Protein 5L21 (pdb70)

Secondary structure (DSSP, 8-state):
---HHHHT-SEEEEEETTEEEE-STT--EEEE-TT-EE-TT-TT-EEEESSTT--EEEE--GGGS-EESS--EEEEEEEE-PPP-SGGGTT--EEEEEEEETTEEEEEEEETTEEEEEEE-TT--EEEEEEE--SBSSS-SSTTS-EEEEEEE-TTSEEEEEETTEEEEEEE-TT---EE--SEEEEEEES---TT-EEEEEEEEEESS---HHHHHHHHHHHT-TTB-B-TTSSBPBTT-EEEEEESSSTT-EEEESSSSTTS-EEEES---EEEETTTEEEE--S-SPPEEEEE---S-B-BTT-EEEEEEEETTEEEEEEB---SS-SSEE-EEEPGGG-TTSB-EEEE-SB-TTS-B-SB-EEEE-TTS-EEEEEEEEEETTEEEEEEEHHHHHHHHH--S--TTBEEEE--BTTB-----/--EEEEES-EEE-TT--EEEEEEEES--TT--GGGS-EEEEEE-TTS-GGG-EEEEEE-TT---EE-GGGTTTEEEEEETTTTEEEEEE-S--GGG-EEEEEEETTEEB--EEEEE---

Structure (mmCIF, N/CA/C/O backbone):
data_5L21
#
_entry.id   5L21
#
_cell.length_a   50.100
_cell.length_b   103.720
_cell.length_c   64.700
_cell.angle_alpha   90.00
_cell.angle_beta   93.77
_cell.angle_gamma   90.00
#
_symmetry.space_group_name_H-M   'P 1 21 1'
#
loop_
_entity.id
_entity.type
_entity.pdbx_description
1 polymer 'Botulinum neurotoxin type A'
2 polymer VHH-C2
3 water water
#
loop_
_atom_site.group_PDB
_atom_site.id
_atom_site.type_symbol
_atom_site.label_atom_id
_atom_site.label_alt_id
_atom_site.label_comp_id
_atom_site.label_asym_id
_atom_site.label_entity_id
_atom_site.label_seq_id
_atom_site.pdbx_PDB_ins_code
_atom_site.Cartn_x
_atom_site.Cartn_y
_atom_site.Cartn_z
_atom_site.occupancy
_atom_site.B_iso_or_equiv
_atom_site.auth_seq_id
_atom_site.auth_comp_id
_atom_site.auth_asym_id
_atom_site.auth_atom_id
_atom_site.pdbx_PDB_model_num
ATOM 1 N N . GLY A 1 1 ? 10.778 -13.120 12.793 1.00 53.14 869 GLY A N 1
ATOM 2 C CA . GLY A 1 1 ? 11.601 -13.038 11.602 1.00 52.42 869 GLY A CA 1
ATOM 3 C C . GLY A 1 1 ? 10.871 -12.391 10.440 1.00 51.56 869 GLY A C 1
ATOM 4 O O . GLY A 1 1 ? 9.870 -11.706 10.640 1.00 51.28 869 GLY A O 1
ATOM 5 N N . PRO A 1 2 ? 11.371 -12.607 9.215 1.00 52.35 870 PRO A N 1
ATOM 6 C CA . PRO A 1 2 ? 10.760 -12.054 7.999 1.00 49.67 870 PRO A CA 1
ATOM 7 C C . PRO A 1 2 ? 9.327 -12.540 7.790 1.00 43.83 870 PRO A C 1
ATOM 8 O O . PRO A 1 2 ? 8.984 -13.657 8.182 1.00 44.65 870 PRO A O 1
ATOM 12 N N . MET A 1 3 ? 8.502 -11.697 7.177 1.00 33.29 871 MET A N 1
ATOM 13 C CA . MET A 1 3 ? 7.114 -12.046 6.899 1.00 32.84 871 MET A CA 1
ATOM 14 C C . MET A 1 3 ? 7.046 -13.168 5.877 1.00 39.41 871 MET A C 1
ATOM 15 O O . MET A 1 3 ? 8.005 -13.408 5.144 1.00 39.12 871 MET A O 1
ATOM 20 N N . ASN A 1 4 ? 5.905 -13.846 5.823 1.00 37.28 872 ASN A N 1
ATOM 21 C CA . ASN A 1 4 ? 5.692 -14.891 4.833 1.00 41.76 872 ASN A CA 1
ATOM 22 C C . ASN A 1 4 ? 5.799 -14.351 3.411 1.00 40.34 872 ASN A C 1
ATOM 23 O O . ASN A 1 4 ? 6.370 -15.003 2.533 1.00 38.07 872 ASN A O 1
ATOM 28 N N . ILE A 1 5 ? 5.257 -13.157 3.184 1.00 37.71 873 ILE A N 1
ATOM 29 C CA . ILE A 1 5 ? 5.297 -12.568 1.846 1.00 36.09 873 ILE A CA 1
ATOM 30 C C . ILE A 1 5 ? 6.719 -12.234 1.422 1.00 26.45 873 ILE A C 1
ATOM 31 O O . ILE A 1 5 ? 7.006 -12.132 0.232 1.00 34.45 873 ILE A O 1
ATOM 36 N N . ILE A 1 6 ? 7.613 -12.080 2.394 1.00 28.65 874 ILE A N 1
ATOM 37 C CA . ILE A 1 6 ? 9.032 -11.926 2.095 1.00 30.20 874 ILE A CA 1
ATOM 38 C C . ILE A 1 6 ? 9.639 -13.292 1.791 1.00 32.07 874 ILE A C 1
ATOM 39 O O . ILE A 1 6 ? 10.369 -13.458 0.814 1.00 28.17 874 ILE A O 1
ATOM 44 N N . ASN A 1 7 ? 9.311 -14.283 2.613 1.00 33.20 875 ASN A N 1
ATOM 45 C CA . ASN A 1 7 ? 9.855 -15.623 2.411 1.00 35.74 875 ASN A CA 1
ATOM 46 C C . ASN A 1 7 ? 9.455 -16.233 1.066 1.00 36.55 875 ASN A C 1
ATOM 47 O O . ASN A 1 7 ? 10.201 -17.036 0.495 1.00 33.16 875 ASN A O 1
ATOM 52 N N . THR A 1 8 ? 8.283 -15.846 0.567 1.00 30.57 876 THR A N 1
ATOM 53 C CA . THR A 1 8 ? 7.803 -16.312 -0.732 1.00 30.62 876 THR A CA 1
ATOM 54 C C . THR A 1 8 ? 7.960 -15.276 -1.853 1.00 36.84 876 THR A C 1
ATOM 55 O O . THR A 1 8 ? 7.477 -15.497 -2.966 1.00 40.23 876 THR A O 1
ATOM 59 N N . SER A 1 9 ? 8.613 -14.150 -1.568 1.00 35.04 877 SER A N 1
ATOM 60 C CA . SER A 1 9 ? 8.860 -13.144 -2.604 1.00 31.54 877 SER A CA 1
ATOM 61 C C . SER A 1 9 ? 9.704 -13.770 -3.704 1.00 26.88 877 SER A C 1
ATOM 62 O O . SER A 1 9 ? 10.391 -14.757 -3.468 1.00 27.68 877 SER A O 1
ATOM 65 N N . ILE A 1 10 ? 9.661 -13.207 -4.907 1.00 24.22 878 ILE A N 1
ATOM 66 C CA . ILE A 1 10 ? 10.346 -13.847 -6.029 1.00 23.20 878 ILE A CA 1
ATOM 67 C C . ILE A 1 10 ? 11.815 -13.442 -6.168 1.00 20.53 878 ILE A C 1
ATOM 68 O O . ILE A 1 10 ? 12.568 -14.058 -6.912 1.00 22.32 878 ILE A O 1
ATOM 73 N N . LEU A 1 11 ? 12.213 -12.404 -5.445 1.00 16.42 879 LEU A N 1
ATOM 74 C CA . LEU A 1 11 ? 13.613 -12.025 -5.324 1.00 15.29 879 LEU A CA 1
ATOM 75 C C . LEU A 1 11 ? 13.751 -11.428 -3.936 1.00 17.64 879 LEU A C 1
ATOM 76 O O . LEU A 1 11 ? 13.014 -10.512 -3.578 1.00 16.92 879 LEU A O 1
ATOM 81 N N . ASN A 1 12 ? 14.684 -11.959 -3.155 1.00 19.55 880 ASN A N 1
ATOM 82 C CA . ASN A 1 12 ? 14.801 -11.621 -1.743 1.00 15.31 880 ASN A CA 1
ATOM 83 C C . ASN A 1 12 ? 16.277 -11.480 -1.436 1.00 15.67 880 ASN A C 1
ATOM 84 O O . ASN A 1 12 ? 16.934 -12.419 -1.012 1.00 18.37 880 ASN A O 1
ATOM 89 N N . LEU A 1 13 ? 16.807 -10.291 -1.700 1.00 15.05 881 LEU A N 1
ATOM 90 C CA . LEU A 1 13 ? 18.243 -10.081 -1.677 1.00 14.68 881 LEU A CA 1
ATOM 91 C C . LEU A 1 13 ? 18.664 -9.791 -0.245 1.00 18.77 881 LEU A C 1
ATOM 92 O O . LEU A 1 13 ? 18.276 -8.770 0.322 1.00 18.66 881 LEU A O 1
ATOM 97 N N . ARG A 1 14 ? 19.435 -10.696 0.352 1.00 16.24 882 ARG A N 1
ATOM 98 C CA . ARG A 1 14 ? 19.855 -10.534 1.735 1.00 18.26 882 ARG A CA 1
ATOM 99 C C . ARG A 1 14 ? 21.277 -11.016 1.959 1.00 25.72 882 ARG A C 1
ATOM 100 O O . ARG A 1 14 ? 21.801 -11.859 1.220 1.00 22.74 882 ARG A O 1
ATOM 108 N N . TYR A 1 15 ? 21.888 -10.505 3.019 1.00 19.95 883 TYR A N 1
ATOM 109 C CA . TYR A 1 15 ? 23.178 -11.018 3.447 1.00 26.09 883 TYR A CA 1
ATOM 110 C C . TYR A 1 15 ? 22.985 -12.268 4.299 1.00 25.36 883 TYR A C 1
ATOM 111 O O . TYR A 1 15 ? 22.322 -12.226 5.338 1.00 26.35 883 TYR A O 1
ATOM 120 N N . GLU A 1 16 ? 23.546 -13.390 3.844 1.00 23.18 884 GLU A N 1
ATOM 121 C CA . GLU A 1 16 ? 23.445 -14.651 4.564 1.00 22.49 884 GLU A CA 1
ATOM 122 C C . GLU A 1 16 ? 24.806 -15.310 4.707 1.00 25.79 884 GLU A C 1
ATOM 123 O O . GLU A 1 16 ? 25.541 -15.433 3.731 1.00 23.27 884 GLU A O 1
ATOM 129 N N . SER A 1 17 ? 25.172 -15.746 5.903 1.00 33.44 885 SER A N 1
ATOM 130 C CA . SER A 1 17 ? 26.437 -16.463 6.063 1.00 36.21 885 SER A CA 1
ATOM 131 C C . SER A 1 17 ? 27.589 -15.904 5.218 1.00 37.60 885 SER A C 1
ATOM 132 O O . SER A 1 17 ? 28.219 -16.643 4.467 1.00 47.10 885 SER A O 1
ATOM 135 N N . ASN A 1 18 ? 27.868 -14.611 5.341 1.00 31.32 886 ASN A N 1
ATOM 136 C CA . ASN A 1 18 ? 29.065 -14.022 4.731 1.00 35.28 886 ASN A CA 1
ATOM 137 C C . ASN A 1 18 ? 29.011 -13.648 3.242 1.00 33.04 886 ASN A C 1
ATOM 138 O O . ASN A 1 18 ? 30.020 -13.242 2.672 1.00 34.08 886 ASN A O 1
ATOM 143 N N . HIS A 1 19 ? 27.846 -13.778 2.617 1.00 27.09 887 HIS A N 1
ATOM 144 C CA . HIS A 1 19 ? 27.651 -13.298 1.258 1.00 24.41 887 HIS A CA 1
ATOM 145 C C . HIS A 1 19 ? 26.257 -12.742 1.019 1.00 23.76 887 HIS A C 1
ATOM 146 O O . HIS A 1 19 ? 25.301 -13.120 1.703 1.00 22.24 887 HIS A O 1
ATOM 153 N N . LEU A 1 20 ? 26.160 -11.835 0.052 1.00 22.89 888 LEU A N 1
ATOM 154 C CA . LEU A 1 20 ? 24.876 -11.320 -0.412 1.00 21.01 888 LEU A CA 1
ATOM 155 C C . LEU A 1 20 ? 24.332 -12.257 -1.486 1.00 25.45 888 LEU A C 1
ATOM 156 O O . LEU A 1 20 ? 24.943 -12.415 -2.546 1.00 27.79 888 LEU A O 1
ATOM 161 N N . ILE A 1 21 ? 23.182 -12.870 -1.219 1.00 21.43 889 ILE A N 1
ATOM 162 C CA . ILE A 1 21 ? 22.563 -13.785 -2.179 1.00 18.60 889 ILE A CA 1
ATOM 163 C C . ILE A 1 21 ? 21.055 -13.584 -2.225 1.00 23.00 889 ILE A C 1
ATOM 164 O O . ILE A 1 21 ? 20.498 -12.806 -1.452 1.00 22.12 889 ILE A O 1
ATOM 169 N N . ASP A 1 22 ? 20.404 -14.292 -3.140 1.00 20.02 890 ASP A N 1
ATOM 170 C CA . ASP A 1 22 ? 18.954 -14.304 -3.206 1.00 19.13 890 ASP A CA 1
ATOM 171 C C . ASP A 1 22 ? 18.426 -15.446 -2.342 1.00 21.57 890 ASP A C 1
ATOM 172 O O . ASP A 1 22 ? 18.828 -16.607 -2.510 1.00 20.41 890 ASP A O 1
ATOM 177 N N . LEU A 1 23 ? 17.537 -15.118 -1.413 1.00 19.02 891 LEU A N 1
ATOM 178 C CA . LEU A 1 23 ? 16.963 -16.118 -0.523 1.00 24.40 891 LEU A CA 1
ATOM 179 C C . LEU A 1 23 ? 15.705 -16.762 -1.090 1.00 23.08 891 LEU A C 1
ATOM 180 O O . LEU A 1 23 ? 15.144 -17.662 -0.472 1.00 21.01 891 LEU A O 1
ATOM 185 N N . SER A 1 24 ? 15.246 -16.288 -2.245 1.00 18.51 892 SER A N 1
ATOM 186 C CA . SER A 1 24 ? 13.989 -16.786 -2.805 1.00 20.91 892 SER A CA 1
ATOM 187 C C . SER A 1 24 ? 14.114 -18.217 -3.289 1.00 19.79 892 SER A C 1
ATOM 188 O O . SER A 1 24 ? 15.220 -18.756 -3.399 1.00 22.18 892 SER A O 1
ATOM 191 N N . ARG A 1 25 ? 12.968 -18.823 -3.594 1.00 18.96 893 ARG A N 1
ATOM 192 C CA . ARG A 1 25 ? 12.920 -20.169 -4.147 1.00 21.49 893 ARG A CA 1
ATOM 193 C C . ARG A 1 25 ? 13.645 -20.253 -5.490 1.00 21.60 893 ARG A C 1
ATOM 194 O O . ARG A 1 25 ? 14.051 -21.325 -5.911 1.00 24.64 893 ARG A O 1
ATOM 202 N N . TYR A 1 26 ? 13.825 -19.107 -6.147 1.00 20.22 894 TYR A N 1
ATOM 203 C CA . TYR A 1 26 ? 14.429 -19.087 -7.477 1.00 23.15 894 TYR A CA 1
ATOM 204 C C . TYR A 1 26 ? 15.957 -19.043 -7.434 1.00 25.82 894 TYR A C 1
ATOM 205 O O . TYR A 1 26 ? 16.615 -19.452 -8.389 1.00 25.34 894 TYR A O 1
ATOM 214 N N . ALA A 1 27 ? 16.504 -18.555 -6.323 1.00 22.66 895 ALA A N 1
ATOM 215 C CA . ALA A 1 27 ? 17.953 -18.490 -6.123 1.00 22.98 895 ALA A CA 1
ATOM 216 C C . ALA A 1 27 ? 18.665 -17.898 -7.336 1.00 26.15 895 ALA A C 1
ATOM 217 O O . ALA A 1 27 ? 19.566 -18.519 -7.909 1.00 25.36 895 ALA A O 1
ATOM 219 N N . SER A 1 28 ? 18.231 -16.713 -7.747 1.00 21.92 896 SER A N 1
ATOM 220 C CA . SER A 1 28 ? 18.865 -16.019 -8.855 1.00 25.48 896 SER A CA 1
ATOM 221 C C . SER A 1 28 ? 20.296 -15.651 -8.489 1.00 27.42 896 SER A C 1
ATOM 222 O O . SER A 1 28 ? 20.586 -15.306 -7.343 1.00 22.97 896 SER A O 1
ATOM 225 N N . LYS A 1 29 ? 21.180 -15.737 -9.476 1.00 26.01 897 LYS A N 1
ATOM 226 C CA . LYS A 1 29 ? 22.597 -15.455 -9.297 1.00 20.96 897 LYS A CA 1
ATOM 227 C C . LYS A 1 29 ? 22.865 -13.962 -9.113 1.00 22.87 897 LYS A C 1
ATOM 228 O O . LYS A 1 29 ? 22.264 -13.126 -9.786 1.00 27.70 897 LYS A O 1
ATOM 234 N N . ILE A 1 30 ? 23.772 -13.641 -8.196 1.00 22.83 898 ILE A N 1
ATOM 235 C CA . ILE A 1 30 ? 24.135 -12.261 -7.905 1.00 23.48 898 ILE A CA 1
ATOM 236 C C . ILE A 1 30 ? 25.616 -12.042 -8.202 1.00 28.68 898 ILE A C 1
ATOM 237 O O . ILE A 1 30 ? 26.468 -12.764 -7.691 1.00 25.92 898 ILE A O 1
ATOM 242 N N . ASN A 1 31 ? 25.918 -11.046 -9.034 1.00 23.14 899 ASN A N 1
ATOM 243 C CA . ASN A 1 31 ? 27.300 -10.693 -9.334 1.00 23.00 899 ASN A CA 1
ATOM 244 C C . ASN A 1 31 ? 27.621 -9.356 -8.684 1.00 25.08 899 ASN A C 1
ATOM 245 O O . ASN A 1 31 ? 26.970 -8.363 -8.981 1.00 27.85 899 ASN A O 1
ATOM 250 N N . ILE A 1 32 ? 28.622 -9.335 -7.805 1.00 21.43 900 ILE A N 1
ATOM 251 C CA . ILE A 1 32 ? 28.959 -8.122 -7.053 1.00 19.43 900 ILE A CA 1
ATOM 252 C C . ILE A 1 32 ? 30.291 -7.534 -7.505 1.00 26.58 900 ILE A C 1
ATOM 253 O O . ILE A 1 32 ? 31.308 -8.221 -7.519 1.00 27.76 900 ILE A O 1
ATOM 258 N N . GLY A 1 33 ? 30.287 -6.258 -7.883 1.00 24.42 901 GLY A N 1
ATOM 259 C CA . GLY A 1 33 ? 31.511 -5.603 -8.306 1.00 24.11 901 GLY A CA 1
ATOM 260 C C . GLY A 1 33 ? 32.472 -5.336 -7.160 1.00 26.37 901 GLY A C 1
ATOM 261 O O . GLY A 1 33 ? 32.135 -5.530 -5.993 1.00 27.56 901 GLY A O 1
ATOM 262 N N . SER A 1 34 ? 33.664 -4.851 -7.496 1.00 26.89 902 SER A N 1
ATOM 263 C CA . SER A 1 34 ? 34.751 -4.711 -6.527 1.00 30.96 902 SER A CA 1
ATOM 264 C C . SER A 1 34 ? 34.720 -3.440 -5.670 1.00 34.36 902 SER A C 1
ATOM 265 O O . SER A 1 34 ? 35.527 -3.301 -4.746 1.00 34.21 902 SER A O 1
ATOM 268 N N . LYS A 1 35 ? 33.817 -2.512 -5.966 1.00 30.47 903 LYS A N 1
ATOM 269 C CA . LYS A 1 35 ? 33.748 -1.279 -5.190 1.00 24.49 903 LYS A CA 1
ATOM 270 C C . LYS A 1 35 ? 32.386 -1.101 -4.529 1.00 26.68 903 LYS A C 1
ATOM 271 O O . LYS A 1 35 ? 31.845 -0.004 -4.469 1.00 25.39 903 LYS A O 1
ATOM 277 N N . VAL A 1 36 ? 31.849 -2.206 -4.027 1.00 24.76 904 VAL A N 1
ATOM 278 C CA . VAL A 1 36 ? 30.611 -2.192 -3.263 1.00 24.85 904 VAL A CA 1
ATOM 279 C C . VAL A 1 36 ? 30.968 -2.281 -1.787 1.00 30.55 904 VAL A C 1
ATOM 280 O O . VAL A 1 36 ? 31.737 -3.160 -1.379 1.00 31.39 904 VAL A O 1
ATOM 284 N N . ASN A 1 37 ? 30.419 -1.382 -0.981 1.00 21.86 905 ASN A N 1
ATOM 285 C CA . ASN A 1 37 ? 30.700 -1.388 0.449 1.00 20.29 905 ASN A CA 1
ATOM 286 C C . ASN A 1 37 ? 29.554 -1.983 1.255 1.00 23.96 905 ASN A C 1
ATOM 287 O O . ASN A 1 37 ? 28.409 -1.588 1.096 1.00 21.21 905 ASN A O 1
ATOM 292 N N . PHE A 1 38 ? 29.865 -2.950 2.112 1.00 23.36 906 PHE A N 1
ATOM 293 C CA . PHE A 1 38 ? 28.868 -3.517 3.010 1.00 20.17 906 PHE A CA 1
ATOM 294 C C . PHE A 1 38 ? 29.163 -3.029 4.422 1.00 21.82 906 PHE A C 1
ATOM 295 O O . PHE A 1 38 ? 30.263 -3.235 4.932 1.00 30.71 906 PHE A O 1
ATOM 303 N N . ASP A 1 39 ? 28.183 -2.378 5.041 1.00 18.64 907 ASP A N 1
ATOM 304 C CA . ASP A 1 39 ? 28.334 -1.822 6.384 1.00 17.88 907 ASP A CA 1
ATOM 305 C C . ASP A 1 39 ? 28.746 -2.915 7.371 1.00 20.41 907 ASP A C 1
ATOM 306 O O . ASP A 1 39 ? 28.021 -3.889 7.550 1.00 23.73 907 ASP A O 1
ATOM 311 N N . PRO A 1 40 ? 29.919 -2.766 8.010 1.00 24.23 908 PRO A N 1
ATOM 312 C CA . PRO A 1 40 ? 30.377 -3.809 8.946 1.00 21.83 908 PRO A CA 1
ATOM 313 C C . PRO A 1 40 ? 29.430 -4.111 10.120 1.00 26.44 908 PRO A C 1
ATOM 314 O O . PRO A 1 40 ? 29.432 -5.236 10.626 1.00 30.32 908 PRO A O 1
ATOM 318 N N . ILE A 1 41 ? 28.633 -3.133 10.534 1.00 25.84 909 ILE A N 1
ATOM 319 C CA . ILE A 1 41 ? 27.730 -3.292 11.672 1.00 27.04 909 ILE A CA 1
ATOM 320 C C . ILE A 1 41 ? 26.446 -4.015 11.242 1.00 26.70 909 ILE A C 1
ATOM 321 O O . ILE A 1 41 ? 25.814 -4.725 12.033 1.00 30.89 909 ILE A O 1
ATOM 326 N N . ASP A 1 42 ? 26.096 -3.855 9.971 1.00 23.16 910 ASP A N 1
ATOM 327 C CA . ASP A 1 42 ? 24.859 -4.390 9.418 1.00 23.29 910 ASP A CA 1
ATOM 328 C C . ASP A 1 42 ? 25.069 -4.609 7.919 1.00 23.84 910 ASP A C 1
ATOM 329 O O . ASP A 1 42 ? 24.830 -3.718 7.104 1.00 19.78 910 ASP A O 1
ATOM 334 N N . LYS A 1 43 ? 25.548 -5.801 7.578 1.00 23.25 911 LYS A N 1
ATOM 335 C CA . LYS A 1 43 ? 26.000 -6.108 6.224 1.00 19.99 911 LYS A CA 1
ATOM 336 C C . LYS A 1 43 ? 24.893 -6.162 5.172 1.00 14.54 911 LYS A C 1
ATOM 337 O O . LYS A 1 43 ? 25.175 -6.243 3.980 1.00 21.76 911 LYS A O 1
ATOM 343 N N . ASN A 1 44 ? 23.641 -6.111 5.610 1.00 16.40 912 ASN A N 1
ATOM 344 C CA . ASN A 1 44 ? 22.531 -5.907 4.681 1.00 12.78 912 ASN A CA 1
ATOM 345 C C . ASN A 1 44 ? 22.517 -4.492 4.110 1.00 13.14 912 ASN A C 1
ATOM 346 O O . ASN A 1 44 ? 21.863 -4.222 3.105 1.00 16.26 912 ASN A O 1
ATOM 351 N N . GLN A 1 45 ? 23.252 -3.590 4.751 1.00 14.30 913 GLN A N 1
ATOM 352 C CA . GLN A 1 45 ? 23.330 -2.217 4.264 1.00 15.80 913 GLN A CA 1
ATOM 353 C C . GLN A 1 45 ? 24.439 -2.097 3.223 1.00 17.47 913 GLN A C 1
ATOM 354 O O . GLN A 1 45 ? 25.622 -2.307 3.513 1.00 18.19 913 GLN A O 1
ATOM 360 N N . ILE A 1 46 ? 24.023 -1.780 2.001 1.00 17.01 914 ILE A N 1
ATOM 361 C CA . ILE A 1 46 ? 24.887 -1.804 0.827 1.00 10.87 914 ILE A CA 1
ATOM 362 C C . ILE A 1 46 ? 25.098 -0.380 0.312 1.00 16.46 914 ILE A C 1
ATOM 363 O O . ILE A 1 46 ? 24.135 0.340 0.090 1.00 16.00 914 ILE A O 1
ATOM 368 N N . GLN A 1 47 ? 26.356 0.010 0.112 1.00 15.34 915 GLN A N 1
ATOM 369 C CA . GLN A 1 47 ? 26.667 1.344 -0.400 1.00 15.55 915 GLN A CA 1
ATOM 370 C C . GLN A 1 47 ? 27.160 1.251 -1.851 1.00 17.63 915 GLN A C 1
ATOM 371 O O . GLN A 1 47 ? 28.096 0.512 -2.146 1.00 19.22 915 GLN A O 1
ATOM 377 N N . LEU A 1 48 ? 26.511 1.991 -2.750 1.00 15.97 916 LEU A N 1
ATOM 378 C CA . LEU A 1 48 ? 26.866 1.999 -4.170 1.00 13.03 916 LEU A CA 1
ATOM 379 C C . LEU A 1 48 ? 27.296 3.397 -4.598 1.00 18.49 916 LEU A C 1
ATOM 380 O O . LEU A 1 48 ? 26.573 4.364 -4.369 1.00 17.63 916 LEU A O 1
ATOM 385 N N . PHE A 1 49 ? 28.459 3.473 -5.237 1.00 19.68 917 PHE A N 1
ATOM 386 C CA . PHE A 1 49 ? 29.129 4.736 -5.557 1.00 19.67 917 PHE A CA 1
ATOM 387 C C . PHE A 1 49 ? 29.010 5.076 -7.038 1.00 20.35 917 PHE A C 1
ATOM 388 O O . PHE A 1 49 ? 28.586 4.249 -7.841 1.00 19.52 917 PHE A O 1
ATOM 396 N N . ASN A 1 50 ? 29.393 6.296 -7.414 1.00 17.18 918 ASN A N 1
ATOM 397 C CA . ASN A 1 50 ? 29.459 6.649 -8.828 1.00 18.85 918 ASN A CA 1
ATOM 398 C C . ASN A 1 50 ? 30.789 6.178 -9.416 1.00 23.71 918 ASN A C 1
ATOM 399 O O . ASN A 1 50 ? 31.622 6.978 -9.845 1.00 23.09 918 ASN A O 1
ATOM 404 N N . LEU A 1 51 ? 30.984 4.860 -9.409 1.00 21.46 919 LEU A N 1
ATOM 405 C CA . LEU A 1 51 ? 32.187 4.227 -9.941 1.00 22.51 919 LEU A CA 1
ATOM 406 C C . LEU A 1 51 ? 31.746 3.009 -10.738 1.00 23.99 919 LEU A C 1
ATOM 407 O O . LEU A 1 51 ? 30.769 2.349 -10.367 1.00 25.57 919 LEU A O 1
ATOM 412 N N . GLU A 1 52 ? 32.461 2.702 -11.816 1.00 29.73 920 GLU A N 1
ATOM 413 C CA . GLU A 1 52 ? 32.031 1.643 -12.728 1.00 32.02 920 GLU A CA 1
ATOM 414 C C . GLU A 1 52 ? 31.933 0.279 -12.050 1.00 23.88 920 GLU A C 1
ATOM 415 O O . GLU A 1 52 ? 31.034 -0.495 -12.358 1.00 29.44 920 GLU A O 1
ATOM 421 N N . SER A 1 53 ? 32.837 -0.008 -11.123 1.00 31.39 921 SER A N 1
ATOM 422 C CA . SER A 1 53 ? 32.832 -1.320 -10.476 1.00 26.90 921 SER A CA 1
ATOM 423 C C . SER A 1 53 ? 31.978 -1.363 -9.199 1.00 28.48 921 SER A C 1
ATOM 424 O O . SER A 1 53 ? 31.960 -2.363 -8.485 1.00 23.89 921 SER A O 1
ATOM 427 N N . SER A 1 54 ? 31.268 -0.277 -8.911 1.00 25.45 922 SER A N 1
ATOM 428 C CA . SER A 1 54 ? 30.342 -0.274 -7.785 1.00 20.32 922 SER A CA 1
ATOM 429 C C . SER A 1 54 ? 28.964 -0.648 -8.302 1.00 26.51 922 SER A C 1
ATOM 430 O O . SER A 1 54 ? 28.162 0.218 -8.652 1.00 22.72 922 SER A O 1
ATOM 433 N N . LYS A 1 55 ? 28.694 -1.946 -8.375 1.00 24.24 923 LYS A N 1
ATOM 434 C CA . LYS A 1 55 ? 27.447 -2.401 -8.957 1.00 19.50 923 LYS A CA 1
ATOM 435 C C . LYS A 1 55 ? 27.104 -3.781 -8.438 1.00 23.46 923 LYS A C 1
ATOM 436 O O . LYS A 1 55 ? 27.982 -4.526 -8.016 1.00 24.05 923 LYS A O 1
ATOM 442 N N . ILE A 1 56 ? 25.817 -4.097 -8.465 1.00 16.49 924 ILE A N 1
ATOM 443 C CA . ILE A 1 56 ? 25.344 -5.454 -8.198 1.00 17.80 924 ILE A CA 1
ATOM 444 C C . ILE A 1 56 ? 24.397 -5.837 -9.317 1.00 18.93 924 ILE A C 1
ATOM 445 O O . ILE A 1 56 ? 23.458 -5.104 -9.615 1.00 19.90 924 ILE A O 1
ATOM 450 N N . GLU A 1 57 ? 24.644 -6.983 -9.943 1.00 18.96 925 GLU A N 1
ATOM 451 C CA . GLU A 1 57 ? 23.803 -7.423 -11.040 1.00 18.52 925 GLU A CA 1
ATOM 452 C C . GLU A 1 57 ? 23.067 -8.698 -10.660 1.00 20.64 925 GLU A C 1
ATOM 453 O O . GLU A 1 57 ? 23.685 -9.670 -10.228 1.00 26.81 925 GLU A O 1
ATOM 459 N N . VAL A 1 58 ? 21.748 -8.684 -10.810 1.00 22.04 926 VAL A N 1
ATOM 460 C CA . VAL A 1 58 ? 20.943 -9.885 -10.593 1.00 20.52 926 VAL A CA 1
ATOM 461 C C . VAL A 1 58 ? 20.637 -10.545 -11.922 1.00 22.20 926 VAL A C 1
ATOM 462 O O . VAL A 1 58 ? 20.052 -9.926 -12.810 1.00 20.65 926 VAL A O 1
ATOM 466 N N . ILE A 1 59 ? 21.039 -11.805 -12.061 1.00 23.05 927 ILE A N 1
ATOM 467 C CA . ILE A 1 59 ? 20.699 -12.586 -13.240 1.00 28.06 927 ILE A CA 1
ATOM 468 C C . ILE A 1 59 ? 19.413 -13.343 -12.945 1.00 21.98 927 ILE A C 1
ATOM 469 O O . ILE A 1 59 ? 19.430 -14.369 -12.264 1.00 25.82 927 ILE A O 1
ATOM 474 N N . LEU A 1 60 ? 18.298 -12.826 -13.445 1.00 26.52 928 LEU A N 1
ATOM 475 C CA . LEU A 1 60 ? 16.998 -13.403 -13.134 1.00 22.36 928 LEU A CA 1
ATOM 476 C C . LEU A 1 60 ? 16.852 -14.784 -13.745 1.00 21.94 928 LEU A C 1
ATOM 477 O O . LEU A 1 60 ? 17.258 -15.015 -14.888 1.00 27.26 928 LEU A O 1
ATOM 482 N N . LYS A 1 61 ? 16.282 -15.707 -12.974 1.00 23.99 929 LYS A N 1
ATOM 483 C CA . LYS A 1 61 ? 15.887 -16.995 -13.526 1.00 25.98 929 LYS A CA 1
ATOM 484 C C . LYS A 1 61 ? 14.808 -16.754 -14.575 1.00 25.10 929 LYS A C 1
ATOM 485 O O . LYS A 1 61 ? 13.966 -15.876 -14.404 1.00 28.35 929 LYS A O 1
ATOM 491 N N . ASN A 1 62 ? 14.835 -17.529 -15.657 1.00 33.52 930 ASN A N 1
ATOM 492 C CA . ASN A 1 62 ? 13.908 -17.327 -16.772 1.00 33.81 930 ASN A CA 1
ATOM 493 C C . ASN A 1 62 ? 12.448 -17.263 -16.342 1.00 30.64 930 ASN A C 1
ATOM 494 O O . ASN A 1 62 ? 11.676 -16.467 -16.869 1.00 30.59 930 ASN A O 1
ATOM 499 N N . ALA A 1 63 ? 12.081 -18.097 -15.376 1.00 32.76 931 ALA A N 1
ATOM 500 C CA . ALA A 1 63 ? 10.697 -18.206 -14.924 1.00 38.16 931 ALA A CA 1
ATOM 501 C C . ALA A 1 63 ? 10.109 -16.890 -14.413 1.00 33.07 931 ALA A C 1
ATOM 502 O O . ALA A 1 63 ? 8.898 -16.684 -14.487 1.00 38.46 931 ALA A O 1
ATOM 504 N N . ILE A 1 64 ? 10.959 -16.007 -13.894 1.00 28.47 932 ILE A N 1
ATOM 505 C CA . ILE A 1 64 ? 10.482 -14.746 -13.325 1.00 26.84 932 ILE A CA 1
ATOM 506 C C . ILE A 1 64 ? 10.879 -13.498 -14.114 1.00 29.50 932 ILE A C 1
ATOM 507 O O . ILE A 1 64 ? 10.709 -12.381 -13.631 1.00 34.94 932 ILE A O 1
ATOM 512 N N . VAL A 1 65 ? 11.385 -13.682 -15.326 1.00 29.95 933 VAL A N 1
ATOM 513 C CA . VAL A 1 65 ? 11.616 -12.548 -16.207 1.00 29.32 933 VAL A CA 1
ATOM 514 C C . VAL A 1 65 ? 10.250 -12.012 -16.615 1.00 32.81 933 VAL A C 1
ATOM 515 O O . VAL A 1 65 ? 9.412 -12.756 -17.118 1.00 30.86 933 VAL A O 1
ATOM 519 N N . TYR A 1 66 ? 10.018 -10.724 -16.377 1.00 27.92 934 TYR A N 1
ATOM 520 C CA . TYR A 1 66 ? 8.701 -10.138 -16.601 1.00 25.85 934 TYR A CA 1
ATOM 521 C C . TYR A 1 66 ? 8.419 -9.976 -18.087 1.00 30.72 934 TYR A C 1
ATOM 522 O O . TYR A 1 66 ? 9.136 -9.272 -18.798 1.00 32.27 934 TYR A O 1
ATOM 531 N N . ASN A 1 67 ? 7.357 -10.626 -18.543 1.00 29.04 935 ASN A N 1
ATOM 532 C CA . ASN A 1 67 ? 6.902 -10.499 -19.918 1.00 34.19 935 ASN A CA 1
ATOM 533 C C . ASN A 1 67 ? 5.404 -10.746 -19.939 1.00 39.06 935 ASN A C 1
ATOM 534 O O . ASN A 1 67 ? 4.960 -11.887 -20.070 1.00 37.74 935 ASN A O 1
ATOM 539 N N . SER A 1 68 ? 4.622 -9.680 -19.793 1.00 34.33 936 SER A N 1
ATOM 540 C CA . SER A 1 68 ? 3.187 -9.836 -19.591 1.00 35.83 936 SER A CA 1
ATOM 541 C C . SER A 1 68 ? 2.393 -8.562 -19.848 1.00 37.19 936 SER A C 1
ATOM 542 O O . SER A 1 68 ? 2.931 -7.455 -19.792 1.00 36.21 936 SER A O 1
ATOM 545 N N . MET A 1 69 ? 1.104 -8.731 -20.119 1.00 33.05 937 MET A N 1
ATOM 546 C CA . MET A 1 69 ? 0.187 -7.608 -20.246 1.00 32.92 937 MET A CA 1
ATOM 547 C C . MET A 1 69 ? -0.632 -7.467 -18.969 1.00 33.79 937 MET A C 1
ATOM 548 O O . MET A 1 69 ? -1.281 -6.445 -18.750 1.00 42.60 937 MET A O 1
ATOM 553 N N . TYR A 1 70 ? -0.595 -8.495 -18.126 1.00 33.71 938 TYR A N 1
ATOM 554 C CA . TYR A 1 70 ? -1.571 -8.623 -17.049 1.00 34.47 938 TYR A CA 1
ATOM 555 C C . TYR A 1 70 ? -1.009 -8.867 -15.654 1.00 30.33 938 TYR A C 1
ATOM 556 O O . TYR A 1 70 ? -1.686 -8.593 -14.665 1.00 35.49 938 TYR A O 1
ATOM 565 N N . GLU A 1 71 ? 0.202 -9.405 -15.566 1.00 31.06 939 GLU A N 1
ATOM 566 C CA . GLU A 1 71 ? 0.747 -9.794 -14.268 1.00 29.94 939 GLU A CA 1
ATOM 567 C C . GLU A 1 71 ? 1.098 -8.587 -13.406 1.00 29.36 939 GLU A C 1
ATOM 568 O O . GLU A 1 71 ? 1.937 -7.768 -13.778 1.00 34.97 939 GLU A O 1
ATOM 574 N N . ASN A 1 72 ? 0.446 -8.488 -12.252 1.00 26.58 940 ASN A N 1
ATOM 575 C CA . ASN A 1 72 ? 0.757 -7.438 -11.295 1.00 27.30 940 ASN A CA 1
ATOM 576 C C . ASN A 1 72 ? 2.079 -7.741 -10.605 1.00 25.84 940 ASN A C 1
ATOM 577 O O . ASN A 1 72 ? 2.460 -8.901 -10.467 1.00 26.84 940 ASN A O 1
ATOM 582 N N . PHE A 1 73 ? 2.791 -6.701 -10.187 1.00 21.26 941 PHE A N 1
ATOM 583 C CA . PHE A 1 73 ? 4.051 -6.911 -9.495 1.00 20.38 941 PHE A CA 1
ATOM 584 C C . PHE A 1 73 ? 4.410 -5.701 -8.653 1.00 19.32 941 PHE A C 1
ATOM 585 O O . PHE A 1 73 ? 3.908 -4.602 -8.890 1.00 23.38 941 PHE A O 1
ATOM 593 N N . SER A 1 74 ? 5.261 -5.922 -7.658 1.00 20.54 942 SER A N 1
ATOM 594 C CA . SER A 1 74 ? 5.672 -4.858 -6.761 1.00 19.23 942 SER A CA 1
ATOM 595 C C . SER A 1 74 ? 7.142 -4.982 -6.407 1.00 18.34 942 SER A C 1
ATOM 596 O O . SER A 1 74 ? 7.750 -6.042 -6.566 1.00 18.12 942 SER A O 1
ATOM 599 N N . THR A 1 75 ? 7.714 -3.887 -5.926 1.00 17.50 943 THR A N 1
ATOM 600 C CA . THR A 1 75 ? 9.060 -3.924 -5.385 1.00 16.28 943 THR A CA 1
ATOM 601 C C . THR A 1 75 ? 9.086 -3.149 -4.077 1.00 17.29 943 THR A C 1
ATOM 602 O O . THR A 1 75 ? 8.350 -2.172 -3.908 1.00 17.36 943 THR A O 1
ATOM 606 N N . SER A 1 76 ? 9.910 -3.609 -3.141 1.00 14.85 944 SER A N 1
ATOM 607 C CA . SER A 1 76 ? 10.168 -2.852 -1.919 1.00 13.60 944 SER A CA 1
ATOM 608 C C . SER A 1 76 ? 11.661 -2.840 -1.613 1.00 14.53 944 SER A C 1
ATOM 609 O O . SER A 1 76 ? 12.392 -3.773 -1.957 1.00 16.21 944 SER A O 1
ATOM 612 N N . PHE A 1 77 ? 12.113 -1.767 -0.970 1.00 12.90 945 PHE A N 1
ATOM 613 C CA . PHE A 1 77 ? 13.490 -1.665 -0.521 1.00 11.57 945 PHE A CA 1
ATOM 614 C C . PHE A 1 77 ? 13.595 -0.435 0.356 1.00 13.47 945 PHE A C 1
ATOM 615 O O . PHE A 1 77 ? 12.714 0.423 0.325 1.00 14.29 945 PHE A O 1
ATOM 623 N N . TRP A 1 78 ? 14.652 -0.377 1.153 1.00 12.63 946 TRP A N 1
ATOM 624 C CA . TRP A 1 78 ? 14.975 0.840 1.895 1.00 13.28 946 TRP A CA 1
ATOM 625 C C . TRP A 1 78 ? 16.146 1.545 1.218 1.00 14.32 946 TRP A C 1
ATOM 626 O O . TRP A 1 78 ? 17.042 0.906 0.659 1.00 12.49 946 TRP A O 1
ATOM 637 N N . ILE A 1 79 ? 16.154 2.869 1.276 1.00 10.87 947 ILE A N 1
ATOM 638 C CA . ILE A 1 79 ? 17.226 3.615 0.633 1.00 11.21 947 ILE A CA 1
ATOM 639 C C . ILE A 1 79 ? 17.611 4.778 1.521 1.00 11.65 947 ILE A C 1
ATOM 640 O O . ILE A 1 79 ? 16.780 5.284 2.267 1.00 13.74 947 ILE A O 1
ATOM 645 N N . ARG A 1 80 ? 18.886 5.156 1.480 1.00 11.45 948 ARG A N 1
ATOM 646 C CA . ARG A 1 80 ? 19.341 6.326 2.222 1.00 11.91 948 ARG A CA 1
ATOM 647 C C . ARG A 1 80 ? 20.137 7.193 1.255 1.00 12.04 948 ARG A C 1
ATOM 648 O O . ARG A 1 80 ? 21.171 6.776 0.740 1.00 15.32 948 ARG A O 1
ATOM 656 N N . ILE A 1 81 ? 19.639 8.402 1.004 1.00 11.83 949 ILE A N 1
ATOM 657 C CA . ILE A 1 81 ? 20.139 9.225 -0.083 1.00 13.16 949 ILE A CA 1
ATOM 658 C C . ILE A 1 81 ? 20.813 10.453 0.495 1.00 12.23 949 ILE A C 1
ATOM 659 O O . ILE A 1 81 ? 20.157 11.253 1.133 1.00 14.38 949 ILE A O 1
ATOM 664 N N . PRO A 1 82 ? 22.128 10.586 0.292 1.00 15.17 950 PRO A N 1
ATOM 665 C CA . PRO A 1 82 ? 22.864 11.719 0.864 1.00 13.43 950 PRO A CA 1
ATOM 666 C C . PRO A 1 82 ? 22.306 13.052 0.380 1.00 12.35 950 PRO A C 1
ATOM 667 O O . PRO A 1 82 ? 21.763 13.147 -0.723 1.00 15.03 950 PRO A O 1
ATOM 671 N N . LYS A 1 83 ? 22.439 14.078 1.204 1.00 12.55 951 LYS A N 1
ATOM 672 C CA . LYS A 1 83 ? 21.990 15.409 0.796 1.00 13.35 951 LYS A CA 1
ATOM 673 C C . LYS A 1 83 ? 22.680 15.838 -0.508 1.00 13.12 951 LYS A C 1
ATOM 674 O O . LYS A 1 83 ? 23.881 15.633 -0.685 1.00 14.95 951 LYS A O 1
ATOM 680 N N . TYR A 1 84 ? 21.907 16.408 -1.427 1.00 14.05 952 TYR A N 1
ATOM 681 C CA . TYR A 1 84 ? 22.469 16.984 -2.643 1.00 11.84 952 TYR A CA 1
ATOM 682 C C . TYR A 1 84 ? 23.148 18.297 -2.274 1.00 14.40 952 TYR A C 1
ATOM 683 O O . TYR A 1 84 ? 22.579 19.111 -1.537 1.00 15.41 952 TYR A O 1
ATOM 692 N N . PHE A 1 85 ? 24.364 18.510 -2.765 1.00 14.00 953 PHE A N 1
ATOM 693 C CA . PHE A 1 85 ? 25.085 19.709 -2.359 1.00 17.33 953 PHE A CA 1
ATOM 694 C C . PHE A 1 85 ? 25.764 20.460 -3.496 1.00 22.40 953 PHE A C 1
ATOM 695 O O . PHE A 1 85 ? 26.283 21.551 -3.288 1.00 25.53 953 PHE A O 1
ATOM 703 N N . ASN A 1 86 ? 25.735 19.877 -4.690 1.00 22.17 954 ASN A N 1
ATOM 704 C CA . ASN A 1 86 ? 26.350 20.481 -5.871 1.00 25.79 954 ASN A CA 1
ATOM 705 C C . ASN A 1 86 ? 25.275 20.854 -6.893 1.00 27.22 954 ASN A C 1
ATOM 706 O O . ASN A 1 86 ? 24.345 20.081 -7.126 1.00 21.27 954 ASN A O 1
ATOM 711 N N . SER A 1 87 ? 25.398 22.034 -7.505 1.00 23.65 955 SER A N 1
ATOM 712 C CA . SER A 1 87 ? 24.399 22.476 -8.477 1.00 19.82 955 SER A CA 1
ATOM 713 C C . SER A 1 87 ? 24.346 21.535 -9.691 1.00 19.90 955 SER A C 1
ATOM 714 O O . SER A 1 87 ? 23.363 21.518 -10.432 1.00 21.57 955 SER A O 1
ATOM 717 N N . ILE A 1 88 ? 25.400 20.746 -9.875 1.00 17.43 956 ILE A N 1
ATOM 718 C CA . ILE A 1 88 ? 25.464 19.771 -10.965 1.00 20.07 956 ILE A CA 1
ATOM 719 C C . ILE A 1 88 ? 24.391 18.673 -10.825 1.00 21.85 956 ILE A C 1
ATOM 720 O O . ILE A 1 88 ? 24.066 17.972 -11.789 1.00 20.71 956 ILE A O 1
ATOM 725 N N . SER A 1 89 ? 23.836 18.548 -9.622 1.00 19.65 957 SER A N 1
ATOM 726 C CA . SER A 1 89 ? 22.776 17.583 -9.347 1.00 17.13 957 SER A CA 1
ATOM 727 C C . SER A 1 89 ? 21.356 18.090 -9.614 1.00 16.20 957 SER A C 1
ATOM 728 O O . SER A 1 89 ? 20.404 17.317 -9.531 1.00 19.24 957 SER A O 1
ATOM 731 N N . LEU A 1 90 ? 21.202 19.372 -9.925 1.00 15.73 958 LEU A N 1
ATOM 732 C CA . LEU A 1 90 ? 19.858 19.967 -9.972 1.00 22.30 958 LEU A CA 1
ATOM 733 C C . LEU A 1 90 ? 18.865 19.398 -10.987 1.00 29.69 958 LEU A C 1
ATOM 734 O O . LEU A 1 90 ? 17.665 19.297 -10.708 1.00 42.83 958 LEU A O 1
ATOM 739 N N . ASN A 1 91 ? 19.374 19.039 -12.156 1.00 20.68 959 ASN A N 1
ATOM 740 C CA . ASN A 1 91 ? 18.560 18.654 -13.305 1.00 22.98 959 ASN A CA 1
ATOM 741 C C . ASN A 1 91 ? 19.274 17.455 -13.898 1.00 21.72 959 ASN A C 1
ATOM 742 O O . ASN A 1 91 ? 19.735 17.495 -15.040 1.00 21.34 959 ASN A O 1
ATOM 747 N N . ASN A 1 92 ? 19.403 16.406 -13.089 1.00 17.75 960 ASN A N 1
ATOM 748 C CA . ASN A 1 92 ? 20.209 15.240 -13.439 1.00 16.49 960 ASN A CA 1
ATOM 749 C C . ASN A 1 92 ? 19.545 13.957 -12.966 1.00 18.84 960 ASN A C 1
ATOM 750 O O . ASN A 1 92 ? 19.807 13.498 -11.859 1.00 17.42 960 ASN A O 1
ATOM 755 N N . GLU A 1 93 ? 18.671 13.390 -13.793 1.00 15.00 961 GLU A N 1
ATOM 756 C CA . GLU A 1 93 ? 18.036 12.127 -13.432 1.00 16.28 961 GLU A CA 1
ATOM 757 C C . GLU A 1 93 ? 19.001 10.979 -13.715 1.00 21.54 961 GLU A C 1
ATOM 758 O O . GLU A 1 93 ? 19.497 10.836 -14.831 1.00 21.23 961 GLU A O 1
ATOM 764 N N . TYR A 1 94 ? 19.274 10.171 -12.699 1.00 16.28 962 TYR A N 1
ATOM 765 C CA . TYR A 1 94 ? 20.177 9.038 -12.871 1.00 16.02 962 TYR A CA 1
ATOM 766 C C . TYR A 1 94 ? 19.511 7.748 -12.402 1.00 15.65 962 TYR A C 1
ATOM 767 O O . TYR A 1 94 ? 18.840 7.715 -11.377 1.00 16.83 962 TYR A O 1
ATOM 776 N N . THR A 1 95 ? 19.684 6.688 -13.177 1.00 17.85 963 THR A N 1
ATOM 777 C CA . THR A 1 95 ? 19.097 5.402 -12.831 1.00 15.05 963 THR A CA 1
ATOM 778 C C . THR A 1 95 ? 19.875 4.802 -11.666 1.00 15.86 963 THR A C 1
ATOM 779 O O . THR A 1 95 ? 21.087 4.998 -11.573 1.00 17.11 963 THR A O 1
ATOM 783 N N . ILE A 1 96 ? 19.185 4.096 -10.768 1.00 16.87 964 ILE A N 1
ATOM 784 C CA . ILE A 1 96 ? 19.874 3.358 -9.714 1.00 15.65 964 ILE A CA 1
ATOM 785 C C . ILE A 1 96 ? 19.540 1.867 -9.708 1.00 16.18 964 ILE A C 1
ATOM 786 O O . ILE A 1 96 ? 20.377 1.055 -9.327 1.00 15.80 964 ILE A O 1
ATOM 791 N N . ILE A 1 97 ? 18.319 1.519 -10.109 1.00 15.23 965 ILE A N 1
ATOM 792 C CA . ILE A 1 97 ? 17.932 0.110 -10.226 1.00 15.73 965 ILE A CA 1
ATOM 793 C C . ILE A 1 97 ? 17.312 -0.105 -11.602 1.00 16.50 965 ILE A C 1
ATOM 794 O O . ILE A 1 97 ? 16.207 0.364 -11.874 1.00 17.04 965 ILE A O 1
ATOM 799 N N . ASN A 1 98 ? 18.020 -0.832 -12.459 1.00 17.09 966 ASN A N 1
ATOM 800 C CA . ASN A 1 98 ? 17.670 -0.914 -13.873 1.00 16.39 966 ASN A CA 1
ATOM 801 C C . ASN A 1 98 ? 17.179 -2.291 -14.323 1.00 18.90 966 ASN A C 1
ATOM 802 O O . ASN A 1 98 ? 17.932 -3.262 -14.284 1.00 23.74 966 ASN A O 1
ATOM 807 N N . CYS A 1 99 ? 15.928 -2.357 -14.771 1.00 17.40 967 CYS A N 1
ATOM 808 C CA . CYS A 1 99 ? 15.402 -3.557 -15.425 1.00 20.42 967 CYS A CA 1
ATOM 809 C C . CYS A 1 99 ? 14.704 -3.150 -16.722 1.00 24.54 967 CYS A C 1
ATOM 810 O O . CYS A 1 99 ? 13.673 -3.704 -17.096 1.00 23.78 967 CYS A O 1
ATOM 813 N N . MET A 1 100 ? 15.277 -2.155 -17.394 1.00 23.51 968 MET A N 1
ATOM 814 C CA . MET A 1 100 ? 14.712 -1.602 -18.615 1.00 24.92 968 MET A CA 1
ATOM 815 C C . MET A 1 100 ? 15.689 -1.868 -19.744 1.00 25.51 968 MET A C 1
ATOM 816 O O . MET A 1 100 ? 16.830 -1.418 -19.699 1.00 29.83 968 MET A O 1
ATOM 821 N N . GLU A 1 101 ? 15.250 -2.607 -20.756 1.00 27.44 969 GLU A N 1
ATOM 822 C CA . GLU A 1 101 ? 16.137 -2.980 -21.842 1.00 29.40 969 GLU A CA 1
ATOM 823 C C . GLU A 1 101 ? 15.357 -3.045 -23.143 1.00 27.78 969 GLU A C 1
ATOM 824 O O . GLU A 1 101 ? 14.193 -3.447 -23.153 1.00 29.74 969 GLU A O 1
ATOM 830 N N . ASN A 1 102 ? 15.994 -2.636 -24.234 1.00 31.85 970 ASN A N 1
ATOM 831 C CA . ASN A 1 102 ? 15.355 -2.641 -25.547 1.00 35.60 970 ASN A CA 1
ATOM 832 C C . ASN A 1 102 ? 13.961 -2.012 -25.537 1.00 31.84 970 ASN A C 1
ATOM 833 O O . ASN A 1 102 ? 13.022 -2.560 -26.120 1.00 41.69 970 ASN A O 1
ATOM 838 N N . ASN A 1 103 ? 13.843 -0.895 -24.819 1.00 31.03 971 ASN A N 1
ATOM 839 C CA . ASN A 1 103 ? 12.636 -0.061 -24.772 1.00 31.67 971 ASN A CA 1
ATOM 840 C C . ASN A 1 103 ? 11.440 -0.553 -23.950 1.00 34.66 971 ASN A C 1
ATOM 841 O O . ASN A 1 103 ? 10.340 -0.015 -24.080 1.00 35.63 971 ASN A O 1
ATOM 846 N N . SER A 1 104 ? 11.644 -1.555 -23.096 1.00 31.71 972 SER A N 1
ATOM 847 C CA . SER A 1 104 ? 10.559 -2.019 -22.242 1.00 30.38 972 SER A CA 1
ATOM 848 C C . SER A 1 104 ? 11.085 -2.474 -20.887 1.00 27.24 972 SER A C 1
ATOM 849 O O . SER A 1 104 ? 12.253 -2.837 -20.759 1.00 26.59 972 SER A O 1
ATOM 852 N N . GLY A 1 105 ? 10.221 -2.448 -19.877 1.00 26.62 973 GLY A N 1
ATOM 853 C CA . GLY A 1 105 ? 10.608 -2.869 -18.545 1.00 20.10 973 GLY A CA 1
ATOM 854 C C . GLY A 1 105 ? 10.356 -1.803 -17.500 1.00 23.30 973 GLY A C 1
ATOM 855 O O . GLY A 1 105 ? 9.436 -0.993 -17.629 1.00 25.15 973 GLY A O 1
ATOM 856 N N . TRP A 1 106 ? 11.179 -1.802 -16.459 1.00 25.04 974 TRP A N 1
ATOM 857 C CA . TRP A 1 106 ? 11.011 -0.862 -15.365 1.00 21.86 974 TRP A CA 1
ATOM 858 C C . TRP A 1 106 ? 12.357 -0.418 -14.828 1.00 20.20 974 TRP A C 1
ATOM 859 O O . TRP A 1 106 ? 13.369 -1.088 -15.029 1.00 21.15 974 TRP A O 1
ATOM 870 N N . LYS A 1 107 ? 12.371 0.721 -14.148 1.00 21.22 975 LYS A N 1
ATOM 871 C CA . LYS A 1 107 ? 13.580 1.170 -13.475 1.00 19.76 975 LYS A CA 1
ATOM 872 C C . LYS A 1 107 ? 13.234 2.100 -12.332 1.00 17.47 975 LYS A C 1
ATOM 873 O O . LYS A 1 107 ? 12.162 2.704 -12.312 1.00 19.03 975 LYS A O 1
ATOM 879 N N . VAL A 1 108 ? 14.141 2.173 -11.364 1.00 18.23 976 VAL A N 1
ATOM 880 C CA . VAL A 1 108 ? 14.077 3.198 -10.328 1.00 14.91 976 VAL A CA 1
ATOM 881 C C . VAL A 1 108 ? 15.206 4.171 -10.619 1.00 14.53 976 VAL A C 1
ATOM 882 O O . VAL A 1 108 ? 16.337 3.764 -10.879 1.00 15.15 976 VAL A O 1
ATOM 886 N N . SER A 1 109 ? 14.894 5.460 -10.595 1.00 15.64 977 SER A N 1
ATOM 887 C CA . SER A 1 109 ? 15.906 6.486 -10.804 1.00 15.90 977 SER A CA 1
ATOM 888 C C . SER A 1 109 ? 15.771 7.550 -9.715 1.00 14.71 977 SER A C 1
ATOM 889 O O . SER A 1 109 ? 14.769 7.597 -8.997 1.00 17.89 977 SER A O 1
ATOM 892 N N . LEU A 1 110 ? 16.787 8.391 -9.592 1.00 13.12 978 LEU A N 1
ATOM 893 C CA . LEU A 1 110 ? 16.763 9.498 -8.635 1.00 12.19 978 LEU A CA 1
ATOM 894 C C . LEU A 1 110 ? 17.028 10.797 -9.380 1.00 14.60 978 LEU A C 1
ATOM 895 O O . LEU A 1 110 ? 17.547 10.791 -10.496 1.00 16.63 978 LEU A O 1
ATOM 900 N N . ASN A 1 111 ? 16.653 11.908 -8.755 1.00 12.02 979 ASN A N 1
ATOM 901 C CA . ASN A 1 111 ? 17.047 13.220 -9.229 1.00 14.03 979 ASN A CA 1
ATOM 902 C C . ASN A 1 111 ? 17.074 14.090 -7.984 1.00 15.22 979 ASN A C 1
ATOM 903 O O . ASN A 1 111 ? 16.728 13.618 -6.902 1.00 16.31 979 ASN A O 1
ATOM 908 N N . TYR A 1 112 ? 17.500 15.340 -8.124 1.00 14.39 980 TYR A N 1
ATOM 909 C CA . TYR A 1 112 ? 17.474 16.261 -6.992 1.00 13.63 980 TYR A CA 1
ATOM 910 C C . TYR A 1 112 ? 16.118 16.229 -6.288 1.00 15.30 980 TYR A C 1
ATOM 911 O O . TYR A 1 112 ? 15.098 16.551 -6.883 1.00 17.28 980 TYR A O 1
ATOM 920 N N . GLY A 1 113 ? 16.120 15.804 -5.027 1.00 13.86 981 GLY A N 1
ATOM 921 C CA . GLY A 1 113 ? 14.901 15.710 -4.245 1.00 13.26 981 GLY A CA 1
ATOM 922 C C . GLY A 1 113 ? 13.826 14.789 -4.799 1.00 16.66 981 GLY A C 1
ATOM 923 O O . GLY A 1 113 ? 12.643 15.026 -4.574 1.00 17.29 981 GLY A O 1
ATOM 924 N N . GLU A 1 114 ? 14.214 13.741 -5.523 1.00 15.51 982 GLU A N 1
ATOM 925 C CA . GLU A 1 114 ? 13.214 12.881 -6.165 1.00 11.80 982 GLU A CA 1
ATOM 926 C C . GLU A 1 114 ? 13.580 11.400 -6.155 1.00 14.39 982 GLU A C 1
ATOM 927 O O . GLU A 1 114 ? 14.749 11.044 -6.294 1.00 14.78 982 GLU A O 1
ATOM 933 N N . ILE A 1 115 ? 12.562 10.555 -5.985 1.00 13.74 983 ILE A N 1
ATOM 934 C CA . ILE A 1 115 ? 12.653 9.126 -6.285 1.00 12.54 983 ILE A CA 1
ATOM 935 C C . ILE A 1 115 ? 11.619 8.834 -7.377 1.00 21.56 983 ILE A C 1
ATOM 936 O O . ILE A 1 115 ? 10.440 9.195 -7.243 1.00 17.67 983 ILE A O 1
ATOM 941 N N . ILE A 1 116 ? 12.054 8.182 -8.452 1.00 17.23 984 ILE A N 1
ATOM 942 C CA . ILE A 1 116 ? 11.211 8.023 -9.637 1.00 18.00 984 ILE A CA 1
ATOM 943 C C . ILE A 1 116 ? 11.071 6.566 -10.071 1.00 19.85 984 ILE A C 1
ATOM 944 O O . ILE A 1 116 ? 12.059 5.842 -10.150 1.00 18.80 984 ILE A O 1
ATOM 949 N N . TRP A 1 117 ? 9.834 6.166 -10.352 1.00 17.13 985 TRP A N 1
ATOM 950 C CA . TRP A 1 117 ? 9.516 4.854 -10.918 1.00 16.99 985 TRP A CA 1
ATOM 951 C C . TRP A 1 117 ? 9.117 5.051 -12.371 1.00 21.73 985 TRP A C 1
ATOM 952 O O . TRP A 1 117 ? 8.262 5.886 -12.685 1.00 20.80 985 TRP A O 1
ATOM 963 N N . THR A 1 118 ? 9.749 4.304 -13.265 1.00 22.06 986 THR A N 1
ATOM 964 C CA . THR A 1 118 ? 9.399 4.377 -14.678 1.00 23.51 986 THR A CA 1
ATOM 965 C C . THR A 1 118 ? 9.013 2.985 -15.180 1.00 24.91 986 THR A C 1
ATOM 966 O O . THR A 1 118 ? 9.716 2.015 -14.917 1.00 23.46 986 THR A O 1
ATOM 970 N N . LEU A 1 119 ? 7.886 2.909 -15.886 1.00 23.69 987 LEU A N 1
ATOM 971 C CA . LEU A 1 119 ? 7.369 1.662 -16.442 1.00 26.06 987 LEU A CA 1
ATOM 972 C C . LEU A 1 119 ? 7.045 1.898 -17.917 1.00 28.72 987 LEU A C 1
ATOM 973 O O . LEU A 1 119 ? 6.432 2.908 -18.264 1.00 29.00 987 LEU A O 1
ATOM 978 N N . GLN A 1 120 ? 7.453 0.976 -18.785 1.00 23.79 988 GLN A N 1
ATOM 979 C CA . GLN A 1 120 ? 7.295 1.177 -20.229 1.00 25.78 988 GLN A CA 1
ATOM 980 C C . GLN A 1 120 ? 6.974 -0.116 -20.971 1.00 30.05 988 GLN A C 1
ATOM 981 O O . GLN A 1 120 ? 7.603 -1.147 -20.732 1.00 31.83 988 GLN A O 1
ATOM 987 N N . ASP A 1 121 ? 6.008 -0.055 -21.886 1.00 32.26 989 ASP A N 1
ATOM 988 C CA . ASP A 1 121 ? 5.646 -1.240 -22.667 1.00 31.94 989 ASP A CA 1
ATOM 989 C C . ASP A 1 121 ? 6.451 -1.372 -23.959 1.00 35.56 989 ASP A C 1
ATOM 990 O O . ASP A 1 121 ? 7.311 -0.542 -24.252 1.00 36.90 989 ASP A O 1
ATOM 995 N N . THR A 1 122 ? 6.167 -2.418 -24.728 1.00 37.20 990 THR A N 1
ATOM 996 C CA . THR A 1 122 ? 6.898 -2.672 -25.963 1.00 44.05 990 THR A CA 1
ATOM 997 C C . THR A 1 122 ? 6.520 -1.706 -27.090 1.00 49.14 990 THR A C 1
ATOM 998 O O . THR A 1 122 ? 7.191 -1.659 -28.119 1.00 50.01 990 THR A O 1
ATOM 1002 N N . GLN A 1 123 ? 5.451 -0.939 -26.893 1.00 46.42 991 GLN A N 1
ATOM 1003 C CA . GLN A 1 123 ? 5.075 0.105 -27.847 1.00 46.67 991 GLN A CA 1
ATOM 1004 C C . GLN A 1 123 ? 5.618 1.453 -27.392 1.00 51.58 991 GLN A C 1
ATOM 1005 O O . GLN A 1 123 ? 5.335 2.490 -28.001 1.00 47.02 991 GLN A O 1
ATOM 1011 N N . GLU A 1 124 ? 6.396 1.414 -26.313 1.00 47.59 992 GLU A N 1
ATOM 1012 C CA . GLU A 1 124 ? 7.025 2.591 -25.718 1.00 45.00 992 GLU A CA 1
ATOM 1013 C C . GLU A 1 124 ? 6.028 3.558 -25.098 1.00 41.38 992 GLU A C 1
ATOM 1014 O O . GLU A 1 124 ? 6.304 4.749 -24.973 1.00 47.16 992 GLU A O 1
ATOM 1020 N N . ILE A 1 125 ? 4.867 3.041 -24.715 1.00 39.97 993 ILE A N 1
ATOM 1021 C CA . ILE A 1 125 ? 3.949 3.802 -23.885 1.00 39.70 993 ILE A CA 1
ATOM 1022 C C . ILE A 1 125 ? 4.515 3.785 -22.468 1.00 42.55 993 ILE A C 1
ATOM 1023 O O . ILE A 1 125 ? 4.821 2.724 -21.925 1.00 37.72 993 ILE A O 1
ATOM 1028 N N . LYS A 1 126 ? 4.675 4.967 -21.883 1.00 52.09 994 LYS A N 1
ATOM 1029 C CA . LYS A 1 126 ? 5.437 5.113 -20.648 1.00 48.82 994 LYS A CA 1
ATOM 1030 C C . LYS A 1 126 ? 4.611 5.759 -19.543 1.00 42.58 994 LYS A C 1
ATOM 1031 O O . LYS A 1 126 ? 3.740 6.583 -19.816 1.00 36.53 994 LYS A O 1
ATOM 1037 N N . GLN A 1 127 ? 4.871 5.360 -18.299 1.00 27.79 995 GLN A N 1
ATOM 1038 C CA . GLN A 1 127 ? 4.317 6.057 -17.147 1.00 24.25 995 GLN A CA 1
ATOM 1039 C C . GLN A 1 127 ? 5.401 6.272 -16.096 1.00 24.26 995 GLN A C 1
ATOM 1040 O O . GLN A 1 127 ? 6.295 5.446 -15.940 1.00 25.48 995 GLN A O 1
ATOM 1046 N N . ARG A 1 128 ? 5.320 7.398 -15.396 1.00 26.44 996 ARG A N 1
ATOM 1047 C CA . ARG A 1 128 ? 6.253 7.725 -14.324 1.00 27.37 996 ARG A CA 1
ATOM 1048 C C . ARG A 1 128 ? 5.476 8.016 -13.053 1.00 28.05 996 ARG A C 1
ATOM 1049 O O . ARG A 1 128 ? 4.420 8.651 -13.091 1.00 30.08 996 ARG A O 1
ATOM 1057 N N . VAL A 1 129 ? 5.996 7.543 -11.927 1.00 22.98 997 VAL A N 1
ATOM 1058 C CA . VAL A 1 129 ? 5.438 7.882 -10.630 1.00 25.79 997 VAL A CA 1
ATOM 1059 C C . VAL A 1 129 ? 6.572 8.404 -9.758 1.00 24.32 997 VAL A C 1
ATOM 1060 O O . VAL A 1 129 ? 7.641 7.799 -9.696 1.00 23.24 997 VAL A O 1
ATOM 1064 N N . VAL A 1 130 ? 6.346 9.540 -9.102 1.00 26.26 998 VAL A N 1
ATOM 1065 C CA . VAL A 1 130 ? 7.432 10.251 -8.420 1.00 22.49 998 VAL A CA 1
ATOM 1066 C C . VAL A 1 130 ? 7.127 10.557 -6.954 1.00 25.08 998 VAL A C 1
ATOM 1067 O O . VAL A 1 130 ? 5.987 10.870 -6.596 1.00 24.18 998 VAL A O 1
ATOM 1071 N N . PHE A 1 131 ? 8.154 10.450 -6.116 1.00 16.02 999 PHE A N 1
ATOM 1072 C CA . PHE A 1 131 ? 8.120 10.975 -4.751 1.00 18.22 999 PHE A CA 1
ATOM 1073 C C . PHE A 1 131 ? 9.067 12.164 -4.675 1.00 21.45 999 PHE A C 1
ATOM 1074 O O . PHE A 1 131 ? 10.251 12.029 -4.963 1.00 16.97 999 PHE A O 1
ATOM 1082 N N . LYS A 1 132 ? 8.543 13.325 -4.298 1.00 17.57 1000 LYS A N 1
ATOM 1083 C CA . LYS A 1 132 ? 9.366 14.525 -4.155 1.00 15.62 1000 LYS A CA 1
ATOM 1084 C C . LYS A 1 132 ? 9.585 14.894 -2.695 1.00 15.68 1000 LYS A C 1
ATOM 1085 O O . LYS A 1 132 ? 8.664 14.815 -1.875 1.00 19.53 1000 LYS A O 1
ATOM 1091 N N . TYR A 1 133 ? 10.802 15.315 -2.371 1.00 15.04 1001 TYR A N 1
ATOM 1092 C CA . TYR A 1 133 ? 11.095 15.846 -1.046 1.00 16.48 1001 TYR A CA 1
ATOM 1093 C C . TYR A 1 133 ? 11.968 17.078 -1.179 1.00 20.94 1001 TYR A C 1
ATOM 1094 O O . TYR A 1 133 ? 12.755 17.189 -2.120 1.00 19.94 1001 TYR A O 1
ATOM 1103 N N . SER A 1 134 ? 11.798 18.008 -0.244 1.00 20.14 1002 SER A N 1
ATOM 1104 C CA . SER A 1 134 ? 12.485 19.295 -0.296 1.00 18.21 1002 SER A CA 1
ATOM 1105 C C . SER A 1 134 ? 13.801 19.295 0.474 1.00 15.92 1002 SER A C 1
ATOM 1106 O O . SER A 1 134 ? 13.945 18.583 1.464 1.00 16.86 1002 SER A O 1
ATOM 1109 N N . GLN A 1 135 ? 14.760 20.099 0.018 1.00 14.14 1003 GLN A N 1
ATOM 1110 C CA . GLN A 1 135 ? 15.963 20.342 0.812 1.00 13.05 1003 GLN A CA 1
ATOM 1111 C C . GLN A 1 135 ? 15.933 21.727 1.450 1.00 12.38 1003 GLN A C 1
ATOM 1112 O O . GLN A 1 135 ? 16.894 22.140 2.089 1.00 14.33 1003 GLN A O 1
ATOM 1118 N N . MET A 1 136 ? 14.821 22.435 1.263 1.00 17.70 1004 MET A N 1
ATOM 1119 C CA . MET A 1 136 ? 14.595 23.730 1.905 1.00 19.17 1004 MET A CA 1
ATOM 1120 C C . MET A 1 136 ? 13.636 23.495 3.062 1.00 17.34 1004 MET A C 1
ATOM 1121 O O . MET A 1 136 ? 12.442 23.749 2.952 1.00 20.68 1004 MET A O 1
ATOM 1126 N N . ILE A 1 137 ? 14.160 22.993 4.171 1.00 17.62 1005 ILE A N 1
ATOM 1127 C CA . ILE A 1 137 ? 13.307 22.518 5.252 1.00 22.49 1005 ILE A CA 1
ATOM 1128 C C . ILE A 1 137 ? 14.121 22.453 6.543 1.00 21.76 1005 ILE A C 1
ATOM 1129 O O . ILE A 1 137 ? 15.287 22.086 6.521 1.00 20.23 1005 ILE A O 1
ATOM 1134 N N . ASN A 1 138 ? 13.524 22.832 7.668 1.00 21.61 1006 ASN A N 1
ATOM 1135 C CA . ASN A 1 138 ? 14.274 22.883 8.917 1.00 23.53 1006 ASN A CA 1
ATOM 1136 C C . ASN A 1 138 ? 14.853 21.518 9.301 1.00 20.45 1006 ASN A C 1
ATOM 1137 O O . ASN A 1 138 ? 16.068 21.356 9.445 1.00 17.86 1006 ASN A O 1
ATOM 1142 N N . ILE A 1 139 ? 13.968 20.540 9.448 1.00 21.70 1007 ILE A N 1
ATOM 1143 C CA . ILE A 1 139 ? 14.368 19.178 9.782 1.00 24.66 1007 ILE A CA 1
ATOM 1144 C C . ILE A 1 139 ? 13.623 18.246 8.847 1.00 19.05 1007 ILE A C 1
ATOM 1145 O O . ILE A 1 139 ? 12.393 18.237 8.829 1.00 22.35 1007 ILE A O 1
ATOM 1150 N N . SER A 1 140 ? 14.360 17.465 8.059 1.00 19.12 1008 SER A N 1
ATOM 1151 C CA . SER A 1 140 ? 13.744 16.598 7.060 1.00 15.62 1008 SER A CA 1
ATOM 1152 C C . SER A 1 140 ? 13.555 15.158 7.530 1.00 16.15 1008 SER A C 1
ATOM 1153 O O . SER A 1 140 ? 14.451 14.575 8.124 1.00 18.55 1008 SER A O 1
ATOM 1156 N N . ASP A 1 141 ? 12.397 14.584 7.229 1.00 15.98 1009 ASP A N 1
ATOM 1157 C CA . ASP A 1 141 ? 12.179 13.151 7.466 1.00 15.33 1009 ASP A CA 1
ATOM 1158 C C . ASP A 1 141 ? 12.889 12.250 6.459 1.00 14.15 1009 ASP A C 1
ATOM 1159 O O . ASP A 1 141 ? 12.941 11.025 6.658 1.00 16.93 1009 ASP A O 1
ATOM 1164 N N . TYR A 1 142 ? 13.432 12.840 5.391 1.00 16.89 1010 TYR A N 1
ATOM 1165 C CA . TYR A 1 142 ? 13.886 12.075 4.221 1.00 13.03 1010 TYR A CA 1
ATOM 1166 C C . TYR A 1 142 ? 15.361 12.231 3.840 1.00 14.98 1010 TYR A C 1
ATOM 1167 O O . TYR A 1 142 ? 16.012 11.264 3.432 1.00 18.57 1010 TYR A O 1
ATOM 1176 N N . ILE A 1 143 ? 15.887 13.447 3.935 1.00 13.09 1011 ILE A N 1
ATOM 1177 C CA . ILE A 1 143 ? 17.255 13.685 3.492 1.00 15.06 1011 ILE A CA 1
ATOM 1178 C C . ILE A 1 143 ? 18.251 12.870 4.314 1.00 20.17 1011 ILE A C 1
ATOM 1179 O O . ILE A 1 143 ? 18.347 13.045 5.532 1.00 15.51 1011 ILE A O 1
ATOM 1184 N N . ASN A 1 144 ? 18.988 11.989 3.636 1.00 13.75 1012 ASN A N 1
ATOM 1185 C CA . ASN A 1 144 ? 20.038 11.189 4.263 1.00 13.99 1012 ASN A CA 1
ATOM 1186 C C . ASN A 1 144 ? 19.561 10.235 5.364 1.00 12.51 1012 ASN A C 1
ATOM 1187 O O . ASN A 1 144 ? 20.365 9.772 6.165 1.00 13.83 1012 ASN A O 1
ATOM 1192 N N . ARG A 1 145 ? 18.264 9.948 5.400 1.00 13.70 1013 ARG A N 1
ATOM 1193 C CA . ARG A 1 145 ? 17.709 9.041 6.407 1.00 14.15 1013 ARG A CA 1
ATOM 1194 C C . ARG A 1 145 ? 17.106 7.829 5.713 1.00 14.56 1013 ARG A C 1
ATOM 1195 O O . ARG A 1 145 ? 16.585 7.932 4.601 1.00 14.58 1013 ARG A O 1
ATOM 1203 N N . TRP A 1 146 ? 17.195 6.670 6.352 1.00 15.01 1014 TRP A N 1
ATOM 1204 C CA . TRP A 1 146 ? 16.614 5.471 5.761 1.00 14.16 1014 TRP A CA 1
ATOM 1205 C C . TRP A 1 146 ? 15.123 5.677 5.534 1.00 17.41 1014 TRP A C 1
ATOM 1206 O O . TRP A 1 146 ? 14.391 6.037 6.450 1.00 21.91 1014 TRP A O 1
ATOM 1217 N N . ILE A 1 147 ? 14.673 5.484 4.299 1.00 15.34 1015 ILE A N 1
ATOM 1218 C CA . ILE A 1 147 ? 13.237 5.493 4.051 1.00 15.82 1015 ILE A CA 1
ATOM 1219 C C . ILE A 1 147 ? 12.804 4.247 3.298 1.00 12.99 1015 ILE A C 1
ATOM 1220 O O . ILE A 1 147 ? 13.554 3.694 2.485 1.00 13.57 1015 ILE A O 1
ATOM 1225 N N . PHE A 1 148 ? 11.601 3.798 3.603 1.00 15.21 1016 PHE A N 1
ATOM 1226 C CA . PHE A 1 148 ? 11.093 2.561 3.021 1.00 15.37 1016 PHE A CA 1
ATOM 1227 C C . PHE A 1 148 ? 10.310 2.865 1.759 1.00 18.47 1016 PHE A C 1
ATOM 1228 O O . PHE A 1 148 ? 9.316 3.594 1.797 1.00 16.06 1016 PHE A O 1
ATOM 1236 N N . VAL A 1 149 ? 10.765 2.318 0.637 1.00 13.00 1017 VAL A N 1
ATOM 1237 C CA . VAL A 1 149 ? 10.088 2.535 -0.634 1.00 13.34 1017 VAL A CA 1
ATOM 1238 C C . VAL A 1 149 ? 9.287 1.296 -1.017 1.00 14.57 1017 VAL A C 1
ATOM 1239 O O . VAL A 1 149 ? 9.767 0.172 -0.887 1.00 16.36 1017 VAL A O 1
ATOM 1243 N N . THR A 1 150 ? 8.051 1.498 -1.455 1.00 16.63 1018 THR A N 1
ATOM 1244 C CA . THR A 1 150 ? 7.272 0.393 -1.993 1.00 16.06 1018 THR A CA 1
ATOM 1245 C C . THR A 1 150 ? 6.552 0.880 -3.229 1.00 19.47 1018 THR A C 1
ATOM 1246 O O . THR A 1 150 ? 5.892 1.916 -3.214 1.00 18.44 1018 THR A O 1
ATOM 1250 N N . ILE A 1 151 ? 6.690 0.130 -4.313 1.00 17.27 1019 ILE A N 1
ATOM 1251 C CA . ILE A 1 151 ? 6.032 0.488 -5.554 1.00 16.00 1019 ILE A CA 1
ATOM 1252 C C . ILE A 1 151 ? 5.216 -0.706 -6.007 1.00 18.05 1019 ILE A C 1
ATOM 1253 O O . ILE A 1 151 ? 5.741 -1.812 -6.131 1.00 18.51 1019 ILE A O 1
ATOM 1258 N N . THR A 1 152 ? 3.923 -0.489 -6.213 1.00 21.66 1020 THR A N 1
ATOM 1259 C CA . THR A 1 152 ? 3.040 -1.562 -6.653 1.00 20.74 1020 THR A CA 1
ATOM 1260 C C . THR A 1 152 ? 2.482 -1.253 -8.038 1.00 23.11 1020 THR A C 1
ATOM 1261 O O . THR A 1 152 ? 2.295 -0.093 -8.398 1.00 22.10 1020 THR A O 1
ATOM 1265 N N . ASN A 1 153 ? 2.235 -2.297 -8.821 1.00 21.33 1021 ASN A N 1
ATOM 1266 C CA . ASN A 1 153 ? 1.699 -2.126 -10.163 1.00 21.26 1021 ASN A CA 1
ATOM 1267 C C . ASN A 1 153 ? 0.519 -3.047 -10.411 1.00 25.83 1021 ASN A C 1
ATOM 1268 O O . ASN A 1 153 ? 0.658 -4.271 -10.359 1.00 26.20 1021 ASN A O 1
ATOM 1273 N N . ASN A 1 154 ? -0.639 -2.449 -10.669 1.00 27.20 1022 ASN A N 1
ATOM 1274 C CA . ASN A 1 154 ? -1.827 -3.195 -11.060 1.00 29.57 1022 ASN A CA 1
ATOM 1275 C C . ASN A 1 154 ? -2.098 -2.909 -12.528 1.00 31.60 1022 ASN A C 1
ATOM 1276 O O . ASN A 1 154 ? -2.409 -1.781 -12.895 1.00 30.67 1022 ASN A O 1
ATOM 1281 N N . ARG A 1 155 ? -1.976 -3.934 -13.364 1.00 34.85 1023 ARG A N 1
ATOM 1282 C CA . ARG A 1 155 ? -2.014 -3.751 -14.811 1.00 36.17 1023 ARG A CA 1
ATOM 1283 C C . ARG A 1 155 ? -3.356 -3.237 -15.325 1.00 32.61 1023 ARG A C 1
ATOM 1284 O O . ARG A 1 155 ? -3.442 -2.714 -16.433 1.00 37.14 1023 ARG A O 1
ATOM 1292 N N . LEU A 1 156 ? -4.395 -3.372 -14.511 1.00 41.93 1024 LEU A N 1
ATOM 1293 C CA . LEU A 1 156 ? -5.730 -2.945 -14.911 1.00 45.40 1024 LEU A CA 1
ATOM 1294 C C . LEU A 1 156 ? -6.035 -1.499 -14.522 1.00 47.37 1024 LEU A C 1
ATOM 1295 O O . LEU A 1 156 ? -6.997 -0.911 -15.011 1.00 42.79 1024 LEU A O 1
ATOM 1300 N N . ASN A 1 157 ? -5.217 -0.927 -13.643 1.00 35.65 1025 ASN A N 1
ATOM 1301 C CA . ASN A 1 157 ? -5.424 0.455 -13.216 1.00 34.97 1025 ASN A CA 1
ATOM 1302 C C . ASN A 1 157 ? -4.143 1.256 -12.940 1.00 33.83 1025 ASN A C 1
ATOM 1303 O O . ASN A 1 157 ? -3.570 1.838 -13.860 1.00 31.18 1025 ASN A O 1
ATOM 1308 N N . ASN A 1 158 ? -3.694 1.274 -11.685 1.00 33.61 1026 ASN A N 1
ATOM 1309 C CA . ASN A 1 158 ? -2.632 2.194 -11.267 1.00 30.15 1026 ASN A CA 1
ATOM 1310 C C . ASN A 1 158 ? -1.301 1.572 -10.853 1.00 30.41 1026 ASN A C 1
ATOM 1311 O O . ASN A 1 158 ? -1.227 0.415 -10.428 1.00 28.97 1026 ASN A O 1
ATOM 1316 N N . SER A 1 159 ? -0.251 2.376 -10.983 1.00 25.46 1027 SER A N 1
ATOM 1317 C CA . SER A 1 159 ? 1.010 2.130 -10.305 1.00 25.50 1027 SER A CA 1
ATOM 1318 C C . SER A 1 159 ? 1.055 3.112 -9.146 1.00 26.08 1027 SER A C 1
ATOM 1319 O O . SER A 1 159 ? 0.669 4.269 -9.305 1.00 24.72 1027 SER A O 1
ATOM 1322 N N . LYS A 1 160 ? 1.508 2.646 -7.987 1.00 23.83 1028 LYS A N 1
ATOM 1323 C CA . LYS A 1 160 ? 1.513 3.449 -6.770 1.00 21.65 1028 LYS A CA 1
ATOM 1324 C C . LYS A 1 160 ? 2.879 3.465 -6.110 1.00 24.19 1028 LYS A C 1
ATOM 1325 O O . LYS A 1 160 ? 3.573 2.449 -6.066 1.00 22.34 1028 LYS A O 1
ATOM 1331 N N . ILE A 1 161 ? 3.262 4.623 -5.584 1.00 21.99 1029 ILE A N 1
ATOM 1332 C CA . ILE A 1 161 ? 4.463 4.706 -4.768 1.00 19.90 1029 ILE A CA 1
ATOM 1333 C C . ILE A 1 161 ? 4.112 5.032 -3.311 1.00 23.20 1029 ILE A C 1
ATOM 1334 O O . ILE A 1 161 ? 3.295 5.921 -3.029 1.00 21.56 1029 ILE A O 1
ATOM 1339 N N . TYR A 1 162 ? 4.690 4.257 -2.401 1.00 18.95 1030 TYR A N 1
ATOM 1340 C CA . TYR A 1 162 ? 4.518 4.455 -0.971 1.00 16.56 1030 TYR A CA 1
ATOM 1341 C C . TYR A 1 162 ? 5.872 4.799 -0.383 1.00 21.75 1030 TYR A C 1
ATOM 1342 O O . TYR A 1 162 ? 6.902 4.302 -0.846 1.00 18.97 1030 TYR A O 1
ATOM 1351 N N . ILE A 1 163 ? 5.867 5.647 0.641 1.00 18.78 1031 ILE A N 1
ATOM 1352 C CA . ILE A 1 163 ? 7.074 5.967 1.382 1.00 13.95 1031 ILE A CA 1
ATOM 1353 C C . ILE A 1 163 ? 6.765 5.757 2.854 1.00 20.08 1031 ILE A C 1
ATOM 1354 O O . ILE A 1 163 ? 5.778 6.278 3.370 1.00 19.46 1031 ILE A O 1
ATOM 1359 N N . ASN A 1 164 ? 7.594 4.949 3.510 1.00 16.56 1032 ASN A N 1
ATOM 1360 C CA . ASN A 1 164 ? 7.402 4.619 4.923 1.00 19.83 1032 ASN A CA 1
ATOM 1361 C C . ASN A 1 164 ? 6.019 4.055 5.237 1.00 24.76 1032 ASN A C 1
ATOM 1362 O O . ASN A 1 164 ? 5.404 4.384 6.260 1.00 23.64 1032 ASN A O 1
ATOM 1367 N N . GLY A 1 165 ? 5.533 3.201 4.343 1.00 20.74 1033 GLY A N 1
ATOM 1368 C CA . GLY A 1 165 ? 4.273 2.507 4.542 1.00 28.31 1033 GLY A CA 1
ATOM 1369 C C . GLY A 1 165 ? 3.042 3.320 4.187 1.00 35.08 1033 GLY A C 1
ATOM 1370 O O . GLY A 1 165 ? 1.916 2.860 4.378 1.00 42.91 1033 GLY A O 1
ATOM 1371 N N . ARG A 1 166 ? 3.242 4.527 3.663 1.00 29.53 1034 ARG A N 1
ATOM 1372 C CA . ARG A 1 166 ? 2.119 5.414 3.369 1.00 31.54 1034 ARG A CA 1
ATOM 1373 C C . ARG A 1 166 ? 2.066 5.848 1.905 1.00 26.06 1034 ARG A C 1
ATOM 1374 O O . ARG A 1 166 ? 3.086 6.170 1.303 1.00 25.03 1034 ARG A O 1
ATOM 1382 N N . LEU A 1 167 ? 0.863 5.844 1.336 1.00 25.39 1035 LEU A N 1
ATOM 1383 C CA . LEU A 1 167 ? 0.685 6.176 -0.076 1.00 21.68 1035 LEU A CA 1
ATOM 1384 C C . LEU A 1 167 ? 1.100 7.612 -0.366 1.00 29.91 1035 LEU A C 1
ATOM 1385 O O . LEU A 1 167 ? 0.650 8.539 0.305 1.00 35.29 1035 LEU A O 1
ATOM 1390 N N . ILE A 1 168 ? 1.962 7.799 -1.361 1.00 21.27 1036 ILE A N 1
ATOM 1391 C CA . ILE A 1 168 ? 2.357 9.145 -1.759 1.00 25.50 1036 ILE A CA 1
ATOM 1392 C C . ILE A 1 168 ? 1.599 9.572 -3.001 1.00 30.35 1036 ILE A C 1
ATOM 1393 O O . ILE A 1 168 ? 0.926 10.605 -3.011 1.00 27.31 1036 ILE A O 1
ATOM 1398 N N . ASP A 1 169 ? 1.708 8.766 -4.050 1.00 27.05 1037 ASP A N 1
ATOM 1399 C CA . ASP A 1 169 ? 1.139 9.130 -5.339 1.00 26.40 1037 ASP A CA 1
ATOM 1400 C C . ASP A 1 169 ? 0.775 7.884 -6.129 1.00 28.43 1037 ASP A C 1
ATOM 1401 O O . ASP A 1 169 ? 1.195 6.772 -5.786 1.00 25.98 1037 ASP A O 1
ATOM 1406 N N . GLN A 1 170 ? 0.008 8.079 -7.194 1.00 32.58 1038 GLN A N 1
ATOM 1407 C CA . GLN A 1 170 ? -0.394 6.982 -8.064 1.00 30.45 1038 GLN A CA 1
ATOM 1408 C C . GLN A 1 170 ? -0.697 7.521 -9.457 1.00 33.49 1038 GLN A C 1
ATOM 1409 O O . GLN A 1 170 ? -1.156 8.657 -9.603 1.00 28.74 1038 GLN A O 1
ATOM 1415 N N . LYS A 1 171 ? -0.421 6.712 -10.477 1.00 27.49 1039 LYS A N 1
ATOM 1416 C CA . LYS A 1 171 ? -0.666 7.097 -11.867 1.00 29.15 1039 LYS A CA 1
ATOM 1417 C C . LYS A 1 171 ? -1.212 5.915 -12.667 1.00 31.43 1039 LYS A C 1
ATOM 1418 O O . LYS A 1 171 ? -0.783 4.776 -12.471 1.00 28.99 1039 LYS A O 1
ATOM 1424 N N . PRO A 1 172 ? -2.159 6.181 -13.576 1.00 33.75 1040 PRO A N 1
ATOM 1425 C CA . PRO A 1 172 ? -2.743 5.101 -14.381 1.00 26.73 1040 PRO A CA 1
ATOM 1426 C C . PRO A 1 172 ? -1.715 4.437 -15.295 1.00 28.50 1040 PRO A C 1
ATOM 1427 O O . PRO A 1 172 ? -0.861 5.121 -15.858 1.00 32.94 1040 PRO A O 1
ATOM 1431 N N . ILE A 1 173 ? -1.793 3.115 -15.426 1.00 30.07 1041 ILE A N 1
ATOM 1432 C CA . ILE A 1 173 ? -0.919 2.378 -16.333 1.00 31.82 1041 ILE A CA 1
ATOM 1433 C C . ILE A 1 173 ? -1.727 1.437 -17.226 1.00 33.00 1041 ILE A C 1
ATOM 1434 O O . ILE A 1 173 ? -1.163 0.630 -17.961 1.00 34.83 1041 ILE A O 1
ATOM 1439 N N . SER A 1 174 ? -3.049 1.560 -17.172 1.00 36.28 1042 SER A N 1
ATOM 1440 C CA . SER A 1 174 ? -3.927 0.641 -17.896 1.00 38.45 1042 SER A CA 1
ATOM 1441 C C . SER A 1 174 ? -3.810 0.761 -19.418 1.00 41.17 1042 SER A C 1
ATOM 1442 O O . SER A 1 174 ? -4.261 -0.121 -20.148 1.00 48.21 1042 SER A O 1
ATOM 1445 N N . ASN A 1 175 ? -3.205 1.845 -19.895 1.00 44.17 1043 ASN A N 1
ATOM 1446 C CA . ASN A 1 175 ? -2.975 2.009 -21.328 1.00 47.55 1043 ASN A CA 1
ATOM 1447 C C . ASN A 1 175 ? -1.726 1.282 -21.806 1.00 42.62 1043 ASN A C 1
ATOM 1448 O O . ASN A 1 175 ? -1.513 1.125 -23.006 1.00 46.95 1043 ASN A O 1
ATOM 1453 N N . LEU A 1 176 ? -0.897 0.843 -20.864 1.00 39.26 1044 LEU A N 1
ATOM 1454 C CA . LEU A 1 176 ? 0.304 0.092 -21.210 1.00 39.99 1044 LEU A CA 1
ATOM 1455 C C . LEU A 1 176 ? -0.042 -1.325 -21.665 1.00 34.79 1044 LEU A C 1
ATOM 1456 O O . LEU A 1 176 ? -0.851 -2.013 -21.040 1.00 35.01 1044 LEU A O 1
ATOM 1461 N N . GLY A 1 177 ? 0.574 -1.754 -22.760 1.00 39.17 1045 GLY A N 1
ATOM 1462 C CA . GLY A 1 177 ? 0.333 -3.079 -23.300 1.00 39.35 1045 GLY A CA 1
ATOM 1463 C C . GLY A 1 177 ? 1.285 -4.103 -22.720 1.00 47.90 1045 GLY A C 1
ATOM 1464 O O . GLY A 1 177 ? 1.445 -4.195 -21.501 1.00 44.86 1045 GLY A O 1
ATOM 1465 N N . ASN A 1 178 ? 1.926 -4.879 -23.588 1.00 46.87 1046 ASN A N 1
ATOM 1466 C CA . ASN A 1 178 ? 2.888 -5.866 -23.123 1.00 45.11 1046 ASN A CA 1
ATOM 1467 C C . ASN A 1 178 ? 4.174 -5.225 -22.614 1.00 44.72 1046 ASN A C 1
ATOM 1468 O O . ASN A 1 178 ? 4.854 -4.496 -23.335 1.00 41.99 1046 ASN A O 1
ATOM 1473 N N . ILE A 1 179 ? 4.492 -5.494 -21.356 1.00 41.05 1047 ILE A N 1
ATOM 1474 C CA . ILE A 1 179 ? 5.751 -5.050 -20.784 1.00 33.04 1047 ILE A CA 1
ATOM 1475 C C . ILE A 1 179 ? 6.698 -6.235 -20.749 1.00 33.47 1047 ILE A C 1
ATOM 1476 O O . ILE A 1 179 ? 6.398 -7.258 -20.136 1.00 31.21 1047 ILE A O 1
ATOM 1481 N N . HIS A 1 180 ? 7.832 -6.102 -21.428 1.00 30.72 1048 HIS A N 1
ATOM 1482 C CA . HIS A 1 180 ? 8.848 -7.144 -21.443 1.00 32.44 1048 HIS A CA 1
ATOM 1483 C C . HIS A 1 180 ? 10.130 -6.586 -20.836 1.00 37.78 1048 HIS A C 1
ATOM 1484 O O . HIS A 1 180 ? 10.918 -5.935 -21.519 1.00 33.65 1048 HIS A O 1
ATOM 1491 N N . ALA A 1 181 ? 10.334 -6.837 -19.548 1.00 29.61 1049 ALA A N 1
ATOM 1492 C CA . ALA A 1 181 ? 11.492 -6.293 -18.854 1.00 24.86 1049 ALA A CA 1
ATOM 1493 C C . ALA A 1 181 ? 12.783 -7.050 -19.148 1.00 26.81 1049 ALA A C 1
ATOM 1494 O O . ALA A 1 181 ? 12.789 -8.061 -19.854 1.00 28.74 1049 ALA A O 1
ATOM 1496 N N . SER A 1 182 ? 13.876 -6.537 -18.597 1.00 27.61 1050 SER A N 1
ATOM 1497 C CA . SER A 1 182 ? 15.209 -7.085 -18.797 1.00 24.73 1050 SER A CA 1
ATOM 1498 C C . SER A 1 182 ? 15.372 -8.444 -18.119 1.00 31.20 1050 SER A C 1
ATOM 1499 O O . SER A 1 182 ? 14.687 -8.739 -17.145 1.00 27.46 1050 SER A O 1
ATOM 1502 N N . ASN A 1 183 ? 16.283 -9.262 -18.644 1.00 30.11 1051 ASN A N 1
ATOM 1503 C CA . ASN A 1 183 ? 16.652 -10.529 -18.020 1.00 30.31 1051 ASN A CA 1
ATOM 1504 C C . ASN A 1 183 ? 17.487 -10.312 -16.766 1.00 28.32 1051 ASN A C 1
ATOM 1505 O O . ASN A 1 183 ? 17.711 -11.239 -15.985 1.00 31.13 1051 ASN A O 1
ATOM 1510 N N . ASN A 1 184 ? 17.961 -9.085 -16.582 1.00 28.87 1052 ASN A N 1
ATOM 1511 C CA . ASN A 1 184 ? 18.799 -8.765 -15.440 1.00 25.61 1052 ASN A CA 1
ATOM 1512 C C . ASN A 1 184 ? 18.286 -7.537 -14.708 1.00 20.70 1052 ASN A C 1
ATOM 1513 O O . ASN A 1 184 ? 17.512 -6.752 -15.259 1.00 23.13 1052 ASN A O 1
ATOM 1518 N N . ILE A 1 185 ? 18.708 -7.395 -13.457 1.00 18.88 1053 ILE A N 1
ATOM 1519 C CA . ILE A 1 185 ? 18.509 -6.159 -12.715 1.00 22.19 1053 ILE A CA 1
ATOM 1520 C C . ILE A 1 185 ? 19.870 -5.615 -12.296 1.00 22.54 1053 ILE A C 1
ATOM 1521 O O . ILE A 1 185 ? 20.633 -6.289 -11.605 1.00 20.61 1053 ILE A O 1
ATOM 1526 N N . MET A 1 186 ? 20.172 -4.390 -12.712 1.00 21.40 1054 MET A N 1
ATOM 1527 C CA . MET A 1 186 ? 21.452 -3.780 -12.386 1.00 16.10 1054 MET A CA 1
ATOM 1528 C C . MET A 1 186 ? 21.288 -2.709 -11.315 1.00 15.95 1054 MET A C 1
ATOM 1529 O O . MET A 1 186 ? 20.605 -1.706 -11.528 1.00 21.03 1054 MET A O 1
ATOM 1534 N N . PHE A 1 187 ? 21.910 -2.937 -10.163 1.00 14.47 1055 PHE A N 1
ATOM 1535 C CA . PHE A 1 187 ? 21.983 -1.929 -9.114 1.00 15.19 1055 PHE A CA 1
ATOM 1536 C C . PHE A 1 187 ? 23.271 -1.145 -9.324 1.00 16.68 1055 PHE A C 1
ATOM 1537 O O . PHE A 1 187 ? 24.362 -1.666 -9.099 1.00 16.89 1055 PHE A O 1
ATOM 1545 N N . LYS A 1 188 ? 23.151 0.103 -9.771 1.00 16.00 1056 LYS A N 1
ATOM 1546 C CA . LYS A 1 188 ? 24.316 0.870 -10.197 1.00 16.45 1056 LYS A CA 1
ATOM 1547 C C . LYS A 1 188 ? 23.883 2.295 -10.477 1.00 15.93 1056 LYS A C 1
ATOM 1548 O O . LYS A 1 188 ? 22.833 2.505 -11.091 1.00 15.13 1056 LYS A O 1
ATOM 1554 N N . LEU A 1 189 ? 24.678 3.273 -10.042 1.00 15.02 1057 LEU A N 1
ATOM 1555 C CA . LEU A 1 189 ? 24.404 4.663 -10.414 1.00 15.51 1057 LEU A CA 1
ATOM 1556 C C . LEU A 1 189 ? 24.753 4.868 -11.878 1.00 22.12 1057 LEU A C 1
ATOM 1557 O O . LEU A 1 189 ? 25.906 4.727 -12.271 1.00 25.63 1057 LEU A O 1
ATOM 1562 N N . ASP A 1 190 ? 23.749 5.211 -12.675 1.00 20.13 1058 ASP A N 1
ATOM 1563 C CA . ASP A 1 190 ? 23.898 5.262 -14.125 1.00 23.36 1058 ASP A CA 1
ATOM 1564 C C . ASP A 1 190 ? 23.509 6.654 -14.607 1.00 21.70 1058 ASP A C 1
ATOM 1565 O O . ASP A 1 190 ? 22.352 7.048 -14.474 1.00 24.56 1058 ASP A O 1
ATOM 1570 N N . GLY A 1 191 ? 24.471 7.398 -15.151 1.00 24.59 1059 GLY A N 1
ATOM 1571 C CA . GLY A 1 191 ? 24.202 8.724 -15.690 1.00 21.71 1059 GLY A CA 1
ATOM 1572 C C . GLY A 1 191 ? 24.212 9.843 -14.661 1.00 23.74 1059 GLY A C 1
ATOM 1573 O O . GLY A 1 191 ? 23.697 10.939 -14.918 1.00 23.76 1059 GLY A O 1
ATOM 1574 N N . CYS A 1 192 ? 24.807 9.585 -13.499 1.00 20.18 1060 CYS A N 1
ATOM 1575 C CA . CYS A 1 192 ? 24.912 10.603 -12.455 1.00 20.50 1060 CYS A CA 1
ATOM 1576 C C . CYS A 1 192 ? 26.145 11.459 -12.674 1.00 24.26 1060 CYS A C 1
ATOM 1577 O O . CYS A 1 192 ? 27.253 10.942 -12.816 1.00 27.09 1060 CYS A O 1
ATOM 1580 N N . ARG A 1 193 ? 25.958 12.776 -12.708 1.00 22.78 1061 ARG A N 1
ATOM 1581 C CA . ARG A 1 193 ? 27.057 13.704 -12.980 1.00 25.59 1061 ARG A CA 1
ATOM 1582 C C . ARG A 1 193 ? 27.840 14.107 -11.734 1.00 25.67 1061 ARG A C 1
ATOM 1583 O O . ARG A 1 193 ? 28.902 14.716 -11.833 1.00 29.10 1061 ARG A O 1
ATOM 1591 N N . ASP A 1 194 ? 27.309 13.773 -10.565 1.00 20.64 1062 ASP A N 1
ATOM 1592 C CA . ASP A 1 194 ? 27.964 14.101 -9.300 1.00 22.09 1062 ASP A CA 1
ATOM 1593 C C . ASP A 1 194 ? 28.909 12.958 -8.958 1.00 23.14 1062 ASP A C 1
ATOM 1594 O O . ASP A 1 194 ? 28.465 11.888 -8.545 1.00 19.55 1062 ASP A O 1
ATOM 1599 N N . THR A 1 195 ? 30.209 13.189 -9.120 1.00 20.67 1063 THR A N 1
ATOM 1600 C CA . THR A 1 195 ? 31.184 12.106 -8.938 1.00 22.23 1063 THR A CA 1
ATOM 1601 C C . THR A 1 195 ? 31.279 11.578 -7.508 1.00 18.64 1063 THR A C 1
ATOM 1602 O O . THR A 1 195 ? 31.831 10.491 -7.288 1.00 20.74 1063 THR A O 1
ATOM 1606 N N . HIS A 1 196 ? 30.723 12.319 -6.547 1.00 16.51 1064 HIS A N 1
ATOM 1607 C CA . HIS A 1 196 ? 30.753 11.902 -5.145 1.00 15.72 1064 HIS A CA 1
ATOM 1608 C C . HIS A 1 196 ? 29.450 11.244 -4.705 1.00 13.33 1064 HIS A C 1
ATOM 1609 O O . HIS A 1 196 ? 29.316 10.830 -3.554 1.00 18.94 1064 HIS A O 1
ATOM 1616 N N . ARG A 1 197 ? 28.485 11.170 -5.616 1.00 16.97 1065 ARG A N 1
ATOM 1617 C CA . ARG A 1 197 ? 27.166 10.641 -5.268 1.00 13.09 1065 ARG A CA 1
ATOM 1618 C C . ARG A 1 197 ? 27.263 9.163 -4.916 1.00 14.22 1065 ARG A C 1
ATOM 1619 O O . ARG A 1 197 ? 28.033 8.419 -5.525 1.00 17.82 1065 ARG A O 1
ATOM 1627 N N . TYR A 1 198 ? 26.478 8.750 -3.927 1.00 14.67 1066 TYR A N 1
ATOM 1628 C CA . TYR A 1 198 ? 26.305 7.336 -3.635 1.00 14.28 1066 TYR A CA 1
ATOM 1629 C C . TYR A 1 198 ? 24.901 7.133 -3.107 1.00 12.85 1066 TYR A C 1
ATOM 1630 O O . TYR A 1 198 ? 24.183 8.099 -2.876 1.00 14.61 1066 TYR A O 1
ATOM 1639 N N . ILE A 1 199 ? 24.507 5.878 -2.935 1.00 12.14 1067 ILE A N 1
ATOM 1640 C CA . ILE A 1 199 ? 23.311 5.566 -2.167 1.00 12.51 1067 ILE A CA 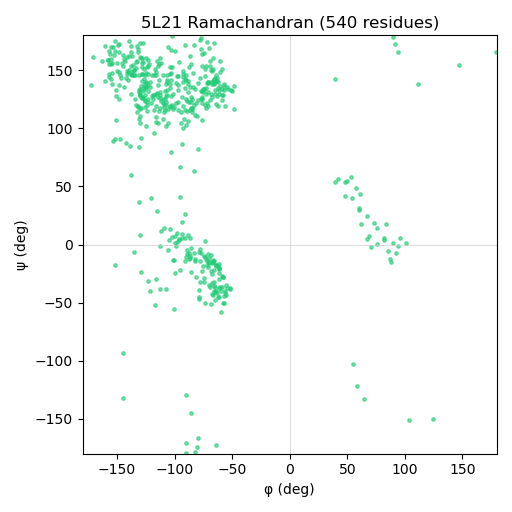1
ATOM 1641 C C . ILE A 1 199 ? 23.630 4.456 -1.194 1.00 13.25 1067 ILE A C 1
ATOM 1642 O O . ILE A 1 199 ? 24.590 3.706 -1.394 1.00 15.15 1067 ILE A O 1
ATOM 1647 N N . TRP A 1 200 ? 22.830 4.361 -0.137 1.00 13.46 1068 TRP A N 1
ATOM 1648 C CA . TRP A 1 200 ? 22.776 3.139 0.666 1.00 10.50 1068 TRP A CA 1
ATOM 1649 C C . TRP A 1 200 ? 21.459 2.475 0.331 1.00 11.77 1068 TRP A C 1
ATOM 1650 O O . TRP A 1 200 ? 20.443 3.156 0.157 1.00 13.71 1068 TRP A O 1
ATOM 1661 N N . ILE A 1 201 ? 21.463 1.147 0.249 1.00 12.13 1069 ILE A N 1
ATOM 1662 C CA . ILE A 1 201 ? 20.241 0.408 -0.038 1.00 12.01 1069 ILE A CA 1
ATOM 1663 C C . ILE A 1 201 ? 20.229 -0.859 0.792 1.00 10.84 1069 ILE A C 1
ATOM 1664 O O . ILE A 1 201 ? 21.287 -1.368 1.148 1.00 14.78 1069 ILE A O 1
ATOM 1669 N N . LYS A 1 202 ? 19.042 -1.326 1.162 1.00 12.28 1070 LYS A N 1
ATOM 1670 C CA . LYS A 1 202 ? 18.936 -2.602 1.859 1.00 12.04 1070 LYS A CA 1
ATOM 1671 C C . LYS A 1 202 ? 17.567 -3.238 1.674 1.00 13.83 1070 LYS A C 1
ATOM 1672 O O . LYS A 1 202 ? 16.593 -2.566 1.328 1.00 12.90 1070 LYS A O 1
ATOM 1678 N N . TYR A 1 203 ? 17.521 -4.548 1.893 1.00 13.56 1071 TYR A N 1
ATOM 1679 C CA . TYR A 1 203 ? 16.282 -5.314 1.896 1.00 15.16 1071 TYR A CA 1
ATOM 1680 C C . TYR A 1 203 ? 15.500 -5.200 0.596 1.00 17.40 1071 TYR A C 1
ATOM 1681 O O . TYR A 1 203 ? 14.295 -4.967 0.615 1.00 16.37 1071 TYR A O 1
ATOM 1690 N N . PHE A 1 204 ? 16.173 -5.389 -0.537 1.00 13.89 1072 PHE A N 1
ATOM 1691 C CA . PHE A 1 204 ? 15.457 -5.348 -1.806 1.00 12.36 1072 PHE A CA 1
ATOM 1692 C C . PHE A 1 204 ? 14.641 -6.617 -2.034 1.00 14.2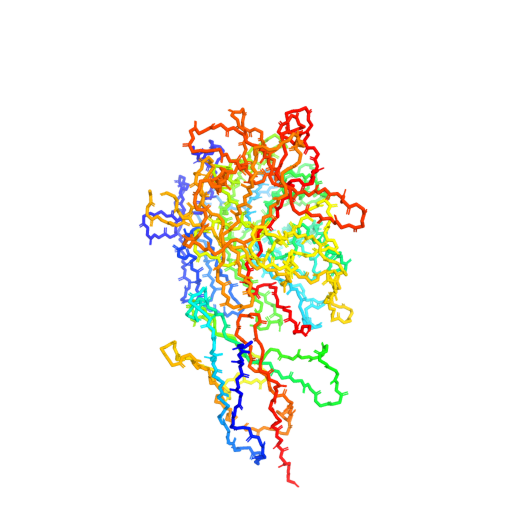3 1072 PHE A C 1
ATOM 1693 O O . PHE A 1 204 ? 15.142 -7.735 -1.861 1.00 17.92 1072 PHE A O 1
ATOM 1701 N N . ASN A 1 205 ? 13.394 -6.417 -2.450 1.00 14.16 1073 ASN A N 1
ATOM 1702 C CA . ASN A 1 205 ? 12.479 -7.499 -2.795 1.00 16.77 1073 ASN A CA 1
ATOM 1703 C C . ASN A 1 205 ? 11.648 -7.195 -4.027 1.00 15.64 1073 ASN A C 1
ATOM 1704 O O . ASN A 1 205 ? 11.328 -6.034 -4.305 1.00 15.74 1073 ASN A O 1
ATOM 1709 N N . LEU A 1 206 ? 11.290 -8.266 -4.732 1.00 15.75 1074 LEU A N 1
ATOM 1710 C CA . LEU A 1 206 ? 10.334 -8.241 -5.828 1.00 19.46 1074 LEU A CA 1
ATOM 1711 C C . LEU A 1 206 ? 9.194 -9.196 -5.486 1.00 19.90 1074 LEU A C 1
ATOM 1712 O O . LEU A 1 206 ? 9.426 -10.273 -4.948 1.00 19.51 1074 LEU A O 1
ATOM 1717 N N . PHE A 1 207 ? 7.968 -8.797 -5.802 1.00 20.71 1075 PHE A N 1
ATOM 1718 C CA . PHE A 1 207 ? 6.793 -9.627 -5.550 1.00 22.64 1075 PHE A CA 1
ATOM 1719 C C . PHE A 1 207 ? 6.022 -9.786 -6.850 1.00 25.84 1075 PHE A C 1
ATOM 1720 O O . PHE A 1 207 ? 5.987 -8.861 -7.659 1.00 21.74 1075 PHE A O 1
ATOM 1728 N N . ASP A 1 208 ? 5.407 -10.949 -7.055 1.00 22.04 1076 ASP A N 1
ATOM 1729 C CA . ASP A 1 208 ? 4.615 -11.165 -8.262 1.00 21.97 1076 ASP A CA 1
ATOM 1730 C C . ASP A 1 208 ? 3.133 -10.885 -8.045 1.00 28.05 1076 ASP A C 1
ATOM 1731 O O . ASP A 1 208 ? 2.278 -11.611 -8.534 1.00 27.71 1076 ASP A O 1
ATOM 1736 N N . LYS A 1 209 ? 2.841 -9.815 -7.312 1.00 24.87 1077 LYS A N 1
ATOM 1737 C CA . LYS A 1 209 ? 1.473 -9.350 -7.150 1.00 22.92 1077 LYS A CA 1
ATOM 1738 C C . LYS A 1 209 ? 1.507 -7.896 -6.705 1.00 26.71 1077 LYS A C 1
ATOM 1739 O O . LYS A 1 209 ? 2.571 -7.360 -6.389 1.00 26.50 1077 LYS A O 1
ATOM 1745 N N . GLU A 1 210 ? 0.338 -7.264 -6.701 1.00 27.48 1078 GLU A N 1
ATOM 1746 C CA . GLU A 1 210 ? 0.174 -5.933 -6.136 1.00 21.63 1078 GLU A CA 1
ATOM 1747 C C . GLU A 1 210 ? -0.011 -6.061 -4.629 1.00 28.85 1078 GLU A C 1
ATOM 1748 O O . GLU A 1 210 ? -1.034 -6.577 -4.165 1.00 29.43 1078 GLU A O 1
ATOM 1754 N N . LEU A 1 211 ? 0.981 -5.610 -3.864 1.00 23.43 1079 LEU A N 1
ATOM 1755 C CA . LEU A 1 211 ? 0.868 -5.600 -2.412 1.00 21.71 1079 LEU A CA 1
ATOM 1756 C C . LEU A 1 211 ? -0.261 -4.661 -2.012 1.00 24.22 1079 LEU A C 1
ATOM 1757 O O . LEU A 1 211 ? -0.440 -3.608 -2.623 1.00 27.47 1079 LEU A O 1
ATOM 1762 N N . ASN A 1 212 ? -1.034 -5.048 -1.003 1.00 25.26 1080 ASN A N 1
ATOM 1763 C CA . ASN A 1 212 ? -2.069 -4.161 -0.486 1.00 28.30 1080 ASN A CA 1
ATOM 1764 C C . ASN A 1 212 ? -1.523 -3.302 0.650 1.00 30.50 1080 ASN A C 1
ATOM 1765 O O . ASN A 1 212 ? -0.395 -3.513 1.102 1.00 26.73 1080 ASN A O 1
ATOM 1770 N N . GLU A 1 213 ? -2.306 -2.330 1.108 1.00 28.05 1081 GLU A N 1
ATOM 1771 C CA . GLU A 1 213 ? -1.784 -1.372 2.077 1.00 28.11 1081 GLU A CA 1
ATOM 1772 C C . GLU A 1 213 ? -1.443 -2.014 3.425 1.00 30.01 1081 GLU A C 1
ATOM 1773 O O . GLU A 1 213 ? -0.509 -1.582 4.089 1.00 30.92 1081 GLU A O 1
ATOM 1779 N N . LYS A 1 214 ? -2.186 -3.046 3.807 1.00 28.85 1082 LYS A N 1
ATOM 1780 C CA . LYS A 1 214 ? -1.922 -3.744 5.057 1.00 26.40 1082 LYS A CA 1
ATOM 1781 C C . LYS A 1 214 ? -0.587 -4.479 4.994 1.00 28.47 1082 LYS A C 1
ATOM 1782 O O . LYS A 1 214 ? 0.189 -4.461 5.944 1.00 29.41 1082 LYS A O 1
ATOM 1788 N N . GLU A 1 215 ? -0.331 -5.125 3.863 1.00 22.24 1083 GLU A N 1
ATOM 1789 C CA . GLU A 1 215 ? 0.913 -5.863 3.655 1.00 22.36 1083 GLU A CA 1
ATOM 1790 C C . GLU A 1 215 ? 2.116 -4.926 3.682 1.00 23.80 1083 GLU A C 1
ATOM 1791 O O . GLU A 1 215 ? 3.157 -5.244 4.262 1.00 24.83 1083 GLU A O 1
ATOM 1797 N N . ILE A 1 216 ? 1.968 -3.768 3.048 1.00 22.19 1084 ILE A N 1
ATOM 1798 C CA . ILE A 1 216 ? 3.039 -2.783 2.978 1.00 22.79 1084 ILE A CA 1
ATOM 1799 C C . ILE A 1 216 ? 3.338 -2.214 4.357 1.00 25.25 1084 ILE A C 1
ATOM 1800 O O . ILE A 1 216 ? 4.500 -2.069 4.747 1.00 26.71 1084 ILE A O 1
ATOM 1805 N N . LYS A 1 217 ? 2.281 -1.900 5.099 1.00 26.15 1085 LYS A N 1
ATOM 1806 C CA . LYS A 1 217 ? 2.436 -1.370 6.444 1.00 26.49 1085 LYS A CA 1
ATOM 1807 C C . LYS A 1 217 ? 3.092 -2.421 7.336 1.00 25.17 1085 LYS A C 1
ATOM 1808 O O . LYS A 1 217 ? 3.957 -2.105 8.156 1.00 25.82 1085 LYS A O 1
ATOM 1814 N N . ASP A 1 218 ? 2.694 -3.676 7.161 1.00 29.31 1086 ASP A N 1
ATOM 1815 C CA . ASP A 1 218 ? 3.291 -4.767 7.923 1.00 29.22 1086 ASP A CA 1
ATOM 1816 C C . ASP A 1 218 ? 4.776 -4.958 7.581 1.00 27.74 1086 ASP A C 1
ATOM 1817 O O . ASP A 1 218 ? 5.592 -5.185 8.474 1.00 26.32 1086 ASP A O 1
ATOM 1822 N N . LEU A 1 219 ? 5.125 -4.849 6.300 1.00 22.76 1087 LEU A N 1
ATOM 1823 C CA . LEU A 1 219 ? 6.527 -4.942 5.878 1.00 22.48 1087 LEU A CA 1
ATOM 1824 C C . LEU A 1 219 ? 7.356 -3.838 6.506 1.00 20.29 1087 LEU A C 1
ATOM 1825 O O . LEU A 1 219 ? 8.481 -4.061 6.967 1.00 21.32 1087 LEU A O 1
ATOM 1830 N N . TYR A 1 220 ? 6.804 -2.627 6.477 1.00 19.32 1088 TYR A N 1
ATOM 1831 C CA . TYR A 1 220 ? 7.451 -1.466 7.060 1.00 18.91 1088 TYR A CA 1
ATOM 1832 C C . TYR A 1 220 ? 7.747 -1.682 8.542 1.00 23.01 1088 TYR A C 1
ATOM 1833 O O . TYR A 1 220 ? 8.872 -1.471 9.000 1.00 22.56 1088 TYR A O 1
ATOM 1842 N N . ASP A 1 221 ? 6.731 -2.115 9.286 1.00 26.90 1089 ASP A N 1
ATOM 1843 C CA . ASP A 1 221 ? 6.878 -2.338 10.717 1.00 24.47 1089 ASP A CA 1
ATOM 1844 C C . ASP A 1 221 ? 7.913 -3.430 10.987 1.00 21.86 1089 ASP A C 1
ATOM 1845 O O . ASP A 1 221 ? 8.779 -3.278 11.848 1.00 26.00 1089 ASP A O 1
ATOM 1850 N N . ASN A 1 222 ? 7.823 -4.523 10.240 1.00 21.37 1090 ASN A N 1
ATOM 1851 C CA . ASN A 1 222 ? 8.688 -5.678 10.468 1.00 23.08 1090 ASN A CA 1
ATOM 1852 C C . ASN A 1 222 ? 10.152 -5.357 10.188 1.00 27.41 1090 ASN A C 1
ATOM 1853 O O . ASN A 1 222 ? 11.030 -5.649 11.001 1.00 26.76 1090 ASN A O 1
ATOM 1858 N N . GLN A 1 223 ? 10.402 -4.723 9.047 1.00 19.87 1091 GLN A N 1
ATOM 1859 C CA . GLN A 1 223 ? 11.763 -4.423 8.622 1.00 20.12 1091 GLN A CA 1
ATOM 1860 C C . GLN A 1 223 ? 12.380 -3.239 9.361 1.00 22.75 1091 GLN A C 1
ATOM 1861 O O . GLN A 1 223 ? 13.566 -2.957 9.203 1.00 20.18 1091 GLN A O 1
ATOM 1867 N N . SER A 1 224 ? 11.574 -2.547 10.162 1.00 23.52 1092 SER A N 1
ATOM 1868 C CA . SER A 1 224 ? 12.073 -1.448 10.988 1.00 21.29 1092 SER A CA 1
ATOM 1869 C C . SER A 1 224 ? 12.921 -1.942 12.159 1.00 23.63 1092 SER A C 1
ATOM 1870 O O . SER A 1 224 ? 13.670 -1.161 12.751 1.00 23.64 1092 SER A O 1
ATOM 1873 N N . ASN A 1 225 ? 12.799 -3.229 12.491 1.00 20.93 1093 ASN A N 1
ATOM 1874 C CA . ASN A 1 225 ? 13.604 -3.836 13.557 1.00 23.23 1093 ASN A CA 1
ATOM 1875 C C . ASN A 1 225 ? 13.490 -3.051 14.857 1.00 23.47 1093 ASN A C 1
ATOM 1876 O O . ASN A 1 225 ? 14.493 -2.577 15.399 1.00 23.41 1093 ASN A O 1
ATOM 1881 N N . SER A 1 226 ? 12.261 -2.922 15.343 1.00 24.60 1094 SER A N 1
ATOM 1882 C CA . SER A 1 226 ? 11.932 -1.958 16.391 1.00 32.31 1094 SER A CA 1
ATOM 1883 C C . SER A 1 226 ? 12.483 -2.292 17.773 1.00 29.87 1094 SER A C 1
ATOM 1884 O O . SER A 1 226 ? 12.398 -1.472 18.683 1.00 28.70 1094 SER A O 1
ATOM 1887 N N . GLY A 1 227 ? 13.046 -3.486 17.931 1.00 29.83 1095 GLY A N 1
ATOM 1888 C CA . GLY A 1 227 ? 13.642 -3.881 19.197 1.00 27.40 1095 GLY A CA 1
ATOM 1889 C C . GLY A 1 227 ? 15.021 -3.276 19.386 1.00 24.92 1095 GLY A C 1
ATOM 1890 O O . GLY A 1 227 ? 15.633 -3.403 20.451 1.00 30.78 1095 GLY A O 1
ATOM 1891 N N . ILE A 1 228 ? 15.511 -2.621 18.341 1.00 25.31 1096 ILE A N 1
ATOM 1892 C CA . ILE A 1 228 ? 16.821 -1.992 18.351 1.00 19.56 1096 ILE A CA 1
ATOM 1893 C C . ILE A 1 228 ? 16.644 -0.482 18.223 1.00 22.16 1096 ILE A C 1
ATOM 1894 O O . ILE A 1 228 ? 15.918 -0.021 17.351 1.00 23.06 1096 ILE A O 1
ATOM 1899 N N . LEU A 1 229 ? 17.288 0.291 19.094 1.00 22.25 1097 LEU A N 1
ATOM 1900 C CA . LEU A 1 229 ? 17.210 1.751 18.970 1.00 22.44 1097 LEU A CA 1
ATOM 1901 C C . LEU A 1 229 ? 17.926 2.243 17.718 1.00 21.31 1097 LEU A C 1
ATOM 1902 O O . LEU A 1 229 ? 18.907 1.644 17.276 1.00 21.95 1097 LEU A O 1
ATOM 1907 N N . LYS A 1 230 ? 17.439 3.350 17.159 1.00 21.02 1098 LYS A N 1
ATOM 1908 C CA . LYS A 1 230 ? 18.008 3.900 15.935 1.00 20.67 1098 LYS A CA 1
ATOM 1909 C C . LYS A 1 230 ? 18.590 5.272 16.185 1.00 24.90 1098 LYS A C 1
ATOM 1910 O O . LYS A 1 230 ? 18.107 6.012 17.045 1.00 23.88 1098 LYS A O 1
ATOM 1916 N N . ASP A 1 231 ? 19.610 5.622 15.414 1.00 20.78 1099 ASP A N 1
ATOM 1917 C CA . ASP A 1 231 ? 20.049 7.007 15.379 1.00 18.39 1099 ASP A CA 1
ATOM 1918 C C . ASP A 1 231 ? 19.166 7.808 14.414 1.00 19.23 1099 ASP A C 1
ATOM 1919 O O . ASP A 1 231 ? 18.220 7.273 13.837 1.00 19.69 1099 ASP A O 1
ATOM 1924 N N . PHE A 1 232 ? 19.477 9.087 14.252 1.00 18.16 1100 PHE A N 1
ATOM 1925 C CA . PHE A 1 232 ? 18.676 9.985 13.422 1.00 16.60 1100 PHE A CA 1
ATOM 1926 C C . PHE A 1 232 ? 18.587 9.496 11.983 1.00 18.01 1100 PHE A C 1
ATOM 1927 O O . PHE A 1 232 ? 17.546 9.610 11.336 1.00 17.87 1100 PHE A O 1
ATOM 1935 N N . TRP A 1 233 ? 19.682 8.929 11.497 1.00 16.43 1101 TRP A N 1
ATOM 1936 C CA . TRP A 1 233 ? 19.739 8.489 10.105 1.00 15.41 1101 TRP A CA 1
ATOM 1937 C C . TRP A 1 233 ? 19.010 7.173 9.885 1.00 19.32 1101 TRP A C 1
ATOM 1938 O O . TRP A 1 233 ? 18.749 6.799 8.745 1.00 15.63 1101 TRP A O 1
ATOM 1949 N N . GLY A 1 234 ? 18.698 6.476 10.974 1.00 18.49 1102 GLY A N 1
ATOM 1950 C CA . GLY A 1 234 ? 18.001 5.201 10.897 1.00 17.47 1102 GLY A CA 1
ATOM 1951 C C . GLY A 1 234 ? 18.900 3.987 11.061 1.00 18.83 1102 GLY A C 1
ATOM 1952 O O . GLY A 1 234 ? 18.436 2.846 10.977 1.00 18.35 1102 GLY A O 1
ATOM 1953 N N . ASP A 1 235 ? 20.188 4.227 11.276 1.00 16.34 1103 ASP A N 1
ATOM 1954 C CA . ASP A 1 235 ? 21.128 3.146 11.578 1.00 19.29 1103 ASP A CA 1
ATOM 1955 C C . ASP A 1 235 ? 20.952 2.701 13.022 1.00 21.90 1103 ASP A C 1
ATOM 1956 O O . ASP A 1 235 ? 20.347 3.406 13.819 1.00 18.96 1103 ASP A O 1
ATOM 1961 N N . TYR A 1 236 ? 21.488 1.535 13.364 1.00 19.71 1104 TYR A N 1
ATOM 1962 C CA . TYR A 1 236 ? 21.447 1.066 14.744 1.00 18.70 1104 TYR A CA 1
ATOM 1963 C C . TYR A 1 236 ? 22.139 2.047 15.691 1.00 20.70 1104 TYR A C 1
ATOM 1964 O O . TYR A 1 236 ? 23.238 2.519 15.411 1.00 22.92 1104 TYR A O 1
ATOM 1973 N N . LEU A 1 237 ? 21.496 2.348 16.815 1.00 23.19 1105 LEU A N 1
ATOM 1974 C CA . LEU A 1 237 ? 22.124 3.179 17.829 1.00 23.15 1105 LEU A CA 1
ATOM 1975 C C . LEU A 1 237 ? 23.234 2.354 18.470 1.00 26.72 1105 LEU A C 1
ATOM 1976 O O . LEU A 1 237 ? 23.061 1.153 18.702 1.00 24.86 1105 LEU A O 1
ATOM 1981 N N . GLN A 1 238 ? 24.372 2.988 18.739 1.00 27.07 1106 GLN A N 1
ATOM 1982 C CA . GLN A 1 238 ? 25.542 2.278 19.247 1.00 29.46 1106 GLN A CA 1
ATOM 1983 C C . GLN A 1 238 ? 26.073 2.848 20.558 1.00 28.01 1106 GLN A C 1
ATOM 1984 O O . GLN A 1 238 ? 25.903 4.032 20.843 1.00 27.58 1106 GLN A O 1
ATOM 1990 N N . TYR A 1 239 ? 26.721 1.984 21.340 1.00 23.60 1107 TYR A N 1
ATOM 1991 C CA . TYR A 1 239 ? 27.477 2.388 22.522 1.00 24.38 1107 TYR A CA 1
ATOM 1992 C C . TYR A 1 239 ? 28.803 3.015 22.105 1.00 28.25 1107 TYR A C 1
ATOM 1993 O O . TYR A 1 239 ? 29.333 2.697 21.044 1.00 30.42 1107 TYR A O 1
ATOM 2002 N N . ASP A 1 240 ? 29.338 3.892 22.952 1.00 33.85 1108 ASP A N 1
ATOM 2003 C CA . ASP A 1 240 ? 30.649 4.507 22.719 1.00 39.02 1108 ASP A CA 1
ATOM 2004 C C . ASP A 1 240 ? 30.728 5.311 21.421 1.00 41.95 1108 ASP A C 1
ATOM 2005 O O . ASP A 1 240 ? 31.788 5.384 20.795 1.00 40.14 1108 ASP A O 1
ATOM 2010 N N . LYS A 1 241 ? 29.615 5.904 21.007 1.00 31.18 1109 LYS A N 1
ATOM 2011 C CA . LYS A 1 241 ? 29.602 6.684 19.776 1.00 31.66 1109 LYS A CA 1
ATOM 2012 C C . LYS A 1 241 ? 29.035 8.065 20.051 1.00 26.65 1109 LYS A C 1
ATOM 2013 O O . LYS A 1 241 ? 27.958 8.188 20.637 1.00 34.14 1109 LYS A O 1
ATOM 2019 N N . PRO A 1 242 ? 29.772 9.115 19.657 1.00 30.56 1110 PRO A N 1
ATOM 2020 C CA . PRO A 1 242 ? 29.345 10.498 19.889 1.00 35.45 1110 PRO A CA 1
ATOM 2021 C C . PRO A 1 242 ? 28.115 10.865 19.068 1.00 24.91 1110 PRO A C 1
ATOM 2022 O O . PRO A 1 242 ? 28.110 10.697 17.848 1.00 29.96 1110 PRO A O 1
ATOM 2026 N N . TYR A 1 243 ? 27.087 11.370 19.743 1.00 28.03 1111 TYR A N 1
ATOM 2027 C CA . TYR A 1 243 ? 25.874 11.829 19.075 1.00 25.67 1111 TYR A CA 1
ATOM 2028 C C . TYR A 1 243 ? 25.561 13.275 19.438 1.00 24.18 1111 TYR A C 1
ATOM 2029 O O . TYR A 1 243 ? 25.639 13.647 20.602 1.00 27.01 1111 TYR A O 1
ATOM 2038 N N . TYR A 1 244 ? 25.194 14.086 18.447 1.00 25.18 1112 TYR A N 1
ATOM 2039 C CA . TYR A 1 244 ? 24.615 15.391 18.729 1.00 25.39 1112 TYR A CA 1
ATOM 2040 C C . TYR A 1 244 ? 23.127 15.205 18.975 1.00 28.11 1112 TYR A C 1
ATOM 2041 O O . TYR A 1 244 ? 22.460 14.485 18.235 1.00 28.69 1112 TYR A O 1
ATOM 2050 N N . MET A 1 245 ? 22.603 15.846 20.012 1.00 26.61 1113 MET A N 1
ATOM 2051 C CA . MET A 1 245 ? 21.201 15.650 20.364 1.00 28.13 1113 MET A CA 1
ATOM 2052 C C . MET A 1 245 ? 20.269 16.645 19.694 1.00 26.06 1113 MET A C 1
ATOM 2053 O O . MET A 1 245 ? 20.588 17.828 19.559 1.00 32.56 1113 MET A O 1
ATOM 2058 N N . LEU A 1 246 ? 19.103 16.150 19.304 1.00 24.83 1114 LEU A N 1
ATOM 2059 C CA . LEU A 1 246 ? 18.048 16.978 18.747 1.00 28.12 1114 LEU A CA 1
ATOM 2060 C C . LEU A 1 246 ? 16.767 16.679 19.507 1.00 33.10 1114 LEU A C 1
ATOM 2061 O O . LEU A 1 246 ? 16.294 15.542 19.511 1.00 30.19 1114 LEU A O 1
ATOM 2066 N N . ASN A 1 247 ? 16.226 17.687 20.184 1.00 27.97 1115 ASN A N 1
ATOM 2067 C CA . ASN A 1 247 ? 14.941 17.548 20.851 1.00 29.44 1115 ASN A CA 1
ATOM 2068 C C . ASN A 1 247 ? 13.826 17.841 19.858 1.00 32.15 1115 ASN A C 1
ATOM 2069 O O . ASN A 1 247 ? 13.783 18.916 19.269 1.00 33.94 1115 ASN A O 1
ATOM 2074 N N . LEU A 1 248 ? 12.925 16.883 19.671 1.00 31.46 1116 LEU A N 1
ATOM 2075 C CA . LEU A 1 248 ? 11.884 17.014 18.658 1.00 31.24 1116 LEU A CA 1
ATOM 2076 C C . LEU A 1 248 ? 10.765 17.976 19.060 1.00 34.72 1116 LEU A C 1
ATOM 2077 O O . LEU A 1 248 ? 10.018 18.452 18.207 1.00 35.35 1116 LEU A O 1
ATOM 2082 N N . TYR A 1 249 ? 10.652 18.258 20.354 1.00 34.84 1117 TYR A N 1
ATOM 2083 C CA . TYR A 1 249 ? 9.633 19.189 20.834 1.00 37.21 1117 TYR A CA 1
ATOM 2084 C C . TYR A 1 249 ? 10.071 20.631 20.594 1.00 41.03 1117 TYR A C 1
ATOM 2085 O O . TYR A 1 249 ? 9.260 21.488 20.239 1.00 39.68 1117 TYR A O 1
ATOM 2094 N N . ASP A 1 250 ? 11.359 20.891 20.794 1.00 33.49 1118 ASP A N 1
ATOM 2095 C CA . ASP A 1 250 ? 11.945 22.183 20.453 1.00 33.63 1118 ASP A CA 1
ATOM 2096 C C . ASP A 1 250 ? 13.218 21.980 19.639 1.00 32.38 1118 ASP A C 1
ATOM 2097 O O . ASP A 1 250 ? 14.319 21.989 20.191 1.00 32.20 1118 ASP A O 1
ATOM 2102 N N . PRO A 1 251 ? 13.069 21.807 18.319 1.00 35.17 1119 PRO A N 1
ATOM 2103 C CA . PRO A 1 251 ? 14.186 21.526 17.408 1.00 35.67 1119 PRO A CA 1
ATOM 2104 C C . PRO A 1 251 ? 15.127 22.715 17.215 1.00 38.42 1119 PRO A C 1
ATOM 2105 O O . PRO A 1 251 ? 16.236 22.533 16.719 1.00 36.67 1119 PRO A O 1
ATOM 2109 N N . ASN A 1 252 ? 14.696 23.909 17.611 1.00 33.11 1120 ASN A N 1
ATOM 2110 C CA . ASN A 1 252 ? 15.494 25.114 17.388 1.00 36.80 1120 ASN A CA 1
ATOM 2111 C C . ASN A 1 252 ? 16.433 25.430 18.554 1.00 35.55 1120 ASN A C 1
ATOM 2112 O O . ASN A 1 252 ? 16.807 26.581 18.780 1.00 38.52 1120 ASN A O 1
ATOM 2117 N N . LYS A 1 253 ? 16.815 24.399 19.297 1.00 32.81 1121 LYS A N 1
ATOM 2118 C CA . LYS A 1 253 ? 17.754 24.569 20.397 1.00 31.07 1121 LYS A CA 1
ATOM 2119 C C . LYS A 1 253 ? 18.738 23.412 20.432 1.00 36.03 1121 LYS A C 1
ATOM 2120 O O . LYS A 1 253 ? 18.493 22.372 19.830 1.00 32.44 1121 LYS A O 1
ATOM 2126 N N . TYR A 1 254 ? 19.856 23.594 21.127 1.00 38.45 1122 TYR A N 1
ATOM 2127 C CA . TYR A 1 254 ? 20.802 22.500 21.317 1.00 39.04 1122 TYR A CA 1
ATOM 2128 C C . TYR A 1 254 ? 21.164 22.363 22.791 1.00 36.81 1122 TYR A C 1
ATOM 2129 O O . TYR A 1 254 ? 20.964 23.291 23.573 1.00 32.88 1122 TYR A O 1
ATOM 2138 N N . VAL A 1 255 ? 21.698 21.207 23.167 1.00 33.77 1123 VAL A N 1
ATOM 2139 C CA . VAL A 1 255 ? 22.059 20.967 24.559 1.00 32.95 1123 VAL A CA 1
ATOM 2140 C C . VAL A 1 255 ? 23.352 21.673 24.967 1.00 40.01 1123 VAL A C 1
ATOM 2141 O O . VAL A 1 255 ? 24.366 21.602 24.265 1.00 32.57 1123 VAL A O 1
ATOM 2145 N N . ASP A 1 256 ? 23.300 22.360 26.106 1.00 38.85 1124 ASP A N 1
ATOM 2146 C CA . ASP A 1 256 ? 24.490 22.964 26.679 1.00 41.42 1124 ASP A CA 1
ATOM 2147 C C . ASP A 1 256 ? 24.558 22.778 28.189 1.00 46.33 1124 ASP A C 1
ATOM 2148 O O . ASP A 1 256 ? 23.603 22.329 28.840 1.00 44.75 1124 ASP A O 1
ATOM 2153 N N . VAL A 1 257 ? 25.703 23.141 28.746 1.00 51.55 1125 VAL A N 1
ATOM 2154 C CA . VAL A 1 257 ? 25.891 23.096 30.186 1.00 47.40 1125 VAL A CA 1
ATOM 2155 C C . VAL A 1 257 ? 26.340 24.459 30.647 1.00 53.37 1125 VAL A C 1
ATOM 2156 O O . VAL A 1 257 ? 27.329 24.982 30.147 1.00 59.27 1125 VAL A O 1
ATOM 2160 N N . ASN A 1 258 ? 25.610 25.054 31.585 1.00 53.89 1126 ASN A N 1
ATOM 2161 C CA . ASN A 1 258 ? 26.037 26.351 32.115 1.00 52.32 1126 ASN A CA 1
ATOM 2162 C C . ASN A 1 258 ? 27.320 26.177 32.927 1.00 54.08 1126 ASN A C 1
ATOM 2163 O O . ASN A 1 258 ? 28.320 26.864 32.697 1.00 57.35 1126 ASN A O 1
ATOM 2168 N N . ASN A 1 259 ? 27.283 25.227 33.855 1.00 48.65 1127 ASN A N 1
ATOM 2169 C CA . ASN A 1 259 ? 28.443 24.847 34.635 1.00 48.24 1127 ASN A CA 1
ATOM 2170 C C . ASN A 1 259 ? 28.372 23.371 34.983 1.00 54.44 1127 ASN A C 1
ATOM 2171 O O . ASN A 1 259 ? 27.290 22.806 35.149 1.00 53.66 1127 ASN A O 1
ATOM 2176 N N . VAL A 1 260 ? 29.534 22.745 35.090 1.00 59.76 1128 VAL A N 1
ATOM 2177 C CA . VAL A 1 260 ? 29.603 21.351 35.492 1.00 64.20 1128 VAL A CA 1
ATOM 2178 C C . VAL A 1 260 ? 29.323 21.225 36.987 1.00 60.70 1128 VAL A C 1
ATOM 2179 O O . VAL A 1 260 ? 29.353 22.218 37.718 1.00 58.11 1128 VAL A O 1
ATOM 2183 N N . GLY A 1 261 ? 29.039 20.002 37.431 1.00 47.25 1129 GLY A N 1
ATOM 2184 C CA . GLY A 1 261 ? 28.768 19.734 38.832 1.00 54.85 1129 GLY A CA 1
ATOM 2185 C C . GLY A 1 261 ? 27.293 19.818 39.177 1.00 53.19 1129 GLY A C 1
ATOM 2186 O O . GLY A 1 261 ? 26.478 20.244 38.359 1.00 47.35 1129 GLY A O 1
ATOM 2187 N N . ILE A 1 262 ? 26.955 19.433 40.404 1.00 55.40 1130 ILE A N 1
ATOM 2188 C CA . ILE A 1 262 ? 25.559 19.380 40.831 1.00 58.41 1130 ILE A CA 1
ATOM 2189 C C . ILE A 1 262 ? 24.948 20.772 41.026 1.00 57.82 1130 ILE A C 1
ATOM 2190 O O . ILE A 1 262 ? 23.727 20.915 41.117 1.00 55.95 1130 ILE A O 1
ATOM 2195 N N . ARG A 1 263 ? 25.796 21.797 41.074 1.00 57.35 1131 ARG A N 1
ATOM 2196 C CA . ARG A 1 263 ? 25.314 23.171 41.185 1.00 59.56 1131 ARG A CA 1
ATOM 2197 C C . ARG A 1 263 ? 25.007 23.776 39.814 1.00 59.74 1131 ARG A C 1
ATOM 2198 O O . ARG A 1 263 ? 24.422 24.857 39.713 1.00 61.70 1131 ARG A O 1
ATOM 2206 N N . GLY A 1 264 ? 25.406 23.071 38.761 1.00 52.97 1132 GLY A N 1
ATOM 2207 C CA . GLY A 1 264 ? 25.103 23.491 37.406 1.00 54.81 1132 GLY A CA 1
ATOM 2208 C C . GLY A 1 264 ? 23.959 22.669 36.841 1.00 48.76 1132 GLY A C 1
ATOM 2209 O O . GLY A 1 264 ? 23.435 21.783 37.514 1.00 47.47 1132 GLY A O 1
ATOM 2210 N N . TYR A 1 265 ? 23.568 22.946 35.602 1.00 45.98 1133 TYR A N 1
ATOM 2211 C CA . TYR A 1 265 ? 22.434 22.240 35.003 1.00 43.99 1133 TYR A CA 1
ATOM 2212 C C . TYR A 1 265 ? 22.555 22.100 33.483 1.00 45.49 1133 TYR A C 1
ATOM 2213 O O . TYR A 1 265 ? 23.247 22.886 32.842 1.00 41.32 1133 TYR A O 1
ATOM 2222 N N . MET A 1 266 ? 21.879 21.106 32.925 1.00 50.55 1134 MET A N 1
ATOM 2223 C CA . MET A 1 266 ? 21.806 20.959 31.483 1.00 40.13 1134 MET A CA 1
ATOM 2224 C C . MET A 1 266 ? 20.557 21.680 30.998 1.00 43.25 1134 MET A C 1
ATOM 2225 O O . MET A 1 266 ? 19.512 21.622 31.639 1.00 40.97 1134 MET A O 1
ATOM 2230 N N . TYR A 1 267 ? 20.676 22.369 29.870 1.00 35.03 1135 TYR A N 1
ATOM 2231 C CA . TYR A 1 267 ? 19.558 23.116 29.311 1.00 37.14 1135 TYR A CA 1
ATOM 2232 C C . TYR A 1 267 ? 19.623 23.159 27.792 1.00 38.90 1135 TYR A C 1
ATOM 2233 O O . TYR A 1 267 ? 20.650 22.839 27.204 1.00 35.05 1135 TYR A O 1
ATOM 2242 N N . LEU A 1 268 ? 18.519 23.548 27.167 1.00 38.24 1136 LEU A N 1
ATOM 2243 C CA . LEU A 1 268 ? 18.482 23.738 25.724 1.00 32.95 1136 LEU A CA 1
ATOM 2244 C C . LEU A 1 268 ? 18.763 25.200 25.440 1.00 40.63 1136 LEU A C 1
ATOM 2245 O O . LEU A 1 268 ? 18.123 26.079 26.016 1.00 42.24 1136 LEU A O 1
ATOM 2250 N N . LYS A 1 269 ? 19.746 25.452 24.580 1.00 31.21 1137 LYS A N 1
ATOM 2251 C CA . LYS A 1 269 ? 20.166 26.803 24.249 1.00 36.29 1137 LYS A CA 1
ATOM 2252 C C . LYS A 1 269 ? 19.832 27.052 22.791 1.00 43.47 1137 LYS A C 1
ATOM 2253 O O . LYS A 1 269 ? 19.963 26.155 21.962 1.00 42.88 1137 LYS A O 1
ATOM 2259 N N . GLY A 1 270 ? 19.393 28.264 22.477 1.00 35.76 1138 GLY A N 1
ATOM 2260 C CA . GLY A 1 270 ? 19.046 28.601 21.110 1.00 33.17 1138 GLY A CA 1
ATOM 2261 C C . GLY A 1 270 ? 19.677 29.913 20.684 1.00 40.55 1138 GLY A C 1
ATOM 2262 O O . GLY A 1 270 ? 20.194 30.652 21.521 1.00 43.94 1138 GLY A O 1
ATOM 2263 N N . PRO A 1 271 ? 19.636 30.210 19.376 1.00 47.36 1139 PRO A N 1
ATOM 2264 C CA . PRO A 1 271 ? 19.051 29.314 18.376 1.00 40.78 1139 PRO A CA 1
ATOM 2265 C C . PRO A 1 271 ? 20.068 28.303 17.867 1.00 38.89 1139 PRO A C 1
ATOM 2266 O O . PRO A 1 271 ? 21.278 28.486 18.019 1.00 43.15 1139 PRO A O 1
ATOM 2270 N N . ARG A 1 272 ? 19.561 27.245 17.253 1.00 33.12 1140 ARG A N 1
ATOM 2271 C CA . ARG A 1 272 ? 20.393 26.167 16.742 1.00 31.94 1140 ARG A CA 1
ATOM 2272 C C . ARG A 1 272 ? 21.227 26.600 15.526 1.00 32.01 1140 ARG A C 1
ATOM 2273 O O . ARG A 1 272 ? 22.369 26.169 15.355 1.00 39.81 1140 ARG A O 1
ATOM 2281 N N . GLY A 1 273 ? 20.658 27.467 14.696 1.00 29.40 1141 GLY A N 1
ATOM 2282 C CA . GLY A 1 273 ? 21.367 27.985 13.539 1.00 32.42 1141 GLY A CA 1
ATOM 2283 C C . GLY A 1 273 ? 21.069 27.174 12.297 1.00 34.43 1141 GLY A C 1
ATOM 2284 O O . GLY A 1 273 ? 20.542 26.066 12.393 1.00 33.03 1141 GLY A O 1
ATOM 2285 N N . SER A 1 274 ? 21.420 27.720 11.136 1.00 26.92 1142 SER A N 1
ATOM 2286 C CA . SER A 1 274 ? 21.130 27.072 9.859 1.00 26.62 1142 SER A CA 1
ATOM 2287 C C . SER A 1 274 ? 22.376 26.832 9.022 1.00 24.20 1142 SER A C 1
ATOM 2288 O O . SER A 1 274 ? 23.409 27.473 9.223 1.00 28.40 1142 SER A O 1
ATOM 2291 N N . VAL A 1 275 ? 22.266 25.889 8.086 1.00 21.24 1143 VAL A N 1
ATOM 2292 C CA . VAL A 1 275 ? 23.266 25.700 7.045 1.00 20.90 1143 VAL A CA 1
ATOM 2293 C C . VAL A 1 275 ? 22.584 25.896 5.694 1.00 20.45 1143 VAL A C 1
ATOM 2294 O O . VAL A 1 275 ? 21.408 25.571 5.533 1.00 21.37 1143 VAL A O 1
ATOM 2298 N N . MET A 1 276 ? 23.310 26.453 4.733 1.00 19.27 1144 MET A N 1
ATOM 2299 C CA . MET A 1 276 ? 22.700 26.812 3.463 1.00 15.94 1144 MET A CA 1
ATOM 2300 C C . MET A 1 276 ? 23.698 26.830 2.318 1.00 17.95 1144 MET A C 1
ATOM 2301 O O . MET A 1 276 ? 24.814 27.328 2.460 1.00 24.67 1144 MET A O 1
ATOM 2306 N N . THR A 1 277 ? 23.279 26.293 1.178 1.00 17.06 1145 THR A N 1
ATOM 2307 C CA . THR A 1 277 ? 23.920 26.587 -0.093 1.00 15.82 1145 THR A CA 1
ATOM 2308 C C . THR A 1 277 ? 22.810 27.074 -1.007 1.00 19.72 1145 THR A C 1
ATOM 2309 O O . THR A 1 277 ? 21.859 26.344 -1.262 1.00 19.97 1145 THR A O 1
ATOM 2313 N N . THR A 1 278 ? 22.916 28.320 -1.462 1.00 18.56 1146 THR A N 1
ATOM 2314 C CA . THR A 1 278 ? 21.831 28.966 -2.211 1.00 17.83 1146 THR A CA 1
ATOM 2315 C C . THR A 1 278 ? 21.341 28.104 -3.377 1.00 22.45 1146 THR A C 1
ATOM 2316 O O . THR A 1 278 ? 22.140 27.554 -4.130 1.00 20.94 1146 THR A O 1
ATOM 2320 N N . ASN A 1 279 ? 20.020 27.979 -3.482 1.00 19.36 1147 ASN A N 1
ATOM 2321 C CA . ASN A 1 279 ? 19.358 27.163 -4.501 1.00 19.06 1147 ASN A CA 1
ATOM 2322 C C . ASN A 1 279 ? 19.510 25.657 -4.332 1.00 20.84 1147 ASN A C 1
ATOM 2323 O O . ASN A 1 279 ? 18.950 24.902 -5.125 1.00 21.45 1147 ASN A O 1
ATOM 2328 N N . ILE A 1 280 ? 20.254 25.216 -3.317 1.00 18.37 1148 ILE A N 1
ATOM 2329 C CA . ILE A 1 280 ? 20.493 23.782 -3.139 1.00 14.15 1148 ILE A CA 1
ATOM 2330 C C . ILE A 1 280 ? 19.922 23.227 -1.830 1.00 21.18 1148 ILE A C 1
ATOM 2331 O O . ILE A 1 280 ? 19.188 22.233 -1.841 1.00 16.62 1148 ILE A O 1
ATOM 2336 N N . TYR A 1 281 ? 20.254 23.857 -0.705 1.00 14.94 1149 TYR A N 1
ATOM 2337 C CA . TYR A 1 281 ? 19.659 23.453 0.570 1.00 14.40 1149 TYR A CA 1
ATOM 2338 C C . TYR A 1 281 ? 19.640 24.585 1.580 1.00 18.30 1149 TYR A C 1
ATOM 2339 O O . TYR A 1 281 ? 20.432 25.527 1.494 1.00 20.02 1149 TYR A O 1
ATOM 2348 N N . LEU A 1 282 ? 18.712 24.479 2.525 1.00 16.45 1150 LEU A N 1
ATOM 2349 C CA . LEU A 1 282 ? 18.603 25.391 3.656 1.00 17.41 1150 LEU A CA 1
ATOM 2350 C C . LEU A 1 282 ? 18.005 24.580 4.792 1.00 22.19 1150 LEU A C 1
ATOM 2351 O O . LEU A 1 282 ? 16.823 24.250 4.767 1.00 20.30 1150 LEU A O 1
ATOM 2356 N N . ASN A 1 283 ? 18.828 24.249 5.780 1.00 20.48 1151 ASN A N 1
ATOM 2357 C CA . ASN A 1 283 ? 18.399 23.359 6.850 1.00 20.32 1151 ASN A CA 1
ATOM 2358 C C . ASN A 1 283 ? 18.881 23.855 8.198 1.00 19.00 1151 ASN A C 1
ATOM 2359 O O . ASN A 1 283 ? 19.767 24.697 8.272 1.00 23.68 1151 ASN A O 1
ATOM 2364 N N . SER A 1 284 ? 18.305 23.305 9.258 1.00 19.68 1152 SER A N 1
ATOM 2365 C CA . SER A 1 284 ? 18.851 23.500 10.595 1.00 20.15 1152 SER A CA 1
ATOM 2366 C C . SER A 1 284 ? 20.210 22.809 10.646 1.00 25.88 1152 SER A C 1
ATOM 2367 O O . SER A 1 284 ? 20.389 21.728 10.076 1.00 23.26 1152 SER A O 1
ATOM 2370 N N . SER A 1 285 ? 21.172 23.438 11.309 1.00 24.31 1153 SER A N 1
ATOM 2371 C CA . SER A 1 285 ? 22.433 22.768 11.598 1.00 22.83 1153 SER A CA 1
ATOM 2372 C C . SER A 1 285 ? 22.158 21.609 12.549 1.00 27.79 1153 SER A C 1
ATOM 2373 O O . SER A 1 285 ? 21.447 21.770 13.535 1.00 27.65 1153 SER A O 1
ATOM 2376 N N . LEU A 1 286 ? 22.707 20.437 12.245 1.00 20.28 1154 LEU A N 1
ATOM 2377 C CA . LEU A 1 286 ? 22.480 19.259 13.081 1.00 21.59 1154 LEU A CA 1
ATOM 2378 C C . LEU A 1 286 ? 23.632 18.990 14.035 1.00 25.01 1154 LEU A C 1
ATOM 2379 O O . LEU A 1 286 ? 23.451 18.341 15.066 1.00 30.68 1154 LEU A O 1
ATOM 2384 N N . TYR A 1 287 ? 24.824 19.466 13.691 1.00 24.38 1155 TYR A N 1
ATOM 2385 C CA . TYR A 1 287 ? 26.007 19.119 14.467 1.00 25.25 1155 TYR A CA 1
ATOM 2386 C C . TYR A 1 287 ? 26.301 20.197 15.507 1.00 30.09 1155 TYR A C 1
ATOM 2387 O O . TYR A 1 287 ? 27.310 20.898 15.423 1.00 32.78 1155 TYR A O 1
ATOM 2396 N N . ARG A 1 288 ? 25.407 20.324 16.484 1.00 27.76 1156 ARG A N 1
ATOM 2397 C CA . ARG A 1 288 ? 25.466 21.419 17.450 1.00 28.96 1156 ARG A CA 1
ATOM 2398 C C . ARG A 1 288 ? 25.244 20.908 18.862 1.00 27.02 1156 ARG A C 1
ATOM 2399 O O . ARG A 1 288 ? 24.514 19.945 19.064 1.00 30.42 1156 ARG A O 1
ATOM 2407 N N . GLY A 1 289 ? 25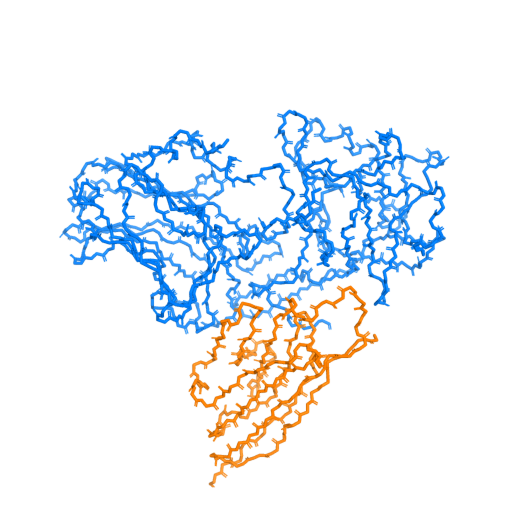.843 21.579 19.840 1.00 29.80 1157 GLY A N 1
ATOM 2408 C CA . GLY A 1 289 ? 25.594 21.255 21.235 1.00 33.57 1157 GLY A CA 1
ATOM 2409 C C . GLY A 1 289 ? 26.519 20.208 21.824 1.00 35.88 1157 GLY A C 1
ATOM 2410 O O . GLY A 1 289 ? 27.391 19.682 21.141 1.00 31.71 1157 GLY A O 1
ATOM 2411 N N . ALA A 1 290 ? 26.324 19.913 23.105 1.00 36.35 1158 ALA A N 1
ATOM 2412 C CA . ALA A 1 290 ? 27.164 18.964 23.827 1.00 36.55 1158 ALA A CA 1
ATOM 2413 C C . ALA A 1 290 ? 26.808 17.537 23.453 1.00 40.99 1158 ALA A C 1
ATOM 2414 O O . ALA A 1 290 ? 25.657 17.127 23.582 1.00 48.23 1158 ALA A O 1
ATOM 2416 N N . LYS A 1 291 ? 27.803 16.777 23.009 1.00 26.70 1159 LYS A N 1
ATOM 2417 C CA . LYS A 1 291 ? 27.571 15.413 22.538 1.00 32.64 1159 LYS A CA 1
ATOM 2418 C C . LYS A 1 291 ? 27.228 14.461 23.677 1.00 36.12 1159 LYS A C 1
ATOM 2419 O O . LYS A 1 291 ? 27.817 14.542 24.760 1.00 34.90 1159 LYS A O 1
ATOM 2425 N N . PHE A 1 292 ? 26.265 13.571 23.442 1.00 27.84 1160 PHE A N 1
ATOM 2426 C CA . PHE A 1 292 ? 25.998 12.485 24.380 1.00 24.14 1160 PHE A CA 1
ATOM 2427 C C . PHE A 1 292 ? 26.718 11.241 23.891 1.00 28.81 1160 PHE A C 1
ATOM 2428 O O . PHE A 1 292 ? 26.815 10.999 22.687 1.00 29.98 1160 PHE A O 1
ATOM 2436 N N . ILE A 1 293 ? 27.205 10.439 24.826 1.00 34.48 1161 ILE A N 1
ATOM 2437 C CA . ILE A 1 293 ? 27.798 9.158 24.488 1.00 32.00 1161 ILE A CA 1
ATOM 2438 C C . ILE A 1 293 ? 27.174 8.106 25.381 1.00 28.51 1161 ILE A C 1
ATOM 2439 O O . ILE A 1 293 ? 27.113 8.263 26.594 1.00 31.03 1161 ILE A O 1
ATOM 2444 N N . ILE A 1 294 ? 26.706 7.033 24.764 1.00 32.03 1162 ILE A N 1
ATOM 2445 C CA . ILE A 1 294 ? 25.982 5.983 25.460 1.00 32.40 1162 ILE A CA 1
ATOM 2446 C C . ILE A 1 294 ? 26.940 4.915 25.989 1.00 36.97 1162 ILE A C 1
ATOM 2447 O O . ILE A 1 294 ? 27.711 4.336 25.224 1.00 32.92 1162 ILE A O 1
ATOM 2452 N N . LYS A 1 295 ? 26.893 4.666 27.300 1.00 39.43 1163 LYS A N 1
ATOM 2453 C CA . LYS A 1 295 ? 27.848 3.774 27.958 1.00 39.70 1163 LYS A CA 1
ATOM 2454 C C . LYS A 1 295 ? 27.183 2.539 28.548 1.00 36.48 1163 LYS A C 1
ATOM 2455 O O . LYS A 1 295 ? 26.229 2.650 29.312 1.00 41.48 1163 LYS A O 1
ATOM 2461 N N . LYS A 1 296 ? 27.722 1.367 28.225 1.00 32.21 1164 LYS A N 1
ATOM 2462 C CA . LYS A 1 296 ? 27.238 0.101 28.779 1.00 41.53 1164 LYS A CA 1
ATOM 2463 C C . LYS A 1 296 ? 27.187 0.083 30.308 1.00 49.42 1164 LYS A C 1
ATOM 2464 O O . LYS A 1 296 ? 28.134 0.504 30.976 1.00 48.37 1164 LYS A O 1
ATOM 2470 N N . TYR A 1 297 ? 26.076 -0.401 30.854 1.00 48.46 1165 TYR A N 1
AT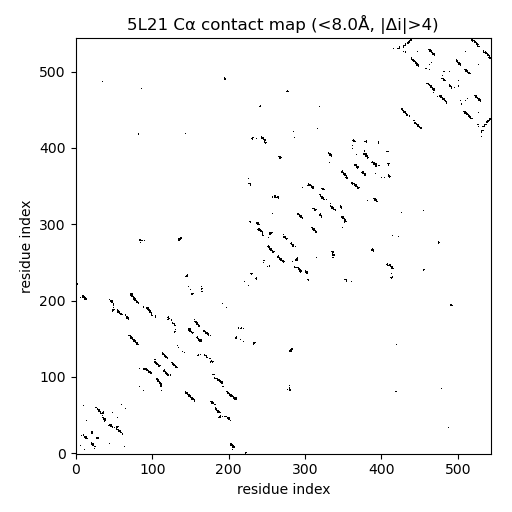OM 2471 C CA . TYR A 1 297 ? 25.983 -0.680 32.282 1.00 58.53 1165 TYR A CA 1
ATOM 2472 C C . TYR A 1 297 ? 26.171 -2.175 32.489 1.00 62.66 1165 TYR A C 1
ATOM 2473 O O . TYR A 1 297 ? 27.129 -2.597 33.137 1.00 65.04 1165 TYR A O 1
ATOM 2482 N N . ASN A 1 301 ? 25.924 -8.503 25.937 1.00 76.78 1169 ASN A N 1
ATOM 2483 C CA . ASN A 1 301 ? 26.131 -8.668 24.507 1.00 75.70 1169 ASN A CA 1
ATOM 2484 C C . ASN A 1 301 ? 27.335 -7.818 24.119 1.00 79.90 1169 ASN A C 1
ATOM 2485 O O . ASN A 1 301 ? 27.515 -6.723 24.647 1.00 84.61 1169 ASN A O 1
ATOM 2490 N N . LYS A 1 302 ? 28.163 -8.315 23.206 1.00 78.86 1170 LYS A N 1
ATOM 2491 C CA . LYS A 1 302 ? 29.421 -7.638 22.900 1.00 76.17 1170 LYS A CA 1
ATOM 2492 C C . LYS A 1 302 ? 29.424 -6.862 21.585 1.00 72.84 1170 LYS A C 1
ATOM 2493 O O . LYS A 1 302 ? 30.489 -6.445 21.125 1.00 78.11 1170 LYS A O 1
ATOM 2499 N N . ASP A 1 303 ? 28.252 -6.646 20.992 1.00 66.59 1171 ASP A N 1
ATOM 2500 C CA . ASP A 1 303 ? 28.188 -6.107 19.629 1.00 57.52 1171 ASP A CA 1
ATOM 2501 C C . ASP A 1 303 ? 27.993 -4.589 19.502 1.00 61.73 1171 ASP A C 1
ATOM 2502 O O . ASP A 1 303 ? 27.850 -4.078 18.390 1.00 67.17 1171 ASP A O 1
ATOM 2507 N N . ASN A 1 304 ? 27.983 -3.884 20.632 1.00 55.51 1172 ASN A N 1
ATOM 2508 C CA . ASN A 1 304 ? 27.873 -2.417 20.656 1.00 50.83 1172 ASN A CA 1
ATOM 2509 C C . ASN A 1 304 ? 26.539 -1.828 20.184 1.00 39.88 1172 ASN A C 1
ATOM 2510 O O . ASN A 1 304 ? 26.395 -0.609 20.094 1.00 30.83 1172 ASN A O 1
ATOM 2515 N N . ILE A 1 305 ? 25.566 -2.682 19.896 1.00 34.74 1173 ILE A N 1
ATOM 2516 C CA . ILE A 1 305 ? 24.248 -2.214 19.481 1.00 26.70 1173 ILE A CA 1
ATOM 2517 C C . ILE A 1 305 ? 23.350 -1.978 20.699 1.00 32.34 1173 ILE A C 1
ATOM 2518 O O . ILE A 1 305 ? 23.267 -2.826 21.591 1.00 30.14 1173 ILE A O 1
ATOM 2523 N N . VAL A 1 306 ? 22.700 -0.817 20.747 1.00 30.81 1174 VAL A N 1
ATOM 2524 C CA . VAL A 1 306 ? 21.833 -0.462 21.868 1.00 24.95 1174 VAL A CA 1
ATOM 2525 C C . VAL A 1 306 ? 20.427 -0.994 21.619 1.00 25.50 1174 VAL A C 1
ATOM 2526 O O . VAL A 1 306 ? 19.800 -0.665 20.607 1.00 27.86 1174 VAL A O 1
ATOM 2530 N N . ARG A 1 307 ? 19.936 -1.815 22.541 1.00 25.76 1175 ARG A N 1
ATOM 2531 C CA . ARG A 1 307 ? 18.652 -2.477 22.364 1.00 24.55 1175 ARG A CA 1
ATOM 2532 C C . ARG A 1 307 ? 17.598 -1.963 23.335 1.00 23.08 1175 ARG A C 1
ATOM 2533 O O . ARG A 1 307 ? 17.923 -1.427 24.393 1.00 28.61 1175 ARG A O 1
ATOM 2541 N N . ASN A 1 308 ? 16.335 -2.118 22.954 1.00 27.80 1176 ASN A N 1
ATOM 2542 C CA . ASN A 1 308 ? 15.211 -1.757 23.804 1.00 26.54 1176 ASN A CA 1
ATOM 2543 C C . ASN A 1 308 ? 15.361 -2.359 25.203 1.00 34.55 1176 ASN A C 1
ATOM 2544 O O . ASN A 1 308 ? 15.685 -3.540 25.340 1.00 31.88 1176 ASN A O 1
ATOM 2549 N N . ASN A 1 309 ? 15.152 -1.519 26.217 1.00 32.30 1177 ASN A N 1
ATOM 2550 C CA . ASN A 1 309 ? 15.249 -1.882 27.637 1.00 33.69 1177 ASN A CA 1
ATOM 2551 C C . ASN A 1 309 ? 16.664 -2.050 28.204 1.00 31.72 1177 ASN A C 1
ATOM 2552 O O . ASN A 1 309 ? 16.824 -2.357 29.386 1.00 32.10 1177 ASN A O 1
ATOM 2557 N N . ASP A 1 310 ? 17.682 -1.837 27.372 1.00 30.46 1178 ASP A N 1
ATOM 2558 C CA . ASP A 1 310 ? 19.062 -1.804 27.853 1.00 31.88 1178 ASP A CA 1
ATOM 2559 C C . ASP A 1 310 ? 19.203 -0.739 28.928 1.00 35.29 1178 ASP A C 1
ATOM 2560 O O . ASP A 1 310 ? 18.732 0.385 28.756 1.00 34.77 1178 ASP A O 1
ATOM 2565 N N . ARG A 1 311 ? 19.848 -1.093 30.036 1.00 30.34 1179 ARG A N 1
ATOM 2566 C CA . ARG A 1 311 ? 20.186 -0.110 31.057 1.00 35.77 1179 ARG A CA 1
ATOM 2567 C C . ARG A 1 311 ? 21.545 0.496 30.739 1.00 35.00 1179 ARG A C 1
ATOM 2568 O O . ARG A 1 311 ? 22.475 -0.212 30.348 1.00 33.52 1179 ARG A O 1
ATOM 2576 N N . VAL A 1 312 ? 21.651 1.811 30.909 1.00 32.54 1180 VAL A N 1
ATOM 2577 C CA . VAL A 1 312 ? 22.782 2.551 30.386 1.00 30.67 1180 VAL A CA 1
ATOM 2578 C C . VAL A 1 312 ? 23.195 3.703 31.302 1.00 30.40 1180 VAL A C 1
ATOM 2579 O O . VAL A 1 312 ? 22.439 4.100 32.193 1.00 32.88 1180 VAL A O 1
ATOM 2583 N N . TYR A 1 313 ? 24.410 4.206 31.103 1.00 31.56 1181 TYR A N 1
ATOM 2584 C CA . TYR A 1 313 ? 24.769 5.540 31.572 1.00 38.93 1181 TYR A CA 1
ATOM 2585 C C . TYR A 1 313 ? 24.945 6.472 30.376 1.00 40.04 1181 TYR A C 1
ATOM 2586 O O . TYR A 1 313 ? 25.400 6.052 29.312 1.00 36.81 1181 TYR A O 1
ATOM 2595 N N . ILE A 1 314 ? 24.580 7.735 30.553 1.00 34.25 1182 ILE A N 1
ATOM 2596 C CA . ILE A 1 314 ? 24.806 8.728 29.515 1.00 33.66 1182 ILE A CA 1
ATOM 2597 C C . ILE A 1 314 ? 25.990 9.607 29.884 1.00 36.67 1182 ILE A C 1
ATOM 2598 O O . ILE A 1 314 ? 25.978 10.269 30.923 1.00 36.92 1182 ILE A O 1
ATOM 2603 N N . ASN A 1 315 ? 27.019 9.595 29.040 1.00 36.51 1183 ASN A N 1
ATOM 2604 C CA . ASN A 1 315 ? 28.128 10.536 29.177 1.00 35.85 1183 ASN A CA 1
ATOM 2605 C C . ASN A 1 315 ? 27.872 11.774 28.326 1.00 35.70 1183 ASN A C 1
ATOM 2606 O O . ASN A 1 315 ? 27.246 11.683 27.272 1.00 31.42 1183 ASN A O 1
ATOM 2611 N N . VAL A 1 316 ? 28.333 12.930 28.795 1.00 33.57 1184 VAL A N 1
ATOM 2612 C CA . VAL A 1 316 ? 28.150 14.180 28.066 1.00 36.92 1184 VAL A CA 1
ATOM 2613 C C . VAL A 1 316 ? 29.491 14.865 27.855 1.00 35.15 1184 VAL A C 1
ATOM 2614 O O . VAL A 1 316 ? 30.248 15.062 28.804 1.00 36.82 1184 VAL A O 1
ATOM 2618 N N . VAL A 1 317 ? 29.786 15.231 26.610 1.00 34.79 1185 VAL A N 1
ATOM 2619 C CA . VAL A 1 317 ? 31.059 15.871 26.305 1.00 36.15 1185 VAL A CA 1
ATOM 2620 C C . VAL A 1 317 ? 30.967 17.388 26.443 1.00 39.92 1185 VAL A C 1
ATOM 2621 O O . VAL A 1 317 ? 30.242 18.049 25.700 1.00 42.51 1185 VAL A O 1
ATOM 2625 N N . VAL A 1 318 ? 31.706 17.924 27.408 1.00 45.29 1186 VAL A N 1
ATOM 2626 C CA . VAL A 1 318 ? 31.746 19.357 27.655 1.00 49.62 1186 VAL A CA 1
ATOM 2627 C C . VAL A 1 318 ? 33.182 19.820 27.575 1.00 44.19 1186 VAL A C 1
ATOM 2628 O O . VAL A 1 318 ? 34.017 19.352 28.344 1.00 41.87 1186 VAL A O 1
ATOM 2632 N N . LYS A 1 319 ? 33.463 20.743 26.660 1.00 45.19 1187 LYS A N 1
ATOM 2633 C CA . LYS A 1 319 ? 34.814 21.266 26.485 1.00 54.80 1187 LYS A CA 1
ATOM 2634 C C . LYS A 1 319 ? 35.833 20.138 26.378 1.00 55.51 1187 LYS A C 1
ATOM 2635 O O . LYS A 1 319 ? 36.780 20.077 27.159 1.00 58.11 1187 LYS A O 1
ATOM 2641 N N . ASN A 1 320 ? 35.597 19.226 25.438 1.00 47.23 1188 ASN A N 1
ATOM 2642 C CA . ASN A 1 320 ? 36.548 18.166 25.118 1.00 45.58 1188 ASN A CA 1
ATOM 2643 C C . ASN A 1 320 ? 36.711 17.116 26.221 1.00 45.25 1188 ASN A C 1
ATOM 2644 O O . ASN A 1 320 ? 37.571 16.241 26.119 1.00 41.51 1188 ASN A O 1
ATOM 2649 N N . LYS A 1 321 ? 35.881 17.197 27.261 1.00 52.06 1189 LYS A N 1
ATOM 2650 C CA . LYS A 1 321 ? 35.921 16.231 28.365 1.00 48.55 1189 LYS A CA 1
ATOM 2651 C C . LYS A 1 321 ? 34.565 15.562 28.611 1.00 41.37 1189 LYS A C 1
ATOM 2652 O O . LYS A 1 321 ? 33.516 16.179 28.412 1.00 42.77 1189 LYS A O 1
ATOM 2658 N N . GLU A 1 322 ? 34.590 14.303 29.045 1.00 43.97 1190 GLU A N 1
ATOM 2659 C CA . GLU A 1 322 ? 33.365 13.556 29.309 1.00 38.31 1190 GLU A CA 1
ATOM 2660 C C . GLU A 1 322 ? 32.881 13.688 30.756 1.00 48.09 1190 GLU A C 1
ATOM 2661 O O . GLU A 1 322 ? 33.665 13.580 31.702 1.00 47.98 1190 GLU A O 1
ATOM 2667 N N . TYR A 1 323 ? 31.581 13.923 30.911 1.00 45.99 1191 TYR A N 1
ATOM 2668 C CA . TYR A 1 323 ? 30.952 13.989 32.225 1.00 48.16 1191 TYR A CA 1
ATOM 2669 C C . TYR A 1 323 ? 29.751 13.058 32.275 1.00 48.68 1191 TYR A C 1
ATOM 2670 O O . TYR A 1 323 ? 29.363 12.491 31.259 1.00 43.27 1191 TYR A O 1
ATOM 2679 N N . ARG A 1 324 ? 29.160 12.908 33.455 1.00 31.83 1192 ARG A N 1
ATOM 2680 C CA . ARG A 1 324 ? 28.054 11.973 33.635 1.00 36.30 1192 ARG A CA 1
ATOM 2681 C C . ARG A 1 324 ? 26.734 12.681 33.908 1.00 43.07 1192 ARG A C 1
ATOM 2682 O O . ARG A 1 324 ? 26.618 13.466 34.852 1.00 41.25 1192 ARG A O 1
ATOM 2690 N N . LEU A 1 325 ? 25.742 12.400 33.070 1.00 42.23 1193 LEU A N 1
ATOM 2691 C CA . LEU A 1 325 ? 24.391 12.911 33.266 1.00 37.26 1193 LEU A CA 1
ATOM 2692 C C . LEU A 1 325 ? 23.819 12.327 34.555 1.00 37.33 1193 LEU A C 1
ATOM 2693 O O . LEU A 1 325 ? 23.721 11.110 34.689 1.00 38.82 1193 LEU A O 1
ATOM 2698 N N . ALA A 1 326 ? 23.454 13.191 35.499 1.00 38.86 1194 ALA A N 1
ATOM 2699 C CA . ALA A 1 326 ? 22.911 12.736 36.779 1.00 39.78 1194 ALA A CA 1
ATOM 2700 C C . ALA A 1 326 ? 22.037 13.796 37.440 1.00 42.09 1194 ALA A C 1
ATOM 2701 O O . ALA A 1 326 ? 22.007 14.951 37.011 1.00 38.47 1194 ALA A O 1
ATOM 2703 N N . THR A 1 327 ? 21.331 13.400 38.495 1.00 36.35 1195 THR A N 1
ATOM 2704 C CA . THR A 1 327 ? 20.477 14.333 39.220 1.00 37.44 1195 THR A CA 1
ATOM 2705 C C . THR A 1 327 ? 20.205 13.867 40.643 1.00 48.06 1195 THR A C 1
ATOM 2706 O O . THR A 1 327 ? 20.345 12.685 40.957 1.00 42.40 1195 THR A O 1
ATOM 2710 N N . ASN A 1 328 ? 19.820 14.818 41.490 1.00 46.30 1196 ASN A N 1
ATOM 2711 C CA . ASN A 1 328 ? 19.323 14.537 42.830 1.00 41.70 1196 ASN A CA 1
ATOM 2712 C C . ASN A 1 328 ? 17.800 14.471 42.785 1.00 45.47 1196 ASN A C 1
ATOM 2713 O O . ASN A 1 328 ? 17.131 15.499 42.709 1.00 41.48 1196 ASN A O 1
ATOM 2718 N N . ALA A 1 329 ? 17.261 13.257 42.853 1.00 46.12 1197 ALA A N 1
ATOM 2719 C CA . ALA A 1 329 ? 15.829 13.035 42.684 1.00 45.36 1197 ALA A CA 1
ATOM 2720 C C . ALA A 1 329 ? 15.050 13.011 43.999 1.00 46.20 1197 ALA A C 1
ATOM 2721 O O . ALA A 1 329 ? 13.866 12.685 44.009 1.00 40.93 1197 ALA A O 1
ATOM 2723 N N . SER A 1 330 ? 15.706 13.367 45.100 1.00 42.57 1198 SER A N 1
ATOM 2724 C CA . SER A 1 330 ? 15.099 13.231 46.423 1.00 41.77 1198 SER A CA 1
ATOM 2725 C C . SER A 1 330 ? 14.280 14.446 46.866 1.00 42.56 1198 SER A C 1
ATOM 2726 O O . SER A 1 330 ? 13.839 14.515 48.016 1.00 43.59 1198 SER A O 1
ATOM 2729 N N . GLN A 1 331 ? 14.070 15.398 45.961 1.00 45.75 1199 GLN A N 1
ATOM 2730 C CA . GLN A 1 331 ? 13.330 16.612 46.304 1.00 44.84 1199 GLN A CA 1
ATOM 2731 C C . GLN A 1 331 ? 11.872 16.561 45.854 1.00 58.31 1199 GLN A C 1
ATOM 2732 O O . GLN A 1 331 ? 11.488 15.708 45.052 1.00 49.46 1199 GLN A O 1
ATOM 2738 N N . ALA A 1 332 ? 11.072 17.489 46.372 1.00 63.23 1200 ALA A N 1
ATOM 2739 C CA . ALA A 1 332 ? 9.619 17.470 46.196 1.00 70.55 1200 ALA A CA 1
ATOM 2740 C C . ALA A 1 332 ? 9.148 17.648 44.752 1.00 71.02 1200 ALA A C 1
ATOM 2741 O O . ALA A 1 332 ? 8.152 17.048 44.344 1.00 81.69 1200 ALA A O 1
ATOM 2743 N N . GLY A 1 333 ? 9.852 18.477 43.987 1.00 53.06 1201 GLY A N 1
ATOM 2744 C CA . GLY A 1 333 ? 9.475 18.744 42.609 1.00 59.81 1201 GLY A CA 1
ATOM 2745 C C . GLY A 1 333 ? 9.488 17.503 41.734 1.00 66.14 1201 GLY A C 1
ATOM 2746 O O . GLY A 1 333 ? 10.439 16.724 41.770 1.00 63.14 1201 GLY A O 1
ATOM 2747 N N . VAL A 1 334 ? 8.429 17.316 40.950 1.00 64.41 1202 VAL A N 1
ATOM 2748 C CA . VAL A 1 334 ? 8.328 16.164 40.061 1.00 66.34 1202 VAL A CA 1
ATOM 2749 C C . VAL A 1 334 ? 9.398 16.234 38.967 1.00 59.00 1202 VAL A C 1
ATOM 2750 O O . VAL A 1 334 ? 9.953 15.212 38.556 1.00 50.71 1202 VAL A O 1
ATOM 2754 N N . GLU A 1 335 ? 9.699 17.448 38.513 1.00 61.15 1203 GLU A N 1
ATOM 2755 C CA . GLU A 1 335 ? 10.791 17.653 37.570 1.00 61.52 1203 GLU A CA 1
ATOM 2756 C C . GLU A 1 335 ? 12.135 17.603 38.287 1.00 54.45 1203 GLU A C 1
ATOM 2757 O O . GLU A 1 335 ? 12.368 18.331 39.255 1.00 46.43 1203 GLU A O 1
ATOM 2763 N N . LYS A 1 336 ? 13.018 16.737 37.806 1.00 47.40 1204 LYS A N 1
ATOM 2764 C CA . LYS A 1 336 ? 14.335 16.583 38.402 1.00 46.41 1204 LYS A CA 1
ATOM 2765 C C . LYS A 1 336 ? 15.385 17.137 37.449 1.00 44.02 1204 LYS A C 1
ATOM 2766 O O . LYS A 1 336 ? 15.672 16.528 36.416 1.00 46.55 1204 LYS A O 1
ATOM 2772 N N . ILE A 1 337 ? 15.955 18.288 37.795 1.00 51.40 1205 ILE A N 1
ATOM 2773 C CA . ILE A 1 337 ? 16.935 18.953 36.936 1.00 49.43 1205 ILE A CA 1
ATOM 2774 C C . ILE A 1 337 ? 18.209 18.129 36.774 1.00 48.26 1205 ILE A C 1
ATOM 2775 O O . ILE A 1 337 ? 18.804 17.679 37.754 1.00 38.04 1205 ILE A O 1
ATOM 2780 N N . LEU A 1 338 ? 18.616 17.934 35.526 1.00 45.26 1206 LEU A N 1
ATOM 2781 C CA . LEU A 1 338 ? 19.779 17.113 35.223 1.00 41.06 1206 LEU A CA 1
ATOM 2782 C C . LEU A 1 338 ? 21.055 17.950 35.190 1.00 38.68 1206 LEU A C 1
ATOM 2783 O O . LEU A 1 338 ? 21.055 19.086 34.710 1.00 39.54 1206 LEU A O 1
ATOM 2788 N N . SER A 1 339 ? 22.142 17.378 35.696 1.00 34.34 1207 SER A N 1
ATOM 2789 C CA . SER A 1 339 ? 23.430 18.061 35.736 1.00 37.06 1207 SER A CA 1
ATOM 2790 C C . SER A 1 339 ? 24.500 17.166 35.123 1.00 33.88 1207 SER A C 1
ATOM 2791 O O . SER A 1 339 ? 24.300 15.961 35.014 1.00 37.03 1207 SER A O 1
ATOM 2794 N N . ALA A 1 340 ? 25.626 17.748 34.714 1.00 40.39 1208 ALA A N 1
ATOM 2795 C CA . ALA A 1 340 ? 26.769 16.945 34.272 1.00 46.30 1208 ALA A CA 1
ATOM 2796 C C . ALA A 1 340 ? 27.772 16.885 35.378 1.00 51.02 1208 ALA A C 1
ATOM 2797 O O . ALA A 1 340 ? 28.348 17.900 35.762 1.00 56.59 1208 ALA A O 1
ATOM 2799 N N . LEU A 1 341 ? 27.994 15.679 35.875 1.00 48.25 1209 LEU A N 1
ATOM 2800 C CA . LEU A 1 341 ? 28.865 15.476 37.013 1.00 50.28 1209 LEU A CA 1
ATOM 2801 C C . LEU A 1 341 ? 30.224 14.959 36.568 1.00 49.78 1209 LEU A C 1
ATOM 2802 O O . LEU A 1 341 ? 30.344 14.313 35.524 1.00 46.09 1209 LEU A O 1
ATOM 2807 N N . GLU A 1 342 ? 31.251 15.256 37.357 1.00 57.64 1210 GLU A N 1
ATOM 2808 C CA . GLU A 1 342 ? 32.504 14.534 37.235 1.00 55.95 1210 GLU A CA 1
ATOM 2809 C C . GLU A 1 342 ? 32.153 13.075 37.467 1.00 50.23 1210 GLU A C 1
ATOM 2810 O O . GLU A 1 342 ? 31.495 12.746 38.451 1.00 56.99 1210 GLU A O 1
ATOM 2816 N N . ILE A 1 343 ? 32.575 12.204 36.559 1.00 51.32 1211 ILE A N 1
ATOM 2817 C CA . ILE A 1 343 ? 32.248 10.778 36.651 1.00 59.06 1211 ILE A CA 1
ATOM 2818 C C . ILE A 1 343 ? 32.659 10.101 37.977 1.00 67.22 1211 ILE A C 1
ATOM 2819 O O . ILE A 1 343 ? 31.876 9.332 38.543 1.00 61.58 1211 ILE A O 1
ATOM 2824 N N . PRO A 1 344 ? 33.874 10.385 38.485 1.00 77.05 1212 PRO A N 1
ATOM 2825 C CA . PRO A 1 344 ? 34.213 9.788 39.785 1.00 77.91 1212 PRO A CA 1
ATOM 2826 C C . PRO A 1 344 ? 33.374 10.317 40.949 1.00 73.62 1212 PRO A C 1
ATOM 2827 O O . PRO A 1 344 ? 33.396 9.714 42.025 1.00 78.24 1212 PRO A O 1
ATOM 2831 N N . ASP A 1 345 ? 32.645 11.411 40.741 1.00 62.40 1213 ASP A N 1
ATOM 2832 C CA . ASP A 1 345 ? 31.956 12.089 41.837 1.00 64.36 1213 ASP A CA 1
ATOM 2833 C C . ASP A 1 345 ? 30.431 11.954 41.819 1.00 62.16 1213 ASP A C 1
ATOM 2834 O O . ASP A 1 345 ? 29.734 12.677 42.535 1.00 58.10 1213 ASP A O 1
ATOM 2839 N N . VAL A 1 346 ? 29.913 11.030 41.016 1.00 55.11 1214 VAL A N 1
ATOM 2840 C CA . VAL A 1 346 ? 28.466 10.849 40.899 1.00 54.98 1214 VAL A CA 1
ATOM 2841 C C . VAL A 1 346 ? 27.823 10.354 42.197 1.00 61.53 1214 VAL A C 1
ATOM 2842 O O . VAL A 1 346 ? 26.743 10.805 42.568 1.00 58.09 1214 VAL A O 1
ATOM 2846 N N . GLY A 1 347 ? 28.493 9.438 42.889 1.00 70.04 1215 GLY A N 1
ATOM 2847 C CA . GLY A 1 347 ? 28.037 8.986 44.194 1.00 65.15 1215 GLY A CA 1
ATOM 2848 C C . GLY A 1 347 ? 26.703 8.260 44.165 1.00 58.29 1215 GLY A C 1
ATOM 2849 O O . GLY A 1 347 ? 26.494 7.374 43.338 1.00 46.17 1215 GLY A O 1
ATOM 2850 N N . ASN A 1 348 ? 25.802 8.630 45.073 1.00 59.42 1216 ASN A N 1
ATOM 2851 C CA . ASN A 1 348 ? 24.485 7.996 45.133 1.00 59.25 1216 ASN A CA 1
ATOM 2852 C C . ASN A 1 348 ? 23.417 8.736 44.330 1.00 57.93 1216 ASN A C 1
ATOM 2853 O O . ASN A 1 348 ? 22.220 8.550 44.547 1.00 59.94 1216 ASN A O 1
ATOM 2858 N N . LEU A 1 349 ? 23.862 9.575 43.401 1.00 48.12 1217 LEU A N 1
ATOM 2859 C CA . LEU A 1 349 ? 22.944 10.292 42.535 1.00 51.44 1217 LEU A CA 1
ATOM 2860 C C . LEU A 1 349 ? 22.338 9.348 41.506 1.00 52.26 1217 LEU A C 1
ATOM 2861 O O . LEU A 1 349 ? 22.929 8.329 41.145 1.00 50.31 1217 LEU A O 1
ATOM 2866 N N . SER A 1 350 ? 21.151 9.700 41.036 1.00 48.77 1218 SER A N 1
ATOM 2867 C CA . SER A 1 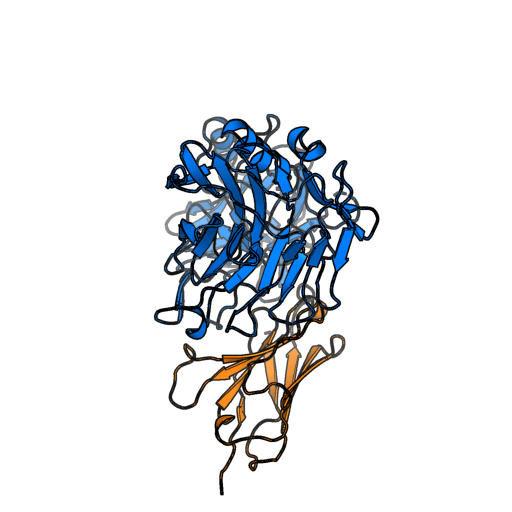350 ? 20.462 8.909 40.033 1.00 49.17 1218 SER A CA 1
ATOM 2868 C C . SER A 1 350 ? 21.116 9.127 38.676 1.00 44.40 1218 SER A C 1
ATOM 2869 O O . SER A 1 350 ? 21.343 10.267 38.271 1.00 43.12 1218 SER A O 1
ATOM 2872 N N . GLN A 1 351 ? 21.421 8.037 37.978 1.00 49.08 1219 GLN A N 1
ATOM 2873 C CA . GLN A 1 351 ? 22.170 8.132 36.727 1.00 50.86 1219 GLN A CA 1
ATOM 2874 C C . GLN A 1 351 ? 21.885 7.006 35.733 1.00 47.87 1219 GLN A C 1
ATOM 2875 O O . GLN A 1 351 ? 22.202 7.130 34.547 1.00 37.34 1219 GLN A O 1
ATOM 2881 N N . VAL A 1 352 ? 21.302 5.905 36.200 1.00 42.48 1220 VAL A N 1
ATOM 2882 C CA . VAL A 1 352 ? 21.023 4.798 35.287 1.00 36.75 1220 VAL A CA 1
ATOM 2883 C C . VAL A 1 352 ? 19.789 5.097 34.437 1.00 41.59 1220 VAL A C 1
ATOM 2884 O O . VAL A 1 352 ? 18.749 5.535 34.936 1.00 39.87 1220 VAL A O 1
ATOM 2888 N N . VAL A 1 353 ? 19.933 4.884 33.137 1.00 34.65 1221 VAL A N 1
ATOM 2889 C CA . VAL A 1 353 ? 18.902 5.244 32.182 1.00 31.70 1221 VAL A CA 1
ATOM 2890 C C . VAL A 1 353 ? 18.474 4.002 31.419 1.00 32.35 1221 VAL A C 1
ATOM 2891 O O . VAL A 1 353 ? 19.306 3.197 31.011 1.00 30.79 1221 VAL A O 1
ATOM 2895 N N . VAL A 1 354 ? 17.170 3.833 31.247 1.00 29.27 1222 VAL A N 1
ATOM 2896 C CA . VAL A 1 354 ? 16.673 2.752 30.418 1.00 27.99 1222 VAL A CA 1
ATOM 2897 C C . VAL A 1 354 ? 16.367 3.292 29.032 1.00 30.93 1222 VAL A C 1
ATOM 2898 O O . VAL A 1 354 ? 15.589 4.230 28.878 1.00 32.17 1222 VAL A O 1
ATOM 2902 N N . MET A 1 355 ? 17.004 2.703 28.027 1.00 36.00 1223 MET A N 1
ATOM 2903 C CA . MET A 1 355 ? 16.797 3.129 26.649 1.00 32.42 1223 MET A CA 1
ATOM 2904 C C . MET A 1 355 ? 15.540 2.469 26.121 1.00 29.55 1223 MET A C 1
ATOM 2905 O O . MET A 1 355 ? 15.345 1.271 26.302 1.00 32.88 1223 MET A O 1
ATOM 2910 N N . LYS A 1 356 ? 14.691 3.253 25.469 1.00 28.75 1224 LYS A N 1
ATOM 2911 C CA . LYS A 1 356 ? 13.404 2.756 25.012 1.00 27.69 1224 LYS A CA 1
ATOM 2912 C C . LYS A 1 356 ? 13.165 3.058 23.535 1.00 24.84 1224 LYS A C 1
ATOM 2913 O O . LYS A 1 356 ? 13.432 4.167 23.061 1.00 31.60 1224 LYS A O 1
ATOM 2919 N N . SER A 1 357 ? 12.657 2.062 22.820 1.00 31.15 1225 SER A N 1
ATOM 2920 C CA . SER A 1 357 ? 12.256 2.238 21.432 1.00 33.91 1225 SER A CA 1
ATOM 2921 C C . SER A 1 357 ? 10.751 2.019 21.309 1.00 43.15 1225 SER A C 1
ATOM 2922 O O . SER A 1 357 ? 10.093 2.611 20.452 1.00 45.40 1225 SER A O 1
ATOM 2925 N N . LYS A 1 358 ? 10.216 1.171 22.183 1.00 45.07 1226 LYS A N 1
ATOM 2926 C CA . LYS A 1 358 ? 8.797 0.832 22.179 1.00 47.88 1226 LYS A CA 1
ATOM 2927 C C . LYS A 1 358 ? 8.376 0.335 23.555 1.00 52.38 1226 LYS A C 1
ATOM 2928 O O . LYS A 1 358 ? 9.225 0.026 24.387 1.00 53.31 1226 LYS A O 1
ATOM 2934 N N . ASN A 1 359 ? 7.070 0.250 23.795 1.00 57.22 1227 ASN A N 1
ATOM 2935 C CA . ASN A 1 359 ? 6.577 -0.266 25.073 1.00 64.95 1227 ASN A CA 1
ATOM 2936 C C . ASN A 1 359 ? 6.363 -1.781 25.070 1.00 68.15 1227 ASN A C 1
ATOM 2937 O O . ASN A 1 359 ? 6.757 -2.470 24.130 1.00 62.41 1227 ASN A O 1
ATOM 2942 N N . ASP A 1 360 ? 5.734 -2.293 26.125 1.00 74.60 1228 ASP A N 1
ATOM 2943 C CA . ASP A 1 360 ? 5.517 -3.731 26.264 1.00 79.10 1228 ASP A CA 1
ATOM 2944 C C . ASP A 1 360 ? 4.481 -4.282 25.285 1.00 79.67 1228 ASP A C 1
ATOM 2945 O O . ASP A 1 360 ? 4.441 -5.486 25.030 1.00 77.82 1228 ASP A O 1
ATOM 2950 N N . GLN A 1 361 ? 3.643 -3.404 24.743 1.00 80.71 1229 GLN A N 1
ATOM 2951 C CA . GLN A 1 361 ? 2.615 -3.829 23.798 1.00 80.18 1229 GLN A CA 1
ATOM 2952 C C . GLN A 1 361 ? 3.069 -3.613 22.356 1.00 77.39 1229 GLN A C 1
ATOM 2953 O O . GLN A 1 361 ? 2.322 -3.871 21.413 1.00 75.82 1229 GLN A O 1
ATOM 2959 N N . GLY A 1 362 ? 4.300 -3.134 22.195 1.00 73.47 1230 GLY A N 1
ATOM 2960 C CA . GLY A 1 362 ? 4.891 -2.977 20.879 1.00 68.63 1230 GLY A CA 1
ATOM 2961 C C . GLY A 1 362 ? 4.722 -1.601 20.264 1.00 68.56 1230 GLY A C 1
ATOM 2962 O O . GLY A 1 362 ? 5.208 -1.348 19.163 1.00 66.45 1230 GLY A O 1
ATOM 2963 N N . ILE A 1 363 ? 4.033 -0.711 20.972 1.00 72.73 1231 ILE A N 1
ATOM 2964 C CA . ILE A 1 363 ? 3.813 0.646 20.481 1.00 73.71 1231 ILE A CA 1
ATOM 2965 C C . ILE A 1 363 ? 5.101 1.459 20.559 1.00 66.71 1231 ILE A C 1
ATOM 2966 O O . ILE A 1 363 ? 5.754 1.499 21.602 1.00 61.02 1231 ILE A O 1
ATOM 2971 N N . THR A 1 364 ? 5.461 2.111 19.459 1.00 58.64 1232 THR A N 1
ATOM 2972 C CA . THR A 1 364 ? 6.695 2.889 19.402 1.00 59.51 1232 THR A CA 1
ATOM 2973 C C . THR A 1 364 ? 6.506 4.326 19.881 1.00 63.99 1232 THR A C 1
ATOM 2974 O O . THR A 1 364 ? 5.413 4.887 19.789 1.00 64.45 1232 THR A O 1
ATOM 2978 N N . ASN A 1 365 ? 7.590 4.912 20.384 1.00 63.51 1233 ASN A N 1
ATOM 2979 C CA . ASN A 1 365 ? 7.581 6.275 20.898 1.00 62.85 1233 ASN A CA 1
ATOM 2980 C C . ASN A 1 365 ? 8.978 6.875 20.822 1.00 58.42 1233 ASN A C 1
ATOM 2981 O O . ASN A 1 365 ? 9.964 6.181 21.073 1.00 57.69 1233 ASN A O 1
ATOM 2986 N N . LYS A 1 366 ? 9.067 8.162 20.495 1.00 45.98 1234 LYS A N 1
ATOM 2987 C CA . LYS A 1 366 ? 10.365 8.814 20.340 1.00 42.48 1234 LYS A CA 1
ATOM 2988 C C . LYS A 1 366 ? 11.031 9.181 21.666 1.00 40.08 1234 LYS A C 1
ATOM 2989 O O . LYS A 1 366 ? 12.158 9.674 21.677 1.00 34.24 1234 LYS A O 1
ATOM 2995 N N . CYS A 1 367 ? 10.342 8.950 22.781 1.00 39.50 1235 CYS A N 1
ATOM 2996 C CA . CYS A 1 367 ? 10.939 9.201 24.090 1.00 40.90 1235 CYS A CA 1
ATOM 2997 C C . CYS A 1 367 ? 11.929 8.090 24.452 1.00 42.14 1235 CYS A C 1
ATOM 2998 O O . CYS A 1 367 ? 11.538 6.973 24.791 1.00 45.26 1235 CYS A O 1
ATOM 3001 N N . LYS A 1 368 ? 13.214 8.429 24.393 1.00 32.14 1236 LYS A N 1
ATOM 3002 C CA . LYS A 1 368 ? 14.290 7.444 24.325 1.00 35.80 1236 LYS A CA 1
ATOM 3003 C C . LYS A 1 368 ? 14.933 7.078 25.650 1.00 34.59 1236 LYS A C 1
ATOM 3004 O O . LYS A 1 368 ? 15.548 6.021 25.759 1.00 31.93 1236 LYS A O 1
ATOM 3010 N N . MET A 1 369 ? 14.814 7.952 26.645 1.00 33.54 1237 MET A N 1
ATOM 3011 C CA . MET A 1 369 ? 15.610 7.819 27.856 1.00 33.94 1237 MET A CA 1
ATOM 3012 C C . MET A 1 369 ? 14.786 7.927 29.139 1.00 31.02 1237 MET A C 1
ATOM 3013 O O . MET A 1 369 ? 14.337 9.010 29.509 1.00 32.79 1237 MET A O 1
ATOM 3018 N N . ASN A 1 370 ? 14.608 6.801 29.822 1.00 30.09 1238 ASN A N 1
ATOM 3019 C CA . ASN A 1 370 ? 13.876 6.782 31.082 1.00 30.27 1238 ASN A CA 1
ATOM 3020 C C . ASN A 1 370 ? 14.825 6.571 32.262 1.00 35.05 1238 ASN A C 1
ATOM 3021 O O . ASN A 1 370 ? 15.269 5.452 32.509 1.00 36.56 1238 ASN A O 1
ATOM 3026 N N . LEU A 1 371 ? 15.138 7.649 32.978 1.00 35.72 1239 LEU A N 1
ATOM 3027 C CA . LEU A 1 371 ? 16.067 7.580 34.102 1.00 35.30 1239 LEU A CA 1
ATOM 3028 C C . LEU A 1 371 ? 15.446 6.777 35.247 1.00 40.53 1239 LEU A C 1
ATOM 3029 O O . LEU A 1 371 ? 14.252 6.893 35.522 1.00 35.68 1239 LEU A O 1
ATOM 3034 N N . GLN A 1 372 ? 16.255 5.955 35.900 1.00 31.11 1240 GLN A N 1
ATOM 3035 C CA . GLN A 1 372 ? 15.764 5.129 36.998 1.00 39.97 1240 GLN A CA 1
ATOM 3036 C C . GLN A 1 372 ? 16.680 5.218 38.202 1.00 44.99 1240 GLN A C 1
ATOM 3037 O O . GLN A 1 372 ? 17.774 5.772 38.115 1.00 41.98 1240 GLN A O 1
ATOM 3043 N N . ASP A 1 373 ? 16.238 4.664 39.329 1.00 43.83 1241 ASP A N 1
ATOM 3044 C CA . ASP A 1 373 ? 17.166 4.421 40.427 1.00 45.48 1241 ASP A CA 1
ATOM 3045 C C . ASP A 1 373 ? 17.928 3.141 40.101 1.00 45.29 1241 ASP A C 1
ATOM 3046 O O . ASP A 1 373 ? 17.870 2.664 38.972 1.00 45.76 1241 ASP A O 1
ATOM 3051 N N . ASN A 1 374 ? 18.629 2.574 41.072 1.00 51.92 1242 ASN A N 1
ATOM 3052 C CA . ASN A 1 374 ? 19.418 1.375 40.802 1.00 57.75 1242 ASN A CA 1
ATOM 3053 C C . ASN A 1 374 ? 18.628 0.064 40.907 1.00 61.18 1242 ASN A C 1
ATOM 3054 O O . ASN A 1 374 ? 19.167 -1.011 40.636 1.00 61.90 1242 ASN A O 1
ATOM 3059 N N . ASN A 1 375 ? 17.356 0.157 41.292 1.00 57.59 1243 ASN A N 1
ATOM 3060 C CA . ASN A 1 375 ? 16.522 -1.035 41.453 1.00 57.67 1243 ASN A CA 1
ATOM 3061 C C . ASN A 1 375 ? 15.352 -1.105 40.468 1.00 48.49 1243 ASN A C 1
ATOM 3062 O O . ASN A 1 375 ? 14.314 -1.690 40.776 1.00 40.75 1243 ASN A O 1
ATOM 3067 N N . GLY A 1 376 ? 15.526 -0.513 39.284 1.00 39.70 1244 GLY A N 1
ATOM 3068 C CA . GLY A 1 376 ? 14.512 -0.574 38.244 1.00 33.50 1244 GLY A CA 1
ATOM 3069 C C . GLY A 1 376 ? 13.271 0.272 38.470 1.00 33.88 1244 GLY A C 1
ATOM 3070 O O . GLY A 1 376 ? 12.239 0.039 37.842 1.00 41.38 1244 GLY A O 1
ATOM 3071 N N . ASN A 1 377 ? 13.361 1.256 39.358 1.00 36.17 1245 ASN A N 1
ATOM 3072 C CA . ASN A 1 377 ? 12.226 2.132 39.632 1.00 33.01 1245 ASN A CA 1
ATOM 3073 C C . ASN A 1 377 ? 12.315 3.436 38.852 1.00 38.17 1245 ASN A C 1
ATOM 3074 O O . ASN A 1 377 ? 13.358 4.083 38.843 1.00 33.81 1245 ASN A O 1
ATOM 3079 N N . ASP A 1 378 ? 11.212 3.817 38.216 1.00 42.71 1246 ASP A N 1
ATOM 3080 C CA . ASP A 1 378 ? 11.178 5.002 37.360 1.00 41.07 1246 ASP A CA 1
ATOM 3081 C C . ASP A 1 378 ? 11.390 6.307 38.119 1.00 52.04 1246 ASP A C 1
ATOM 3082 O O . ASP A 1 378 ? 10.848 6.506 39.206 1.00 55.31 1246 ASP A O 1
ATOM 3087 N N . ILE A 1 379 ? 12.183 7.193 37.531 1.00 44.49 1247 ILE A N 1
ATOM 3088 C CA . ILE A 1 379 ? 12.291 8.568 37.996 1.00 39.54 1247 ILE A CA 1
ATOM 3089 C C . ILE A 1 379 ? 11.575 9.448 36.980 1.00 44.26 1247 ILE A C 1
ATOM 3090 O O . ILE A 1 379 ? 10.892 10.413 37.332 1.00 41.13 1247 ILE A O 1
ATOM 3095 N N . GLY A 1 380 ? 11.728 9.091 35.709 1.00 45.45 1248 GLY A N 1
ATOM 3096 C CA . GLY A 1 380 ? 11.017 9.776 34.651 1.00 47.21 1248 GLY A CA 1
ATOM 3097 C C . GLY A 1 380 ? 11.804 9.854 33.362 1.00 44.80 1248 GLY A C 1
ATOM 3098 O O . GLY A 1 380 ? 13.037 9.821 33.352 1.00 34.32 1248 GLY A O 1
ATOM 3099 N N . PHE A 1 381 ? 11.079 9.965 32.261 1.00 39.71 1249 PHE A N 1
ATOM 3100 C CA . PHE A 1 381 ? 11.720 10.155 30.975 1.00 35.27 1249 PHE A CA 1
ATOM 3101 C C . PHE A 1 381 ? 12.458 11.485 30.962 1.00 36.97 1249 PHE A C 1
ATOM 3102 O O . PHE A 1 381 ? 12.034 12.456 31.597 1.00 35.18 1249 PHE A O 1
ATOM 3110 N N . ILE A 1 382 ? 13.579 11.519 30.255 1.00 38.97 1250 ILE A N 1
ATOM 3111 C CA . ILE A 1 382 ? 14.357 12.743 30.153 1.00 38.61 1250 ILE A CA 1
ATOM 3112 C C . ILE A 1 382 ? 13.781 13.669 29.092 1.00 34.37 1250 ILE A C 1
ATOM 3113 O O . ILE A 1 382 ? 13.654 13.288 27.926 1.00 33.69 1250 ILE A O 1
ATOM 3118 N N . GLY A 1 383 ? 13.427 14.880 29.511 1.00 31.21 1251 GLY A N 1
ATOM 3119 C CA . GLY A 1 383 ? 12.979 15.916 28.600 1.00 37.52 1251 GLY A CA 1
ATOM 3120 C C . GLY A 1 383 ? 13.468 17.265 29.090 1.00 45.14 1251 GLY A C 1
ATOM 3121 O O . GLY A 1 383 ? 14.641 17.417 29.439 1.00 32.72 1251 GLY A O 1
ATOM 3122 N N . PHE A 1 384 ? 12.575 18.246 29.134 1.00 36.10 1252 PHE A N 1
ATOM 3123 C CA . PHE A 1 384 ? 12.947 19.559 29.648 1.00 44.34 1252 PHE A CA 1
ATOM 3124 C C . PHE A 1 384 ? 11.767 20.311 30.248 1.00 40.92 1252 PHE A C 1
ATOM 3125 O O . PHE A 1 384 ? 10.609 19.971 30.010 1.00 45.00 1252 PHE A O 1
ATOM 3133 N N . HIS A 1 385 ? 12.081 21.333 31.036 1.00 41.78 1253 HIS A N 1
ATOM 3134 C CA . HIS A 1 385 ? 11.068 22.148 31.685 1.00 48.75 1253 HIS A CA 1
ATOM 3135 C C . HIS A 1 385 ? 11.577 23.576 31.831 1.00 43.21 1253 HIS A C 1
ATOM 3136 O O . HIS A 1 385 ? 12.738 23.797 32.177 1.00 44.86 1253 HIS A O 1
ATOM 3143 N N . GLN A 1 386 ? 10.705 24.541 31.558 1.00 50.41 1254 GLN A N 1
ATOM 3144 C CA . GLN A 1 386 ? 11.060 25.947 31.685 1.00 58.01 1254 GLN A CA 1
ATOM 3145 C C . GLN A 1 386 ? 11.092 26.386 33.145 1.00 59.90 1254 GLN A C 1
ATOM 3146 O O . GLN A 1 386 ? 10.098 26.274 33.862 1.00 59.35 1254 GLN A O 1
ATOM 3152 N N . PHE A 1 387 ? 12.247 26.874 33.579 1.00 62.67 1255 PHE A N 1
ATOM 3153 C CA . PHE A 1 387 ? 12.375 27.495 34.890 1.00 66.10 1255 PHE A CA 1
ATOM 3154 C C . PHE A 1 387 ? 12.735 28.955 34.671 1.00 74.06 1255 PHE A C 1
ATOM 3155 O O . PHE A 1 387 ? 13.844 29.271 34.235 1.00 69.12 1255 PHE A O 1
ATOM 3163 N N . ASN A 1 388 ? 11.779 29.833 34.966 1.00 86.90 1256 ASN A N 1
ATOM 3164 C CA . ASN A 1 388 ? 11.835 31.227 34.545 1.00 97.64 1256 ASN A CA 1
ATOM 3165 C C . ASN A 1 388 ? 12.017 31.305 33.036 1.00 99.12 1256 ASN A C 1
ATOM 3166 O O . ASN A 1 388 ? 11.079 31.079 32.272 1.00 98.67 1256 ASN A O 1
ATOM 3171 N N . ASN A 1 389 ? 13.242 31.598 32.616 1.00 100.16 1257 ASN A N 1
ATOM 3172 C CA . ASN A 1 389 ? 13.556 31.770 31.205 1.00 100.92 1257 ASN A CA 1
ATOM 3173 C C . ASN A 1 389 ? 14.325 30.587 30.638 1.00 88.87 1257 ASN A C 1
ATOM 3174 O O . ASN A 1 389 ? 14.585 30.526 29.435 1.00 93.83 1257 ASN A O 1
ATOM 3179 N N . ILE A 1 390 ? 14.684 29.647 31.505 1.00 70.32 1258 ILE A N 1
ATOM 3180 C CA . ILE A 1 390 ? 15.647 28.613 31.143 1.00 60.57 1258 ILE A CA 1
ATOM 3181 C C . ILE A 1 390 ? 15.036 27.221 30.983 1.00 52.52 1258 ILE A C 1
ATOM 3182 O O . ILE A 1 390 ? 14.495 26.650 31.929 1.00 52.99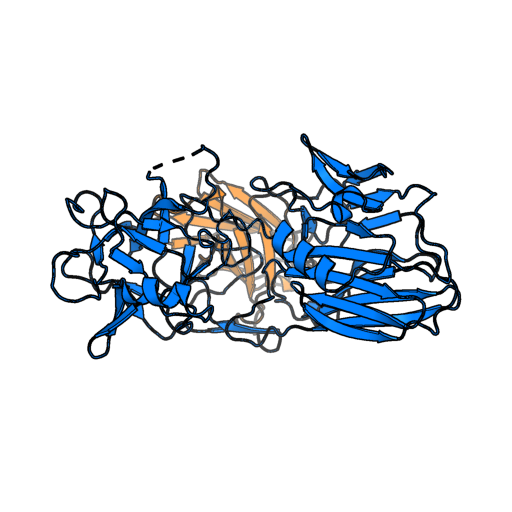 1258 ILE A O 1
ATOM 3187 N N . ALA A 1 391 ? 15.137 26.682 29.774 1.00 48.27 1259 ALA A N 1
ATOM 3188 C CA . ALA A 1 391 ? 14.655 25.339 29.482 1.00 51.39 1259 ALA A CA 1
ATOM 3189 C C . ALA A 1 391 ? 15.655 24.290 29.949 1.00 49.99 1259 ALA A C 1
ATOM 3190 O O . ALA A 1 391 ? 16.440 23.781 29.150 1.00 47.01 1259 ALA A O 1
ATOM 3192 N N . LYS A 1 392 ? 15.620 23.956 31.235 1.00 47.24 1260 LYS A N 1
ATOM 3193 C CA . LYS A 1 392 ? 16.576 23.007 31.795 1.00 39.40 1260 LYS A CA 1
ATOM 3194 C C . LYS A 1 392 ? 16.219 21.563 31.466 1.00 36.51 1260 LYS A C 1
ATOM 3195 O O . LYS A 1 392 ? 15.043 21.195 31.440 1.00 36.20 1260 LYS A O 1
ATOM 3201 N N . LEU A 1 393 ? 17.237 20.742 31.224 1.00 35.40 1261 LEU A N 1
ATOM 3202 C CA . LEU A 1 393 ? 16.997 19.321 31.021 1.00 36.71 1261 LEU A CA 1
ATOM 3203 C C . LEU A 1 393 ? 16.470 18.720 32.311 1.00 38.77 1261 LEU A C 1
ATOM 3204 O O . LEU A 1 393 ? 16.933 19.057 33.402 1.00 37.93 1261 LEU A O 1
ATOM 3209 N N . VAL A 1 394 ? 15.490 17.838 32.174 1.00 34.24 1262 VAL A N 1
ATOM 3210 C CA . VAL A 1 394 ? 14.716 17.383 33.317 1.00 34.50 1262 VAL A CA 1
ATOM 3211 C C . VAL A 1 394 ? 14.276 15.930 33.137 1.00 41.40 1262 VAL A C 1
ATOM 3212 O O . VAL A 1 394 ? 14.035 15.482 32.016 1.00 41.47 1262 VAL A O 1
ATOM 3216 N N . ALA A 1 395 ? 14.213 15.187 34.239 1.00 43.69 1263 ALA A N 1
ATOM 3217 C CA . ALA A 1 395 ? 13.595 13.868 34.233 1.00 40.87 1263 ALA A CA 1
ATOM 3218 C C . ALA A 1 395 ? 12.261 13.997 34.954 1.00 42.13 1263 ALA A C 1
ATOM 3219 O O . ALA A 1 395 ? 12.198 14.592 36.027 1.00 40.16 1263 ALA A O 1
ATOM 3221 N N . SER A 1 396 ? 11.195 13.456 34.370 1.00 44.74 1264 SER A N 1
ATOM 3222 C CA . SER A 1 396 ? 9.859 13.654 34.932 1.00 50.65 1264 SER A CA 1
ATOM 3223 C C . SER A 1 396 ? 8.895 12.510 34.643 1.00 47.65 1264 SER A C 1
ATOM 3224 O O . SER A 1 396 ? 8.706 12.120 33.488 1.00 40.38 1264 SER A O 1
ATOM 3227 N N . ASN A 1 397 ? 8.277 11.988 35.701 1.00 32.64 1265 ASN A N 1
ATOM 3228 C CA . ASN A 1 397 ? 7.296 10.917 35.571 1.00 33.34 1265 ASN A CA 1
ATOM 3229 C C . ASN A 1 397 ? 6.006 11.349 34.874 1.00 41.40 1265 ASN A C 1
ATOM 3230 O O . ASN A 1 397 ? 5.220 10.503 34.447 1.00 47.80 1265 ASN A O 1
ATOM 3235 N N . TRP A 1 398 ? 5.787 12.658 34.767 1.00 51.39 1266 TRP A N 1
ATOM 3236 C CA . TRP A 1 398 ? 4.660 13.177 33.999 1.00 56.68 1266 TRP A CA 1
ATOM 3237 C C . TRP A 1 398 ? 4.719 12.658 32.567 1.00 55.76 1266 TRP A C 1
ATOM 3238 O O . TRP A 1 398 ? 3.695 12.295 31.984 1.00 57.94 1266 TRP A O 1
ATOM 3249 N N . TYR A 1 399 ? 5.928 12.618 32.015 1.00 48.29 1267 TYR A N 1
ATOM 3250 C CA . TYR A 1 399 ? 6.167 12.078 30.684 1.00 46.26 1267 TYR A CA 1
ATOM 3251 C C . TYR A 1 399 ? 5.698 10.630 30.586 1.00 51.24 1267 TYR A C 1
ATOM 3252 O O . TYR A 1 399 ? 4.975 10.263 29.657 1.00 42.63 1267 TYR A O 1
ATOM 3261 N N . ASN A 1 400 ? 6.122 9.815 31.548 1.00 50.25 1268 ASN A N 1
ATOM 3262 C CA . ASN A 1 400 ? 5.797 8.392 31.559 1.00 50.24 1268 ASN A CA 1
ATOM 3263 C C . ASN A 1 400 ? 4.295 8.142 31.502 1.00 52.81 1268 ASN A C 1
ATOM 3264 O O . ASN A 1 400 ? 3.839 7.178 30.883 1.00 55.60 1268 ASN A O 1
ATOM 3269 N N . ARG A 1 401 ? 3.533 9.022 32.142 1.00 54.42 1269 ARG A N 1
ATOM 3270 C CA . ARG A 1 401 ? 2.082 8.912 32.141 1.00 62.80 1269 ARG A CA 1
ATOM 3271 C C . ARG A 1 401 ? 1.497 9.340 30.795 1.00 69.76 1269 ARG A C 1
ATOM 3272 O O . ARG A 1 401 ? 0.445 8.846 30.383 1.00 66.78 1269 ARG A O 1
ATOM 3280 N N . GLN A 1 402 ? 2.189 10.246 30.108 1.00 76.25 1270 GLN A N 1
ATOM 3281 C CA . GLN A 1 402 ? 1.723 10.752 28.820 1.00 76.46 1270 GLN A CA 1
ATOM 3282 C C . GLN A 1 402 ? 1.981 9.776 27.675 1.00 75.33 1270 GLN A C 1
ATOM 3283 O O . GLN A 1 402 ? 1.212 9.722 26.717 1.00 72.90 1270 GLN A O 1
ATOM 3289 N N . ILE A 1 403 ? 3.067 9.014 27.783 1.00 78.18 1271 ILE A N 1
ATOM 3290 C CA . ILE A 1 403 ? 3.450 8.035 26.765 1.00 82.21 1271 ILE A CA 1
ATOM 3291 C C . ILE A 1 403 ? 2.322 7.054 26.452 1.00 90.98 1271 ILE A C 1
ATOM 3292 O O . ILE A 1 403 ? 2.118 6.667 25.299 1.00 89.90 1271 ILE A O 1
ATOM 3297 N N . GLU A 1 404 ? 1.578 6.671 27.485 1.00 96.77 1272 GLU A N 1
ATOM 3298 C CA . GLU A 1 404 ? 0.544 5.652 27.348 1.00 100.87 1272 GLU A CA 1
ATOM 3299 C C . GLU A 1 404 ? -0.689 6.152 26.603 1.00 103.68 1272 GLU A C 1
ATOM 3300 O O . GLU A 1 404 ? -1.149 5.512 25.657 1.00 105.82 1272 GLU A O 1
ATOM 3306 N N . ARG A 1 405 ? -1.221 7.292 27.028 1.00 103.19 1273 ARG A N 1
ATOM 3307 C CA . ARG A 1 405 ? -2.474 7.795 26.474 1.00 100.26 1273 ARG A CA 1
ATOM 3308 C C . ARG A 1 405 ? -2.365 8.262 25.022 1.00 96.91 1273 ARG A C 1
ATOM 3309 O O . ARG A 1 405 ? -3.294 8.069 24.235 1.00 94.89 1273 ARG A O 1
ATOM 3317 N N . SER A 1 406 ? -1.237 8.870 24.668 1.00 96.60 1274 SER A N 1
ATOM 3318 C CA . SER A 1 406 ? -1.098 9.473 23.349 1.00 95.10 1274 SER A CA 1
ATOM 3319 C C . SER A 1 406 ? 0.244 9.160 22.693 1.00 91.23 1274 SER A C 1
ATOM 3320 O O . SER A 1 406 ? 1.239 8.888 23.371 1.00 87.29 1274 SER A O 1
ATOM 3323 N N . SER A 1 407 ? 0.242 9.209 21.361 1.00 89.59 1275 SER A N 1
ATOM 3324 C CA . SER A 1 407 ? 1.403 8.847 20.554 1.00 88.05 1275 SER A CA 1
ATOM 3325 C C . SER A 1 407 ? 2.153 10.085 20.098 1.00 83.43 1275 SER A C 1
ATOM 3326 O O . SER A 1 407 ? 3.152 9.977 19.396 1.00 85.28 1275 SER A O 1
ATOM 3329 N N . ARG A 1 408 ? 1.674 11.254 20.515 1.00 75.17 1276 ARG A N 1
ATOM 3330 C CA . ARG A 1 408 ? 2.213 12.530 20.051 1.00 66.70 1276 ARG A CA 1
ATOM 3331 C C . ARG A 1 408 ? 3.620 12.835 20.565 1.00 58.04 1276 ARG A C 1
ATOM 3332 O O . ARG A 1 408 ? 4.059 12.302 21.587 1.00 52.75 1276 ARG A O 1
ATOM 3340 N N . THR A 1 409 ? 4.309 13.716 19.843 1.00 50.20 1277 THR A N 1
ATOM 3341 C CA . THR A 1 409 ? 5.634 14.207 20.223 1.00 52.04 1277 THR A CA 1
ATOM 3342 C C . THR A 1 409 ? 5.596 14.923 21.570 1.00 50.86 1277 THR A C 1
ATOM 3343 O O . THR A 1 409 ? 4.694 15.717 21.834 1.00 53.15 1277 THR A O 1
ATOM 3347 N N . LEU A 1 410 ? 6.581 14.644 22.418 1.00 46.38 1278 LEU A N 1
ATOM 3348 C CA . LEU A 1 410 ? 6.646 15.249 23.742 1.00 47.37 1278 LEU A CA 1
ATOM 3349 C C . LEU A 1 410 ? 8.028 15.827 24.002 1.00 39.33 1278 LEU A C 1
ATOM 3350 O O . LEU A 1 410 ? 8.949 15.628 23.215 1.00 35.07 1278 LEU A O 1
ATOM 3355 N N . GLY A 1 411 ? 8.171 16.527 25.123 1.00 39.98 1279 GLY A N 1
ATOM 3356 C CA . GLY A 1 411 ? 9.449 17.096 25.512 1.00 32.67 1279 GLY A CA 1
ATOM 3357 C C . GLY A 1 411 ? 10.527 16.050 25.727 1.00 31.90 1279 GLY A C 1
ATOM 3358 O O . GLY A 1 411 ? 11.712 16.378 25.760 1.00 37.38 1279 GLY A O 1
ATOM 3359 N N . CYS A 1 412 ? 10.119 14.792 25.873 1.00 28.95 1280 CYS A N 1
ATOM 3360 C CA . CYS A 1 412 ? 11.070 13.708 26.088 1.00 28.59 1280 CYS A CA 1
ATOM 3361 C C . CYS A 1 412 ? 11.478 13.013 24.787 1.00 34.42 1280 CYS A C 1
ATOM 3362 O O . CYS A 1 412 ? 12.186 12.010 24.815 1.00 35.13 1280 CYS A O 1
ATOM 3365 N N . SER A 1 413 ? 11.024 13.550 23.655 1.00 33.15 1281 SER A N 1
ATOM 3366 C CA . SER A 1 413 ? 11.314 12.964 22.349 1.00 25.96 1281 SER A CA 1
ATOM 3367 C C . SER A 1 413 ? 12.664 13.457 21.825 1.00 33.46 1281 SER A C 1
ATOM 3368 O O . SER A 1 413 ? 12.839 14.653 21.588 1.00 33.36 1281 SER A O 1
ATOM 3371 N N . TRP A 1 414 ? 13.607 12.536 21.630 1.00 33.60 1282 TRP A N 1
ATOM 3372 C CA . TRP A 1 414 ? 14.957 12.896 21.182 1.00 25.88 1282 TRP A CA 1
ATOM 3373 C C . TRP A 1 414 ? 15.433 12.109 19.961 1.00 28.12 1282 TRP A C 1
ATOM 3374 O O . TRP A 1 414 ? 14.978 10.993 19.719 1.00 28.19 1282 TRP A O 1
ATOM 3385 N N . GLU A 1 415 ? 16.374 12.699 19.224 1.00 26.11 1283 GLU A N 1
ATOM 3386 C CA . GLU A 1 415 ? 17.118 12.009 18.166 1.00 23.71 1283 GLU A CA 1
ATOM 3387 C C . GLU A 1 415 ? 18.622 12.124 18.421 1.00 21.64 1283 GLU A C 1
ATOM 3388 O O . GLU A 1 415 ? 19.113 13.176 18.830 1.00 26.17 1283 GLU A O 1
ATOM 3394 N N . PHE A 1 416 ? 19.341 11.029 18.192 1.00 22.88 1284 PHE A N 1
ATOM 3395 C CA . PHE A 1 416 ? 20.794 10.989 18.338 1.00 22.57 1284 PHE A CA 1
ATOM 3396 C C . PHE A 1 416 ? 21.417 11.107 16.949 1.00 22.86 1284 PHE A C 1
ATOM 3397 O O . PHE A 1 416 ? 21.195 10.251 16.098 1.00 22.38 1284 PHE A O 1
ATOM 3405 N N . ILE A 1 417 ? 22.202 12.157 16.713 1.00 25.53 1285 ILE A N 1
ATOM 3406 C CA . ILE A 1 417 ? 22.732 12.414 15.372 1.00 22.31 1285 ILE A CA 1
ATOM 3407 C C . ILE A 1 417 ? 24.250 12.313 15.314 1.00 22.44 1285 ILE A C 1
ATOM 3408 O O . ILE A 1 417 ? 24.948 13.210 15.775 1.00 26.12 1285 ILE A O 1
ATOM 3413 N N . PRO A 1 418 ? 24.769 11.232 14.730 1.00 21.75 1286 PRO A N 1
ATOM 3414 C CA . PRO A 1 418 ? 26.215 11.098 14.540 1.00 18.90 1286 PRO A CA 1
ATOM 3415 C C . PRO A 1 418 ? 26.648 11.774 13.241 1.00 22.27 1286 PRO A C 1
ATOM 3416 O O . PRO A 1 418 ? 25.836 11.926 12.331 1.00 20.94 1286 PRO A O 1
ATOM 3420 N N . VAL A 1 419 ? 27.909 12.176 13.158 1.00 24.80 1287 VAL A N 1
ATOM 3421 C CA . VAL A 1 419 ? 28.417 12.798 11.940 1.00 25.64 1287 VAL A CA 1
ATOM 3422 C C . VAL A 1 419 ? 28.469 11.763 10.814 1.00 26.43 1287 VAL A C 1
ATOM 3423 O O . VAL A 1 419 ? 29.017 10.675 10.991 1.00 24.62 1287 VAL A O 1
ATOM 3427 N N . ASP A 1 420 ? 27.897 12.112 9.663 1.00 23.78 1288 ASP A N 1
ATOM 3428 C CA . ASP A 1 420 ? 27.721 11.163 8.561 1.00 21.61 1288 ASP A CA 1
ATOM 3429 C C . ASP A 1 420 ? 28.079 11.792 7.207 1.00 23.29 1288 ASP A C 1
ATOM 3430 O O . ASP A 1 420 ? 27.846 12.982 6.981 1.00 21.76 1288 ASP A O 1
ATOM 3435 N N . ASP A 1 421 ? 28.638 10.986 6.307 1.00 20.23 1289 ASP A N 1
ATOM 3436 C CA . ASP A 1 421 ? 29.066 11.470 4.991 1.00 21.00 1289 ASP A CA 1
ATOM 3437 C C . ASP A 1 421 ? 27.945 12.033 4.122 1.00 18.12 1289 ASP A C 1
ATOM 3438 O O . ASP A 1 421 ? 28.205 12.785 3.181 1.00 20.22 1289 ASP A O 1
ATOM 3443 N N . GLY A 1 422 ? 26.702 11.653 4.405 1.00 17.08 1290 GLY A N 1
ATOM 3444 C CA . GLY A 1 422 ? 25.577 12.145 3.632 1.00 15.42 1290 GLY A CA 1
ATOM 3445 C C . GLY A 1 422 ? 25.021 13.462 4.139 1.00 15.66 1290 GLY A C 1
ATOM 3446 O O . GLY A 1 422 ? 23.993 13.941 3.655 1.00 15.98 1290 GLY A O 1
ATOM 3447 N N . TRP A 1 423 ? 25.689 14.038 5.130 1.00 17.69 1291 TRP A N 1
ATOM 3448 C CA . TRP A 1 423 ? 25.291 15.339 5.656 1.00 17.48 1291 TRP A CA 1
ATOM 3449 C C . TRP A 1 423 ? 26.532 16.085 6.120 1.00 19.45 1291 TRP A C 1
ATOM 3450 O O . TRP A 1 423 ? 26.951 15.947 7.266 1.00 23.12 1291 TRP A O 1
ATOM 3461 N N . GLY A 1 424 ? 27.118 16.865 5.219 1.00 20.03 1292 GLY A N 1
ATOM 3462 C CA . GLY A 1 424 ? 28.289 17.654 5.552 1.00 20.85 1292 GLY A CA 1
ATOM 3463 C C . GLY A 1 424 ? 27.878 19.081 5.846 1.00 19.82 1292 GLY A C 1
ATOM 3464 O O . GLY A 1 424 ? 27.019 19.635 5.166 1.00 21.25 1292 GLY A O 1
ATOM 3465 N N . GLU A 1 425 ? 28.486 19.664 6.871 1.00 24.49 1293 GLU A N 1
ATOM 3466 C CA . GLU A 1 425 ? 28.218 21.048 7.235 1.00 24.68 1293 GLU A CA 1
ATOM 3467 C C . GLU A 1 425 ? 29.510 21.846 7.281 1.00 26.50 1293 GLU A C 1
ATOM 3468 O O . GLU A 1 425 ? 30.510 21.388 7.838 1.00 27.81 1293 GLU A O 1
ATOM 3474 N N . ARG A 1 426 ? 29.488 23.049 6.715 1.00 21.66 1294 ARG A N 1
ATOM 3475 C CA . ARG A 1 426 ? 30.583 23.984 6.926 1.00 24.63 1294 ARG A CA 1
ATOM 3476 C C . ARG A 1 426 ? 30.550 24.427 8.390 1.00 26.65 1294 ARG A C 1
ATOM 3477 O O . ARG A 1 426 ? 29.482 24.445 9.007 1.00 30.83 1294 ARG A O 1
ATOM 3485 N N . PRO A 1 427 ? 31.721 24.761 8.962 1.00 27.63 1295 PRO A N 1
ATOM 3486 C CA . PRO A 1 427 ? 31.803 25.047 10.399 1.00 35.53 1295 PRO A CA 1
ATOM 3487 C C . PRO A 1 427 ? 31.134 26.367 10.772 1.00 39.41 1295 PRO A C 1
ATOM 3488 O O . PRO A 1 427 ? 31.258 27.345 10.045 1.00 36.69 1295 PRO A O 1
ATOM 3492 N N . LEU A 1 428 ? 30.426 26.386 11.896 1.00 43.99 1296 LEU A N 1
ATOM 3493 C CA . LEU A 1 428 ? 29.805 27.617 12.371 1.00 58.40 1296 LEU A CA 1
ATOM 3494 C C . LEU A 1 428 ? 30.688 28.314 13.398 1.00 61.48 1296 LEU A C 1
ATOM 3495 O O . LEU A 1 428 ? 31.915 28.286 13.293 1.00 54.86 1296 LEU A O 1
ATOM 3500 N N . GLN B 2 1 ? 39.723 23.607 22.304 1.00 89.44 1 GLN B N 1
ATOM 3501 C CA . GLN B 2 1 ? 41.107 23.197 22.507 1.00 88.70 1 GLN B CA 1
ATOM 3502 C C . GLN B 2 1 ? 41.481 22.047 21.577 1.00 80.86 1 GLN B C 1
ATOM 3503 O O . GLN B 2 1 ? 42.458 21.334 21.812 1.00 81.92 1 GLN B O 1
ATOM 3509 N N . VAL B 2 2 ? 40.691 21.874 20.523 1.00 76.08 2 VAL B N 1
ATOM 3510 C CA . VAL B 2 2 ? 41.010 20.927 19.467 1.00 66.78 2 VAL B CA 1
ATOM 3511 C C . VAL B 2 2 ? 41.261 21.720 18.188 1.00 60.02 2 VAL B C 1
ATOM 3512 O O . VAL B 2 2 ? 40.745 22.829 18.029 1.00 54.87 2 VAL B O 1
ATOM 3516 N N . GLN B 2 3 ? 42.061 21.170 17.281 1.00 60.37 3 GLN B N 1
ATOM 3517 C CA . GLN B 2 3 ? 42.390 21.901 16.062 1.00 58.28 3 GLN B CA 1
ATOM 3518 C C . GLN B 2 3 ? 42.823 21.004 14.908 1.00 55.73 3 GLN B C 1
ATOM 3519 O O . GLN B 2 3 ? 43.429 19.950 15.113 1.00 51.23 3 GLN B O 1
ATOM 3525 N N . LEU B 2 4 ? 42.480 21.430 13.696 1.00 53.43 4 LEU B N 1
ATOM 3526 C CA . LEU B 2 4 ? 43.042 20.859 12.482 1.00 43.12 4 LEU B CA 1
ATOM 3527 C C . LEU B 2 4 ? 43.992 21.894 11.904 1.00 48.90 4 LEU B C 1
ATOM 3528 O O . LEU B 2 4 ? 43.586 23.011 11.590 1.00 47.75 4 LEU B O 1
ATOM 3533 N N . VAL B 2 5 ? 45.262 21.533 11.780 1.00 53.23 5 VAL B N 1
ATOM 3534 C CA . VAL B 2 5 ? 46.247 22.467 11.249 1.00 51.38 5 VAL B 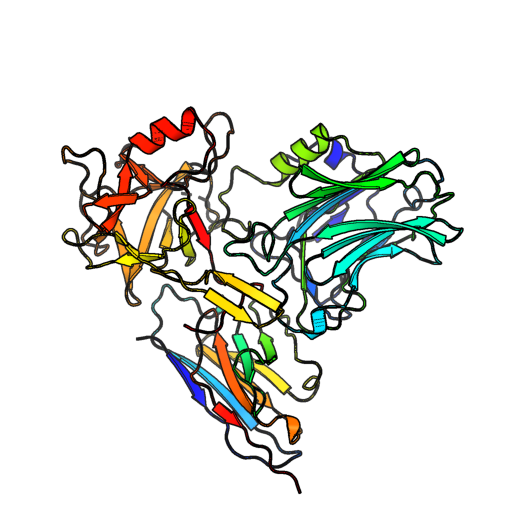CA 1
ATOM 3535 C C . VAL B 2 5 ? 46.766 21.987 9.898 1.00 51.88 5 VAL B C 1
ATOM 3536 O O . VAL B 2 5 ? 47.206 20.847 9.760 1.00 53.97 5 VAL B O 1
ATOM 3540 N N . GLU B 2 6 ? 46.681 22.860 8.899 1.00 42.06 6 GLU B N 1
ATOM 3541 C CA . GLU B 2 6 ? 47.064 22.515 7.536 1.00 40.83 6 GLU B CA 1
ATOM 3542 C C . GLU B 2 6 ? 48.413 23.117 7.157 1.00 44.97 6 GLU B C 1
ATOM 3543 O O . GLU B 2 6 ? 48.806 24.161 7.678 1.00 42.83 6 GLU B O 1
ATOM 3549 N N . SER B 2 7 ? 49.106 22.464 6.229 1.00 40.95 7 SER B N 1
ATOM 3550 C CA . SER B 2 7 ? 50.376 22.968 5.724 1.00 45.32 7 SER B CA 1
ATOM 3551 C C . SER B 2 7 ? 50.648 22.477 4.304 1.00 40.39 7 SER B C 1
ATOM 3552 O O . SER B 2 7 ? 49.928 21.619 3.784 1.00 39.30 7 SER B O 1
ATOM 3555 N N . GLY B 2 8 ? 51.674 23.046 3.675 1.00 36.27 8 GLY B N 1
ATOM 3556 C CA . GLY B 2 8 ? 52.174 22.551 2.402 1.00 43.46 8 GLY B CA 1
ATOM 3557 C C . GLY B 2 8 ? 51.657 23.223 1.141 1.00 46.94 8 GLY B C 1
ATOM 3558 O O . GLY B 2 8 ? 51.962 22.781 0.032 1.00 51.85 8 GLY B O 1
ATOM 3559 N N . GLY B 2 9 ? 50.880 24.288 1.298 1.00 36.31 9 GLY B N 1
ATOM 3560 C CA . GLY B 2 9 ? 50.319 24.989 0.155 1.00 39.60 9 GLY B CA 1
ATOM 3561 C C . GLY B 2 9 ? 51.262 26.032 -0.423 1.00 41.16 9 GLY B C 1
ATOM 3562 O O . GLY B 2 9 ? 52.475 25.838 -0.455 1.00 46.20 9 GLY B O 1
ATOM 3563 N N . GLY B 2 10 ? 50.698 27.136 -0.896 1.00 40.53 10 GLY B N 1
ATOM 3564 C CA . GLY B 2 10 ? 51.498 28.228 -1.411 1.00 44.56 10 GLY B CA 1
ATOM 3565 C C . GLY B 2 10 ? 51.527 28.307 -2.923 1.00 44.95 10 GLY B C 1
ATOM 3566 O O . GLY B 2 10 ? 50.586 27.896 -3.604 1.00 43.77 10 GLY B O 1
ATOM 3567 N N . LEU B 2 11 ? 52.627 28.838 -3.445 1.00 48.40 11 LEU B N 1
ATOM 3568 C CA . LEU B 2 11 ? 52.758 29.121 -4.867 1.00 44.16 11 LEU B CA 1
ATOM 3569 C C . LEU B 2 11 ? 53.347 27.941 -5.632 1.00 44.33 11 LEU B C 1
ATOM 3570 O O . LEU B 2 11 ? 54.196 27.205 -5.115 1.00 48.90 11 LEU B O 1
ATOM 3575 N N . ALA B 2 12 ? 52.890 27.768 -6.870 1.00 45.71 12 ALA B N 1
ATOM 3576 C CA . ALA B 2 12 ? 53.478 26.785 -7.771 1.00 39.36 12 ALA B CA 1
ATOM 3577 C C . ALA B 2 12 ? 53.229 27.123 -9.223 1.00 44.10 12 ALA B C 1
ATOM 3578 O O . ALA B 2 12 ? 52.346 27.911 -9.548 1.00 40.12 12 ALA B O 1
ATOM 3580 N N . GLN B 2 13 ? 54.001 26.485 -10.091 1.00 41.15 13 GLN B N 1
ATOM 3581 C CA . GLN B 2 13 ? 53.892 26.700 -11.522 1.00 43.73 13 GLN B CA 1
ATOM 3582 C C . GLN B 2 13 ? 53.007 25.635 -12.149 1.00 40.33 13 GLN B C 1
ATOM 3583 O O . GLN B 2 13 ? 52.845 24.553 -11.584 1.00 44.21 13 GLN B O 1
ATOM 3589 N N . PRO B 2 14 ? 52.419 25.938 -13.317 1.00 40.80 14 PRO B N 1
ATOM 3590 C CA . PRO B 2 14 ? 51.586 24.950 -14.005 1.00 41.94 14 PRO B CA 1
ATOM 3591 C C . PRO B 2 14 ? 52.423 23.744 -14.386 1.00 40.46 14 PRO B C 1
ATOM 3592 O O . PRO B 2 14 ? 53.571 23.904 -14.802 1.00 47.05 14 PRO B O 1
ATOM 3596 N N . GLY B 2 15 ? 51.856 22.553 -14.235 1.00 52.25 15 GLY B N 1
ATOM 3597 C CA . GLY B 2 15 ? 52.591 21.330 -14.487 1.00 39.83 15 GLY B CA 1
ATOM 3598 C C . GLY B 2 15 ? 53.342 20.850 -13.261 1.00 39.37 15 GLY B C 1
ATOM 3599 O O . GLY B 2 15 ? 53.789 19.707 -13.215 1.00 43.00 15 GLY B O 1
ATOM 3600 N N . GLY B 2 16 ? 53.487 21.721 -12.266 1.00 39.19 16 GLY B N 1
ATOM 3601 C CA . GLY B 2 16 ? 54.194 21.371 -11.046 1.00 38.83 16 GLY B CA 1
ATOM 3602 C C . GLY B 2 16 ? 53.332 20.583 -10.076 1.00 38.29 16 GLY B C 1
ATOM 3603 O O . GLY B 2 16 ? 52.199 20.223 -10.404 1.00 37.65 16 GLY B O 1
ATOM 3604 N N . SER B 2 17 ? 53.859 20.321 -8.882 1.00 37.69 17 SER B N 1
ATOM 3605 C CA . SER B 2 17 ? 53.121 19.557 -7.875 1.00 37.00 17 SER B CA 1
ATOM 3606 C C . SER B 2 17 ? 53.265 20.155 -6.475 1.00 38.25 17 SER B C 1
ATOM 3607 O O . SER B 2 17 ? 54.251 20.842 -6.177 1.00 39.49 17 SER B O 1
ATOM 3610 N N . LEU B 2 18 ? 52.260 19.912 -5.635 1.00 36.24 18 LEU B N 1
ATOM 3611 C CA . LEU B 2 18 ? 52.302 20.248 -4.210 1.00 36.05 18 LEU B CA 1
ATOM 3612 C C . LEU B 2 18 ? 51.728 19.092 -3.422 1.00 36.63 18 LEU B C 1
ATOM 3613 O O . LEU B 2 18 ? 50.992 18.263 -3.967 1.00 35.35 18 LEU B O 1
ATOM 3618 N N . ARG B 2 19 ? 52.018 19.068 -2.128 1.00 35.52 19 ARG B N 1
ATOM 3619 C CA . ARG B 2 19 ? 51.396 18.103 -1.238 1.00 36.22 19 ARG B CA 1
ATOM 3620 C C . ARG B 2 19 ? 50.883 18.808 0.009 1.00 42.74 19 ARG B C 1
ATOM 3621 O O . ARG B 2 19 ? 51.661 19.341 0.802 1.00 40.25 19 ARG B O 1
ATOM 3629 N N . LEU B 2 20 ? 49.566 18.824 0.170 1.00 34.74 20 LEU B N 1
ATOM 3630 C CA . LEU B 2 20 ? 48.963 19.400 1.356 1.00 34.69 20 LEU B CA 1
ATOM 3631 C C . LEU B 2 20 ? 48.950 18.379 2.475 1.00 34.64 20 LEU B C 1
ATOM 3632 O O . LEU B 2 20 ? 48.810 17.179 2.230 1.00 34.50 20 LEU B O 1
ATOM 3637 N N . SER B 2 21 ? 49.085 18.859 3.705 1.00 34.84 21 SER B N 1
ATOM 3638 C CA . SER B 2 21 ? 49.002 17.995 4.876 1.00 34.91 21 SER B CA 1
ATOM 3639 C C . SER B 2 21 ? 48.099 18.637 5.921 1.00 43.07 21 SER B C 1
ATOM 3640 O O . SER B 2 21 ? 47.893 19.849 5.915 1.00 39.81 21 SER B O 1
ATOM 3643 N N . CYS B 2 22 ? 47.558 17.810 6.806 1.00 34.98 22 CYS B N 1
ATOM 3644 C CA . CYS B 2 22 ? 46.538 18.233 7.749 1.00 42.28 22 CYS B CA 1
ATOM 3645 C C . CYS B 2 22 ? 46.703 17.350 8.979 1.00 46.49 22 CYS B C 1
ATOM 3646 O O . CYS B 2 22 ? 46.834 16.140 8.834 1.00 50.38 22 CYS B O 1
ATOM 3649 N N . GLU B 2 23 ? 46.715 17.941 10.177 1.00 48.55 23 GLU B N 1
ATOM 3650 C CA . GLU B 2 23 ? 46.959 17.172 11.397 1.00 45.03 23 GLU B CA 1
ATOM 3651 C C . GLU B 2 23 ? 45.912 17.447 12.479 1.00 46.51 23 GLU B C 1
ATOM 3652 O O . GLU B 2 23 ? 45.655 18.593 12.830 1.00 52.48 23 GLU B O 1
ATOM 3658 N N . ALA B 2 24 ? 45.325 16.389 13.024 1.00 42.08 24 ALA B N 1
ATOM 3659 C CA . ALA B 2 24 ? 44.319 16.532 14.075 1.00 47.17 24 ALA B CA 1
ATOM 3660 C C . ALA B 2 24 ? 44.938 16.415 15.474 1.00 52.39 24 ALA B C 1
ATOM 3661 O O . ALA B 2 24 ? 45.428 15.348 15.853 1.00 51.30 24 ALA B O 1
ATOM 3663 N N . SER B 2 25 ? 44.913 17.504 16.240 1.00 53.31 25 SER B N 1
ATOM 3664 C CA . SER B 2 25 ? 45.475 17.495 17.596 1.00 53.96 25 SER B CA 1
ATOM 3665 C C . SER B 2 25 ? 44.547 18.019 18.685 1.00 50.95 25 SER B C 1
ATOM 3666 O O . SER B 2 25 ? 43.684 18.863 18.443 1.00 54.49 25 SER B O 1
ATOM 3669 N N . GLY B 2 26 ? 44.766 17.523 19.899 1.00 61.37 26 GLY B N 1
ATOM 3670 C CA . GLY B 2 26 ? 44.095 18.034 21.077 1.00 56.30 26 GLY B CA 1
ATOM 3671 C C . GLY B 2 26 ? 42.818 17.290 21.411 1.00 57.18 26 GLY B C 1
ATOM 3672 O O . GLY B 2 26 ? 42.223 17.514 22.464 1.00 60.66 26 GLY B O 1
ATOM 3673 N N . PHE B 2 27 ? 42.404 16.397 20.517 1.00 52.88 27 PHE B N 1
ATOM 3674 C CA . PHE B 2 27 ? 41.125 15.708 20.661 1.00 51.76 27 PHE B CA 1
ATOM 3675 C C . PHE B 2 27 ? 41.111 14.684 21.791 1.00 52.23 27 PHE B C 1
ATOM 3676 O O . PHE B 2 27 ? 42.009 13.852 21.901 1.00 52.56 27 PHE B O 1
ATOM 3684 N N . GLY B 2 28 ? 40.074 14.750 22.620 1.00 56.85 28 GLY B N 1
ATOM 3685 C CA . GLY B 2 28 ? 39.905 13.815 23.719 1.00 60.34 28 GLY B CA 1
ATOM 3686 C C . GLY B 2 28 ? 39.670 12.390 23.257 1.00 60.17 28 GLY B C 1
ATOM 3687 O O . GLY B 2 28 ? 39.508 12.128 22.065 1.00 57.39 28 GLY B O 1
ATOM 3688 N N . THR B 2 29 ? 39.638 11.464 24.211 1.00 56.89 29 THR B N 1
ATOM 3689 C CA . THR B 2 29 ? 39.528 10.041 23.899 1.00 57.62 29 THR B CA 1
ATOM 3690 C C . THR B 2 29 ? 38.179 9.652 23.292 1.00 59.20 29 THR B C 1
ATOM 3691 O O . THR B 2 29 ? 38.040 8.569 22.723 1.00 64.36 29 THR B O 1
ATOM 3695 N N . TRP B 2 30 ? 37.192 10.536 23.410 1.00 57.32 30 TRP B N 1
ATOM 3696 C CA . TRP B 2 30 ? 35.876 10.292 22.827 1.00 54.98 30 TRP B CA 1
ATOM 3697 C C . TRP B 2 30 ? 35.952 10.323 21.306 1.00 53.38 30 TRP B C 1
ATOM 3698 O O . TRP B 2 30 ? 35.103 9.761 20.617 1.00 53.82 30 TRP B O 1
ATOM 3709 N N . PHE B 2 31 ? 36.981 10.992 20.796 1.00 57.96 31 PHE B N 1
ATOM 3710 C CA . PHE B 2 31 ? 37.160 11.179 19.363 1.00 56.23 31 PHE B CA 1
ATOM 3711 C C . PHE B 2 31 ? 38.005 10.062 18.771 1.00 53.94 31 PHE B C 1
ATOM 3712 O O . PHE B 2 31 ? 39.176 9.912 19.116 1.00 51.24 31 PHE B O 1
ATOM 3720 N N . ARG B 2 32 ? 37.405 9.276 17.884 1.00 51.35 32 ARG B N 1
ATOM 3721 C CA . ARG B 2 32 ? 38.129 8.201 17.218 1.00 53.25 32 ARG B CA 1
ATOM 3722 C C . ARG B 2 32 ? 38.438 8.568 15.772 1.00 51.22 32 ARG B C 1
ATOM 3723 O O . ARG B 2 32 ? 37.556 8.544 14.913 1.00 51.10 32 ARG B O 1
ATOM 3731 N N . PHE B 2 33 ? 39.699 8.911 15.517 1.00 38.88 33 PHE B N 1
ATOM 3732 C CA . PHE B 2 33 ? 40.128 9.409 14.210 1.00 43.46 33 PHE B CA 1
ATOM 3733 C C . PHE B 2 33 ? 39.809 8.429 13.081 1.00 36.16 33 PHE B C 1
ATOM 3734 O O . PHE B 2 33 ? 39.313 8.831 12.027 1.00 32.89 33 PHE B O 1
ATOM 3742 N N . ASP B 2 34 ? 40.086 7.148 13.326 1.00 40.21 34 ASP B N 1
ATOM 3743 C CA . ASP B 2 34 ? 39.865 6.079 12.341 1.00 38.47 34 ASP B CA 1
ATOM 3744 C C . ASP B 2 34 ? 38.419 5.986 11.861 1.00 36.78 34 ASP B C 1
ATOM 3745 O O . ASP B 2 34 ? 38.151 5.568 10.734 1.00 33.76 34 ASP B O 1
ATOM 3750 N N . GLU B 2 35 ? 37.488 6.395 12.713 1.00 35.69 35 GLU B N 1
ATOM 3751 C CA . GLU B 2 35 ? 36.070 6.321 12.388 1.00 31.54 35 GLU B CA 1
ATOM 3752 C C . GLU B 2 35 ? 35.621 7.499 11.531 1.00 31.48 35 GLU B C 1
ATOM 3753 O O . GLU B 2 35 ? 34.544 7.465 10.952 1.00 31.77 35 GLU B O 1
ATOM 3759 N N . ASN B 2 36 ? 36.450 8.536 11.447 1.00 32.59 36 ASN B N 1
ATOM 3760 C CA . ASN B 2 36 ? 36.067 9.756 10.736 1.00 35.12 36 ASN B CA 1
ATOM 3761 C C . ASN B 2 36 ? 36.499 9.778 9.274 1.00 29.47 36 ASN B C 1
ATOM 3762 O O . ASN B 2 36 ? 37.565 9.277 8.926 1.00 32.08 36 ASN B O 1
ATOM 3767 N N . THR B 2 37 ? 35.664 10.371 8.426 1.00 28.40 37 THR B N 1
ATOM 3768 C CA . THR B 2 37 ? 36.004 10.571 7.024 1.00 25.32 37 THR B CA 1
ATOM 3769 C C . THR B 2 37 ? 36.915 11.785 6.895 1.00 32.36 37 THR B C 1
ATOM 3770 O O . THR B 2 37 ? 36.723 12.788 7.583 1.00 26.84 37 THR B O 1
ATOM 3774 N N . VAL B 2 38 ? 37.923 11.682 6.039 1.00 24.57 38 VAL B N 1
ATOM 3775 C CA . VAL B 2 38 ? 38.757 12.830 5.741 1.00 26.23 38 VAL B CA 1
ATOM 3776 C C . VAL B 2 38 ? 38.423 13.355 4.340 1.00 25.68 38 VAL B C 1
ATOM 3777 O O . VAL B 2 38 ? 38.354 12.597 3.367 1.00 26.02 38 VAL B O 1
ATOM 3781 N N . ASN B 2 39 ? 38.170 14.656 4.263 1.00 24.17 39 ASN B N 1
ATOM 3782 C CA . ASN B 2 39 ? 37.859 15.310 3.003 1.00 24.40 39 ASN B CA 1
ATOM 3783 C C . ASN B 2 39 ? 38.823 16.439 2.732 1.00 27.42 39 ASN B C 1
ATOM 3784 O O . ASN B 2 39 ? 39.385 17.021 3.660 1.00 25.26 39 ASN B O 1
ATOM 3789 N N . TRP B 2 40 ? 39.013 16.751 1.458 1.00 22.60 40 TRP B N 1
ATOM 3790 C CA . TRP B 2 40 ? 39.606 18.033 1.090 1.00 21.84 40 TRP B CA 1
ATOM 3791 C C . TRP B 2 40 ? 38.611 18.800 0.227 1.00 22.66 40 TRP B C 1
ATOM 3792 O O . TRP B 2 40 ? 38.093 18.271 -0.758 1.00 21.56 40 TRP B O 1
ATOM 3803 N N . TYR B 2 41 ? 38.338 20.042 0.622 1.00 21.60 41 TYR B N 1
ATOM 3804 C CA . TYR B 2 41 ? 37.474 20.943 -0.141 1.00 20.31 41 TYR B CA 1
ATOM 3805 C C . TYR B 2 41 ? 38.304 22.094 -0.695 1.00 19.94 41 TYR B C 1
ATOM 3806 O O . TYR B 2 41 ? 39.402 22.362 -0.211 1.00 21.00 41 TYR B O 1
ATOM 3815 N N . ARG B 2 42 ? 37.786 22.773 -1.711 1.00 22.70 42 ARG B N 1
ATOM 3816 C CA . ARG B 2 42 ? 38.422 24.011 -2.158 1.00 20.55 42 ARG B CA 1
ATOM 3817 C C . ARG B 2 42 ? 37.375 25.044 -2.532 1.00 23.17 42 ARG B C 1
ATOM 3818 O O . ARG B 2 42 ? 36.297 24.703 -3.012 1.00 19.68 42 ARG B O 1
ATOM 3826 N N . GLN B 2 43 ? 37.704 26.309 -2.285 1.00 23.29 43 GLN B N 1
ATOM 3827 C CA . GLN B 2 43 ? 36.804 27.428 -2.533 1.00 21.45 43 GLN B CA 1
ATOM 3828 C C . GLN B 2 43 ? 37.244 28.164 -3.795 1.00 20.07 43 GLN B C 1
ATOM 3829 O O . GLN B 2 43 ? 38.353 28.685 -3.852 1.00 21.42 43 GLN B O 1
ATOM 3835 N N . PRO B 2 44 ? 36.377 28.201 -4.820 1.00 20.86 44 PRO B N 1
ATOM 3836 C CA . PRO B 2 44 ? 36.749 28.844 -6.085 1.00 20.18 44 PRO B CA 1
ATOM 3837 C C . PRO B 2 44 ? 37.033 30.326 -5.874 1.00 22.80 44 PRO B C 1
ATOM 3838 O O . PRO B 2 44 ? 36.288 31.003 -5.166 1.00 25.54 44 PRO B O 1
ATOM 3842 N N . PRO B 2 45 ? 38.124 30.822 -6.463 1.00 21.37 45 PRO B N 1
ATOM 3843 C CA . PRO B 2 45 ? 38.457 32.249 -6.346 1.00 23.78 45 PRO B CA 1
ATOM 3844 C C . PRO B 2 45 ? 37.296 33.137 -6.788 1.00 26.35 45 PRO B C 1
ATOM 3845 O O . PRO B 2 45 ? 36.673 32.861 -7.813 1.00 28.67 45 PRO B O 1
ATOM 3849 N N . GLY B 2 46 ? 37.007 34.177 -6.009 1.00 23.73 46 GLY B N 1
ATOM 3850 C CA . GLY B 2 46 ? 35.932 35.106 -6.322 1.00 19.96 46 GLY B CA 1
ATOM 3851 C C . GLY B 2 46 ? 34.550 34.679 -5.846 1.00 20.19 46 GLY B C 1
ATOM 3852 O O . GLY B 2 46 ? 33.592 35.449 -5.973 1.00 21.62 46 GLY B O 1
ATOM 3853 N N . LYS B 2 47 ? 34.439 33.461 -5.308 1.00 22.75 47 LYS B N 1
ATOM 3854 C CA . LYS B 2 47 ? 33.169 32.940 -4.797 1.00 17.04 47 LYS B CA 1
ATOM 3855 C C . LYS B 2 47 ? 33.217 32.715 -3.283 1.00 16.65 47 LYS B C 1
ATOM 3856 O O . LYS B 2 47 ? 34.293 32.540 -2.706 1.00 20.85 47 LYS B O 1
ATOM 3862 N N . SER B 2 48 ? 32.045 32.689 -2.654 1.00 18.83 48 SER B N 1
ATOM 3863 C CA . SER B 2 48 ? 31.940 32.430 -1.222 1.00 16.23 48 SER B CA 1
ATOM 3864 C C . SER B 2 48 ? 32.105 30.942 -0.950 1.00 20.47 48 SER B C 1
ATOM 3865 O O . SER B 2 48 ? 32.220 30.146 -1.881 1.00 18.99 48 SER B O 1
ATOM 3868 N N . ARG B 2 49 ? 32.078 30.575 0.329 1.00 16.86 49 ARG B N 1
ATOM 3869 C CA . ARG B 2 49 ? 32.160 29.162 0.725 1.00 17.94 49 ARG B CA 1
ATOM 3870 C C . ARG B 2 49 ? 30.953 28.362 0.234 1.00 17.09 49 ARG B C 1
ATOM 3871 O O . ARG B 2 49 ? 31.003 27.133 0.190 1.00 20.52 49 ARG B O 1
ATOM 3879 N N . GLU B 2 50 ? 29.862 29.036 -0.131 1.00 21.08 50 GLU B N 1
ATOM 3880 C CA . GLU B 2 50 ? 28.726 28.316 -0.713 1.00 18.25 50 GLU B CA 1
ATOM 3881 C C . GLU B 2 50 ? 29.104 27.607 -2.010 1.00 18.50 50 GLU B C 1
ATOM 3882 O O . GLU B 2 50 ? 28.433 26.661 -2.430 1.00 22.31 50 GLU B O 1
ATOM 3888 N N . PHE B 2 51 ? 30.193 28.049 -2.628 1.00 15.18 51 PHE B N 1
ATOM 3889 C CA . PHE B 2 51 ? 30.662 27.434 -3.863 1.00 19.13 51 PHE B CA 1
ATOM 3890 C C . PHE B 2 51 ? 31.781 26.416 -3.649 1.00 20.35 51 PHE B C 1
ATOM 3891 O O . PHE B 2 51 ? 32.383 25.946 -4.617 1.00 20.62 51 PHE B O 1
ATOM 3899 N N . ASP B 2 52 ? 32.047 26.069 -2.390 1.00 19.90 52 ASP B N 1
ATOM 3900 C CA . ASP B 2 52 ? 33.045 25.039 -2.072 1.00 17.77 52 ASP B CA 1
ATOM 3901 C C . ASP B 2 52 ? 32.833 23.781 -2.933 1.00 21.22 52 ASP B C 1
ATOM 3902 O O . ASP B 2 52 ? 31.694 23.335 -3.133 1.00 21.01 52 ASP B O 1
ATOM 3907 N N . GLU B 2 53 ? 33.935 23.236 -3.449 1.00 18.38 53 GLU B N 1
ATOM 3908 C CA . GLU B 2 53 ? 33.929 21.979 -4.197 1.00 18.51 53 GLU B CA 1
ATOM 3909 C C . GLU B 2 53 ? 34.567 20.909 -3.326 1.00 21.37 53 GLU B C 1
ATOM 3910 O O . GLU B 2 53 ? 35.583 21.165 -2.681 1.00 19.64 53 GLU B O 1
ATOM 3916 N N . LEU B 2 54 ? 33.988 19.710 -3.319 1.00 19.12 54 LEU B N 1
ATOM 3917 C CA . LEU B 2 54 ? 34.627 18.574 -2.673 1.00 18.18 54 LEU B CA 1
ATOM 3918 C C . LEU B 2 54 ? 35.680 18.017 -3.622 1.00 22.15 54 LEU B C 1
ATOM 3919 O O . LEU B 2 54 ? 35.352 17.472 -4.675 1.00 19.99 54 LEU B O 1
ATOM 3924 N N . VAL B 2 55 ? 36.945 18.189 -3.266 1.00 19.86 55 VAL B N 1
ATOM 3925 C CA . VAL B 2 55 ? 38.039 17.755 -4.129 1.00 20.01 55 VAL B CA 1
ATOM 3926 C C . VAL B 2 55 ? 38.269 16.251 -4.031 1.00 22.70 55 VAL B C 1
ATOM 3927 O O . VAL B 2 55 ? 38.389 15.568 -5.050 1.00 23.14 55 VAL B O 1
ATOM 3931 N N . ALA B 2 56 ? 38.320 15.742 -2.803 1.00 22.01 56 ALA B N 1
ATOM 3932 C CA . ALA B 2 56 ? 38.597 14.322 -2.573 1.00 21.28 56 ALA B CA 1
ATOM 3933 C C . ALA B 2 56 ? 38.055 13.875 -1.223 1.00 23.11 56 ALA B C 1
ATOM 3934 O O . ALA B 2 56 ? 38.074 14.633 -0.253 1.00 22.78 56 ALA B O 1
ATOM 3936 N N . ARG B 2 57 ? 37.566 12.639 -1.172 1.00 21.81 57 ARG B N 1
ATOM 3937 C CA . ARG B 2 57 ? 36.996 12.075 0.042 1.00 21.31 57 ARG B CA 1
ATOM 3938 C C . ARG B 2 57 ? 37.586 10.693 0.309 1.00 22.32 57 ARG B C 1
ATOM 3939 O O . ARG B 2 57 ? 37.647 9.870 -0.594 1.00 25.21 57 ARG B O 1
ATOM 3947 N N . TYR B 2 58 ? 37.995 10.450 1.554 1.00 23.05 58 TYR B N 1
ATOM 3948 C CA . TYR B 2 58 ? 38.549 9.163 1.979 1.00 24.11 58 TYR B CA 1
ATOM 3949 C C . TYR B 2 58 ? 37.826 8.699 3.245 1.00 29.59 58 TYR B C 1
ATOM 3950 O O . TYR B 2 58 ? 38.218 9.037 4.361 1.00 25.44 58 TYR B O 1
ATOM 3959 N N . PRO B 2 59 ? 36.754 7.916 3.073 1.00 26.02 59 PRO B N 1
ATOM 3960 C CA . PRO B 2 59 ? 35.968 7.433 4.214 1.00 25.99 59 PRO B CA 1
ATOM 3961 C C . PRO B 2 59 ? 36.580 6.187 4.837 1.00 29.30 59 PRO B C 1
ATOM 3962 O O . PRO B 2 59 ? 37.523 5.629 4.280 1.00 27.16 59 PRO B O 1
ATOM 3966 N N . LYS B 2 60 ? 36.058 5.756 5.982 1.00 27.61 60 LYS B N 1
ATOM 3967 C CA . LYS B 2 60 ? 36.623 4.593 6.670 1.00 27.98 60 LYS B CA 1
ATOM 3968 C C . LYS B 2 60 ? 36.551 3.318 5.828 1.00 32.34 60 LYS B C 1
ATOM 3969 O O . LYS B 2 60 ? 37.345 2.395 6.020 1.00 33.56 60 LYS B O 1
ATOM 3975 N N . SER B 2 61 ? 35.612 3.276 4.889 1.00 29.71 61 SER B N 1
ATOM 3976 C CA . SER B 2 61 ? 35.474 2.130 3.989 1.00 29.73 61 SER B CA 1
ATOM 3977 C C . SER B 2 61 ? 36.658 2.012 3.042 1.00 28.14 61 SER B C 1
ATOM 3978 O O . SER B 2 61 ? 36.945 0.928 2.525 1.00 33.29 61 SER B O 1
ATOM 3981 N N . GLY B 2 62 ? 37.325 3.133 2.786 1.00 29.12 62 GLY B N 1
ATOM 3982 C CA . GLY B 2 62 ? 38.478 3.145 1.904 1.00 27.56 62 GLY B CA 1
ATOM 3983 C C . GLY B 2 62 ? 38.133 3.390 0.446 1.00 31.05 62 GLY B C 1
ATOM 3984 O O . GLY B 2 62 ? 39.010 3.415 -0.411 1.00 31.47 62 GLY B O 1
ATOM 3985 N N . ILE B 2 63 ? 36.850 3.583 0.161 1.00 27.80 63 ILE B N 1
ATOM 3986 C CA . ILE B 2 63 ? 36.419 3.818 -1.210 1.00 25.38 63 ILE B CA 1
ATOM 3987 C C . ILE B 2 63 ? 36.443 5.320 -1.502 1.00 24.34 63 ILE B C 1
ATOM 3988 O O . ILE B 2 63 ? 35.571 6.069 -1.061 1.00 23.88 63 ILE B O 1
ATOM 3993 N N . VAL B 2 64 ? 37.477 5.738 -2.226 1.00 25.77 64 VAL B N 1
ATOM 3994 C CA . VAL B 2 64 ? 37.779 7.152 -2.452 1.00 23.87 64 VAL B CA 1
ATOM 3995 C C . VAL B 2 64 ? 37.059 7.712 -3.676 1.00 24.17 64 VAL B C 1
ATOM 3996 O O . VAL B 2 64 ? 36.932 7.035 -4.698 1.00 25.91 64 VAL B O 1
ATOM 4000 N N . THR B 2 65 ? 36.579 8.952 -3.565 1.00 22.21 65 THR B N 1
ATOM 4001 C CA . THR B 2 65 ? 35.969 9.630 -4.698 1.00 21.60 65 THR B CA 1
ATOM 4002 C C . THR B 2 65 ? 36.596 11.007 -4.916 1.00 22.39 65 THR B C 1
ATOM 4003 O O . THR B 2 65 ? 37.022 11.665 -3.962 1.00 21.83 65 THR B O 1
ATOM 4007 N N . TYR B 2 66 ? 36.664 11.413 -6.180 1.00 22.41 66 TYR B N 1
ATOM 4008 C CA . TYR B 2 66 ? 37.327 12.662 -6.564 1.00 22.26 66 TYR B CA 1
ATOM 4009 C C . TYR B 2 66 ? 36.439 13.581 -7.385 1.00 25.53 66 TYR B C 1
ATOM 4010 O O . TYR B 2 66 ? 35.570 13.121 -8.112 1.00 24.79 66 TYR B O 1
ATOM 4019 N N . LEU B 2 67 ? 36.681 14.888 -7.273 1.00 20.33 67 LEU B N 1
ATOM 4020 C CA . LEU B 2 67 ? 36.136 15.855 -8.209 1.00 25.10 67 LEU B CA 1
ATOM 4021 C C . LEU B 2 67 ? 36.606 15.451 -9.610 1.00 26.21 67 LEU B C 1
ATOM 4022 O O . LEU B 2 67 ? 37.752 15.046 -9.789 1.00 27.00 67 LEU B O 1
ATOM 4027 N N . ASP B 2 68 ? 35.717 15.540 -10.592 1.00 32.64 68 ASP B N 1
ATOM 4028 C CA . ASP B 2 68 ? 36.026 15.079 -11.943 1.00 31.13 68 ASP B CA 1
ATOM 4029 C C . ASP B 2 68 ? 37.277 15.746 -12.520 1.00 31.93 68 ASP B C 1
ATOM 4030 O O . ASP B 2 68 ? 38.113 15.088 -13.148 1.00 31.49 68 ASP B O 1
ATOM 4035 N N . SER B 2 69 ? 37.408 17.049 -12.292 1.00 29.33 69 SER B N 1
ATOM 4036 C CA . SER B 2 69 ? 38.507 17.809 -12.884 1.00 29.34 69 SER B CA 1
ATOM 4037 C C . SER B 2 69 ? 39.881 17.473 -12.301 1.00 28.75 69 SER B C 1
ATOM 4038 O O . SER B 2 69 ? 40.906 17.876 -12.857 1.00 35.87 69 SER B O 1
ATOM 4041 N N . VAL B 2 70 ? 39.915 16.734 -11.196 1.00 29.30 70 VAL B N 1
ATOM 4042 C CA . VAL B 2 70 ? 41.196 16.395 -10.579 1.00 28.30 70 VAL B CA 1
ATOM 4043 C C . VAL B 2 70 ? 41.535 14.905 -10.658 1.00 33.98 70 VAL B C 1
ATOM 4044 O O . VAL B 2 70 ? 42.603 14.486 -10.205 1.00 30.02 70 VAL B O 1
ATOM 4048 N N . LYS B 2 71 ? 40.633 14.116 -11.234 1.00 28.80 71 LYS B N 1
ATOM 4049 C CA . LYS B 2 71 ? 40.859 12.679 -11.392 1.00 29.41 71 LYS B CA 1
ATOM 4050 C C . LYS B 2 71 ? 42.118 12.407 -12.204 1.00 30.15 71 LYS B C 1
ATOM 4051 O O . LYS B 2 71 ? 42.311 12.979 -13.277 1.00 34.57 71 LYS B O 1
ATOM 4057 N N . GLY B 2 72 ? 42.990 11.557 -11.674 1.00 33.94 72 GLY B N 1
ATOM 4058 C CA . GLY B 2 72 ? 44.242 11.250 -12.340 1.00 32.81 72 GLY B CA 1
ATOM 4059 C C . GLY B 2 72 ? 45.368 12.210 -12.005 1.00 32.17 72 GLY B C 1
ATOM 4060 O O . GLY B 2 72 ? 46.525 11.939 -12.318 1.00 37.70 72 GLY B O 1
ATOM 4061 N N . ARG B 2 73 ? 45.037 13.333 -11.372 1.00 30.99 73 ARG B N 1
ATOM 4062 C CA . ARG B 2 73 ? 46.042 14.344 -11.043 1.00 32.00 73 ARG B CA 1
ATOM 4063 C C . ARG B 2 73 ? 46.268 14.465 -9.535 1.00 31.07 73 ARG B C 1
ATOM 4064 O O . ARG B 2 73 ? 47.396 14.642 -9.081 1.00 31.62 73 ARG B O 1
ATOM 4072 N N . PHE B 2 74 ? 45.191 14.362 -8.761 1.00 30.49 74 PHE B N 1
ATOM 4073 C CA . PHE B 2 74 ? 45.270 14.473 -7.306 1.00 35.89 74 PHE B CA 1
ATOM 4074 C C . PHE B 2 74 ? 45.085 13.106 -6.644 1.00 36.69 74 PHE B C 1
ATOM 4075 O O . PHE B 2 74 ? 44.297 12.283 -7.117 1.00 33.30 74 PHE B O 1
ATOM 4083 N N . THR B 2 75 ? 45.777 12.888 -5.529 1.00 31.37 75 THR B N 1
ATOM 4084 C CA . THR B 2 75 ? 45.630 11.654 -4.756 1.00 31.86 75 THR B CA 1
ATOM 4085 C C . THR B 2 75 ? 45.502 11.962 -3.264 1.00 39.96 75 THR B C 1
ATOM 4086 O O . THR B 2 75 ? 46.349 12.641 -2.691 1.00 34.29 75 THR B O 1
ATOM 4090 N N . ILE B 2 76 ? 44.438 11.470 -2.638 1.00 31.53 76 ILE B N 1
ATOM 4091 C CA . ILE B 2 76 ? 44.231 11.684 -1.207 1.00 34.35 76 ILE B CA 1
ATOM 4092 C C . ILE B 2 76 ? 44.706 10.470 -0.399 1.00 36.87 76 ILE B C 1
ATOM 4093 O O . ILE B 2 76 ? 44.592 9.330 -0.852 1.00 35.41 76 ILE B O 1
ATOM 4098 N N . SER B 2 77 ? 45.249 10.714 0.791 1.00 33.09 77 SER B N 1
ATOM 4099 C CA . SER B 2 77 ? 45.627 9.621 1.687 1.00 38.24 77 SER B CA 1
ATOM 4100 C C . SER B 2 77 ? 45.502 10.019 3.160 1.00 38.01 77 SER B C 1
ATOM 4101 O O . SER B 2 77 ? 45.252 11.185 3.474 1.00 34.92 77 SER B O 1
ATOM 4104 N N . ARG B 2 78 ? 45.649 9.046 4.058 1.00 35.32 78 ARG B N 1
ATOM 4105 C CA . ARG B 2 78 ? 45.484 9.300 5.489 1.00 39.40 78 ARG B CA 1
ATOM 4106 C C . ARG B 2 78 ? 46.358 8.378 6.345 1.00 42.62 78 ARG B C 1
ATOM 4107 O O . ARG B 2 78 ? 46.644 7.246 5.953 1.00 46.36 78 ARG B O 1
ATOM 4115 N N . ASP B 2 79 ? 46.774 8.878 7.508 1.00 41.59 79 ASP B N 1
ATOM 4116 C CA . ASP B 2 79 ? 47.583 8.111 8.461 1.00 39.30 79 ASP B CA 1
ATOM 4117 C C . ASP B 2 79 ? 46.872 8.122 9.814 1.00 46.03 79 ASP B C 1
ATOM 4118 O O . ASP B 2 79 ? 46.939 9.116 10.543 1.00 44.18 79 ASP B O 1
ATOM 4123 N N . ASN B 2 80 ? 46.197 7.025 10.151 1.00 39.95 80 ASN B N 1
ATOM 4124 C CA . ASN B 2 80 ? 45.360 6.987 11.354 1.00 47.57 80 ASN B CA 1
ATOM 4125 C C . ASN B 2 80 ? 46.117 7.070 12.681 1.00 48.50 80 ASN B C 1
ATOM 4126 O O . ASN B 2 80 ? 45.618 7.638 13.654 1.00 52.45 80 ASN B O 1
ATOM 4131 N N . ALA B 2 81 ? 47.319 6.507 12.722 1.00 52.09 81 ALA B N 1
ATOM 4132 C CA . ALA B 2 81 ? 48.115 6.537 13.943 1.00 55.37 81 ALA B CA 1
ATOM 4133 C C . ALA B 2 81 ? 48.711 7.921 14.192 1.00 52.73 81 ALA B C 1
ATOM 4134 O O . ALA B 2 81 ? 48.888 8.330 15.339 1.00 58.56 81 ALA B O 1
ATOM 4136 N N . LYS B 2 82 ? 49.017 8.638 13.112 1.00 54.03 82 LYS B N 1
ATOM 4137 C CA . LYS B 2 82 ? 49.564 9.989 13.206 1.00 45.87 82 LYS B CA 1
ATOM 4138 C C . LYS B 2 82 ? 48.460 11.033 13.218 1.00 44.85 82 LYS B C 1
ATOM 4139 O O . LYS B 2 82 ? 48.715 12.211 13.482 1.00 45.86 82 LYS B O 1
ATOM 4145 N N . LYS B 2 83 ? 47.239 10.589 12.923 1.00 41.87 83 LYS B N 1
ATOM 4146 C CA . LYS B 2 83 ? 46.075 11.467 12.846 1.00 40.61 83 LYS B CA 1
ATOM 4147 C C . LYS B 2 83 ? 46.257 12.523 11.759 1.00 43.37 83 LYS B C 1
ATOM 4148 O O . LYS B 2 83 ? 45.935 13.694 11.957 1.00 40.88 83 LYS B O 1
ATOM 4154 N N . MET B 2 84 ? 46.765 12.096 10.607 1.00 38.85 84 MET B N 1
ATOM 4155 C CA . MET B 2 84 ? 47.053 13.017 9.511 1.00 39.02 84 MET B CA 1
ATOM 4156 C C . MET B 2 84 ? 46.320 12.670 8.217 1.00 36.65 84 MET B C 1
ATOM 4157 O O . MET B 2 84 ? 45.953 11.517 7.983 1.00 38.18 84 MET B O 1
ATOM 4162 N N . ALA B 2 85 ? 46.126 13.683 7.380 1.00 34.76 85 ALA B N 1
ATOM 4163 C CA . ALA B 2 85 ? 45.561 13.508 6.046 1.00 44.61 85 ALA B CA 1
ATOM 4164 C C . ALA B 2 85 ? 46.398 14.278 5.026 1.00 44.57 85 ALA B C 1
ATOM 4165 O O . ALA B 2 85 ? 47.015 15.295 5.360 1.00 37.29 85 ALA B O 1
ATOM 4167 N N . PHE B 2 86 ? 46.409 13.798 3.786 1.00 33.40 86 PHE B N 1
ATOM 4168 C CA . PHE B 2 86 ? 47.276 14.358 2.756 1.00 33.41 86 PHE B CA 1
ATOM 4169 C C . PHE B 2 86 ? 46.575 14.504 1.415 1.00 32.47 86 PHE B C 1
ATOM 4170 O O . PHE B 2 86 ? 45.722 13.694 1.049 1.00 32.30 86 PHE B O 1
ATOM 4178 N N . LEU B 2 87 ? 46.952 15.539 0.675 1.00 32.17 87 LEU B N 1
ATOM 4179 C CA . LEU B 2 87 ? 46.457 15.718 -0.684 1.00 31.47 87 LEU B CA 1
ATOM 4180 C C . LEU B 2 87 ? 47.620 15.970 -1.632 1.00 31.94 87 LEU B C 1
ATOM 4181 O O . LEU B 2 87 ? 48.203 17.056 -1.645 1.00 34.13 87 LEU B O 1
ATOM 4186 N N . GLN B 2 88 ? 47.966 14.947 -2.407 1.00 32.33 88 GLN B N 1
ATOM 4187 C CA . GLN B 2 88 ? 49.028 15.055 -3.394 1.00 32.83 88 GLN B CA 1
ATOM 4188 C C . GLN B 2 88 ? 48.459 15.628 -4.677 1.00 36.85 88 GLN B C 1
ATOM 4189 O O . GLN B 2 88 ? 47.611 15.010 -5.315 1.00 35.62 88 GLN B O 1
ATOM 4195 N N . MET B 2 89 ? 48.930 16.808 -5.059 1.00 32.06 89 MET B N 1
ATOM 4196 C CA . MET B 2 89 ? 48.359 17.515 -6.197 1.00 31.46 89 MET B CA 1
ATOM 4197 C C . MET B 2 89 ? 49.367 17.620 -7.339 1.00 32.02 89 MET B C 1
ATOM 4198 O O . MET B 2 89 ? 50.287 18.431 -7.273 1.00 34.43 89 MET B O 1
ATOM 4203 N N . ASP B 2 90 ? 49.184 16.815 -8.383 1.00 36.83 90 ASP B N 1
ATOM 4204 C CA . ASP B 2 90 ? 50.095 16.826 -9.529 1.00 39.02 90 ASP B CA 1
ATOM 4205 C C . ASP B 2 90 ? 49.540 17.559 -10.736 1.00 47.12 90 ASP B C 1
ATOM 4206 O O . ASP B 2 90 ? 48.342 17.841 -10.805 1.00 36.71 90 ASP B O 1
ATOM 4211 N N . ASN B 2 91 ? 50.432 17.811 -11.697 1.00 41.71 91 ASN B N 1
ATOM 4212 C CA . ASN B 2 91 ? 50.100 18.428 -12.979 1.00 39.06 91 ASN B CA 1
ATOM 4213 C C . ASN B 2 91 ? 49.125 19.582 -12.835 1.00 35.21 91 ASN B C 1
ATOM 4214 O O . ASN B 2 91 ? 48.050 19.585 -13.437 1.00 39.91 91 ASN B O 1
ATOM 4219 N N . LEU B 2 92 ? 49.504 20.552 -12.017 1.00 37.88 92 LEU B N 1
ATOM 4220 C CA . LEU B 2 92 ? 48.610 21.638 -11.654 1.00 3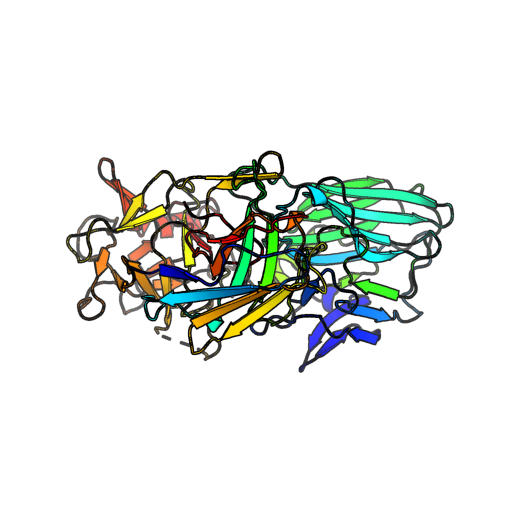8.32 92 LEU B CA 1
ATOM 4221 C C . LEU B 2 92 ? 48.269 22.546 -12.813 1.00 38.61 92 LEU B C 1
ATOM 4222 O O . LEU B 2 92 ? 49.041 22.711 -13.754 1.00 37.27 92 LEU B O 1
ATOM 4227 N N . LYS B 2 93 ? 47.085 23.129 -12.717 1.00 32.63 93 LYS B N 1
ATOM 4228 C CA . LYS B 2 93 ? 46.581 24.030 -13.727 1.00 33.23 93 LYS B CA 1
ATOM 4229 C C . LYS B 2 93 ? 46.173 25.311 -13.025 1.00 36.33 93 LYS B C 1
ATOM 4230 O O . LYS B 2 93 ? 45.918 25.303 -11.820 1.00 33.17 93 LYS B O 1
ATOM 4236 N N . PRO B 2 94 ? 46.124 26.421 -13.770 1.00 34.47 94 PRO B N 1
ATOM 4237 C CA . PRO B 2 94 ? 45.669 27.697 -13.209 1.00 34.70 94 PRO B CA 1
ATOM 4238 C C . PRO B 2 94 ? 44.317 27.568 -12.509 1.00 33.05 94 PRO B C 1
ATOM 4239 O O . PRO B 2 94 ? 44.106 28.184 -11.467 1.00 37.10 94 PRO B O 1
ATOM 4243 N N . GLU B 2 95 ? 43.424 26.752 -13.057 1.00 34.21 95 GLU B N 1
ATOM 4244 C CA . GLU B 2 95 ? 42.104 26.572 -12.461 1.00 35.18 95 GLU B CA 1
ATOM 4245 C C . GLU B 2 95 ? 42.105 25.737 -11.171 1.00 30.16 95 GLU B C 1
ATOM 4246 O O . GLU B 2 95 ? 41.043 25.461 -10.610 1.00 32.29 95 GLU B O 1
ATOM 4252 N N . ASP B 2 96 ? 43.288 25.336 -10.709 1.00 28.36 96 ASP B N 1
ATOM 4253 C CA . ASP B 2 96 ? 43.437 24.695 -9.402 1.00 27.63 96 ASP B CA 1
ATOM 4254 C C . ASP B 2 96 ? 43.676 25.717 -8.289 1.00 27.47 96 ASP B C 1
ATOM 4255 O O . ASP B 2 96 ? 43.700 25.365 -7.109 1.00 31.45 96 ASP B O 1
ATOM 4260 N N . THR B 2 97 ? 43.880 26.976 -8.658 1.00 28.07 97 THR B N 1
ATOM 4261 C CA . THR B 2 97 ? 44.043 28.030 -7.664 1.00 32.75 97 THR B CA 1
ATOM 4262 C C . THR B 2 97 ? 42.780 28.138 -6.818 1.00 28.58 97 THR B C 1
ATOM 4263 O O . THR B 2 97 ? 41.680 28.200 -7.357 1.00 28.26 97 THR B O 1
ATOM 4267 N N . ALA B 2 98 ? 42.956 28.132 -5.498 1.00 27.45 98 ALA B N 1
ATOM 4268 C CA . ALA B 2 98 ? 41.849 28.147 -4.549 1.00 26.75 98 ALA B CA 1
ATOM 4269 C C . ALA B 2 98 ? 42.379 28.123 -3.124 1.00 27.16 98 ALA B C 1
ATOM 4270 O O . ALA B 2 98 ? 43.547 27.816 -2.898 1.00 27.87 98 ALA B O 1
ATOM 4272 N N . VAL B 2 99 ? 41.512 28.433 -2.165 1.00 28.60 99 VAL B N 1
ATOM 4273 C CA . VAL B 2 99 ? 41.786 28.118 -0.772 1.00 28.74 99 VAL B CA 1
ATOM 4274 C C . VAL B 2 99 ? 41.330 26.672 -0.539 1.00 28.46 99 VAL B C 1
ATOM 4275 O O . VAL B 2 99 ? 40.185 26.328 -0.831 1.00 25.90 99 VAL B O 1
ATOM 4279 N N . TYR B 2 100 ? 42.236 25.836 -0.039 1.00 29.33 100 TYR B N 1
ATOM 4280 C CA . TYR B 2 100 ? 41.943 24.431 0.239 1.00 27.15 100 TYR B CA 1
ATOM 4281 C C . TYR B 2 100 ? 41.730 24.190 1.732 1.00 28.46 100 TYR B C 1
ATOM 4282 O O . TYR B 2 100 ? 42.427 24.781 2.568 1.00 31.71 100 TYR B O 1
ATOM 4291 N N . TYR B 2 101 ? 40.768 23.330 2.063 1.00 25.24 101 TYR B N 1
ATOM 4292 C CA . TYR B 2 101 ? 40.439 23.016 3.455 1.00 25.61 101 TYR B CA 1
ATOM 4293 C C . TYR B 2 101 ? 40.496 21.516 3.701 1.00 25.33 101 TYR B C 1
ATOM 4294 O O . TYR B 2 101 ? 39.964 20.742 2.908 1.00 25.18 101 TYR B O 1
ATOM 4303 N N . CYS B 2 102 ? 41.111 21.129 4.815 1.00 26.58 102 CYS B N 1
ATOM 4304 C CA . CYS B 2 102 ? 40.977 19.774 5.339 1.00 26.61 102 CYS B CA 1
ATOM 4305 C C . CYS B 2 102 ? 39.747 19.687 6.223 1.00 30.73 102 CYS B C 1
ATOM 4306 O O . CYS B 2 102 ? 39.509 20.553 7.052 1.00 27.61 102 CYS B O 1
ATOM 4309 N N . ASN B 2 103 ? 38.975 18.621 6.055 1.00 24.91 103 ASN B N 1
ATOM 4310 C CA . ASN B 2 103 ? 37.824 18.392 6.899 1.00 24.33 103 ASN B CA 1
ATOM 4311 C C . ASN B 2 103 ? 37.837 16.960 7.412 1.00 26.56 103 ASN B C 1
ATOM 4312 O O . ASN B 2 103 ? 37.829 16.026 6.621 1.00 28.30 103 ASN B O 1
ATOM 4317 N N . VAL B 2 104 ? 37.894 16.801 8.733 1.00 25.74 104 VAL B N 1
ATOM 4318 C CA . VAL B 2 104 ? 37.820 15.472 9.348 1.00 26.30 104 VAL B CA 1
ATOM 4319 C C . VAL B 2 104 ? 36.590 15.382 10.248 1.00 30.04 104 VAL B C 1
ATOM 4320 O O . VAL B 2 104 ? 36.491 16.088 11.250 1.00 32.77 104 VAL B O 1
ATOM 4324 N N . GLY B 2 105 ? 35.655 14.505 9.893 1.00 26.15 105 GLY B N 1
ATOM 4325 C CA . GLY B 2 105 ? 34.370 14.480 10.564 1.00 30.21 105 GLY B CA 1
ATOM 4326 C C . GLY B 2 105 ? 33.672 15.822 10.441 1.00 30.09 105 GLY B C 1
ATOM 4327 O O . GLY B 2 105 ? 33.426 16.305 9.335 1.00 29.21 105 GLY B O 1
ATOM 4328 N N . GLU B 2 106 ? 33.361 16.437 11.578 1.00 28.93 106 GLU B N 1
ATOM 4329 C CA . GLU B 2 106 ? 32.713 17.747 11.567 1.00 28.57 106 GLU B CA 1
ATOM 4330 C C . GLU B 2 106 ? 33.712 18.874 11.809 1.00 32.63 106 GLU B C 1
ATOM 4331 O O . GLU B 2 106 ? 33.324 20.034 11.967 1.00 30.40 106 GLU B O 1
ATOM 4337 N N . PHE B 2 107 ? 34.997 18.532 11.835 1.00 32.32 107 PHE B N 1
ATOM 4338 C CA . PHE B 2 107 ? 36.043 19.505 12.151 1.00 31.85 107 PHE B CA 1
ATOM 4339 C C . PHE B 2 107 ? 36.792 19.989 10.911 1.00 30.00 107 PHE B C 1
ATOM 4340 O O . PHE B 2 107 ? 36.976 19.247 9.949 1.00 26.16 107 PHE B O 1
ATOM 4348 N N . TRP B 2 108 ? 37.224 21.246 10.945 1.00 30.74 108 TRP B N 1
ATOM 4349 C CA . TRP B 2 108 ? 37.795 21.887 9.768 1.00 31.26 108 TRP B CA 1
ATOM 4350 C C . TRP B 2 108 ? 39.114 22.590 10.037 1.00 34.51 108 TRP B C 1
ATOM 4351 O O . TRP B 2 108 ? 39.323 23.149 11.114 1.00 34.08 108 TRP B O 1
ATOM 4362 N N . GLY B 2 109 ? 39.995 22.564 9.042 1.00 29.52 109 GLY B N 1
ATOM 4363 C CA . GLY B 2 109 ? 41.176 23.403 9.057 1.00 35.11 109 GLY B CA 1
ATOM 4364 C C . GLY B 2 109 ? 40.766 24.817 8.689 1.00 39.04 109 GLY B C 1
ATOM 4365 O O . GLY B 2 109 ? 39.644 25.041 8.233 1.00 35.80 109 GLY B O 1
ATOM 4366 N N . GLN B 2 110 ? 41.670 25.770 8.878 1.00 40.46 110 GLN B N 1
ATOM 4367 C CA . GLN B 2 110 ? 41.366 27.176 8.624 1.00 50.00 110 GLN B CA 1
ATOM 4368 C C . GLN B 2 110 ? 41.349 27.507 7.131 1.00 47.69 110 GLN B C 1
ATOM 4369 O O . GLN B 2 110 ? 40.730 28.489 6.709 1.00 43.24 110 GLN B O 1
ATOM 4375 N N . GLY B 2 111 ? 42.033 26.686 6.339 1.00 36.50 111 GLY B N 1
ATOM 4376 C CA . GLY B 2 111 ? 42.165 26.932 4.917 1.00 34.26 111 GLY B CA 1
ATOM 4377 C C . GLY B 2 111 ? 43.578 27.301 4.509 1.00 36.53 111 GLY B C 1
ATOM 4378 O O . GLY B 2 111 ? 44.251 28.075 5.200 1.00 44.07 111 GLY B O 1
ATOM 4379 N N . THR B 2 112 ? 44.031 26.752 3.386 1.00 34.22 112 THR B N 1
ATOM 4380 C CA . THR B 2 112 ? 45.374 27.052 2.888 1.00 32.35 112 THR B CA 1
ATOM 4381 C C . THR B 2 112 ? 45.325 27.484 1.417 1.00 33.98 112 THR B C 1
ATOM 4382 O O . THR B 2 112 ? 44.727 26.817 0.574 1.00 31.74 112 THR B O 1
ATOM 4386 N N . GLN B 2 113 ? 45.901 28.645 1.122 1.00 34.30 113 GLN B N 1
ATOM 4387 C CA . GLN B 2 113 ? 45.892 29.140 -0.250 1.00 31.45 113 GLN B CA 1
ATOM 4388 C C . GLN B 2 113 ? 46.869 28.368 -1.129 1.00 32.18 113 GLN B C 1
ATOM 4389 O O . GLN B 2 113 ? 48.012 28.137 -0.746 1.00 38.20 113 GLN B O 1
ATOM 4395 N N . VAL B 2 114 ? 46.399 27.973 -2.307 1.00 31.41 114 VAL B N 1
ATOM 4396 C CA . VAL B 2 114 ? 47.243 27.401 -3.339 1.00 32.54 114 VAL B CA 1
ATOM 4397 C C . VAL B 2 114 ? 47.085 28.257 -4.586 1.00 33.10 114 VAL B C 1
ATOM 4398 O O . VAL B 2 114 ? 45.970 28.489 -5.047 1.00 32.94 114 VAL B O 1
ATOM 4402 N N . THR B 2 115 ? 48.198 28.753 -5.116 1.00 38.76 115 THR B N 1
ATOM 4403 C CA . THR B 2 115 ? 48.154 29.640 -6.271 1.00 36.55 115 THR B CA 1
ATOM 4404 C C . THR B 2 115 ? 48.998 29.110 -7.423 1.00 38.71 115 THR B C 1
ATOM 4405 O O . THR B 2 115 ? 50.199 28.884 -7.276 1.00 42.55 115 THR B O 1
ATOM 4409 N N . ILE B 2 116 ? 48.357 28.921 -8.572 1.00 40.29 116 ILE B N 1
ATOM 4410 C CA . ILE B 2 116 ? 49.041 28.419 -9.756 1.00 41.52 116 ILE B CA 1
ATOM 4411 C C . ILE B 2 116 ? 49.204 29.532 -10.787 1.00 48.96 116 ILE B C 1
ATOM 4412 O O . ILE B 2 116 ? 48.223 30.047 -11.324 1.00 50.77 116 ILE B O 1
ATOM 4417 N N . SER B 2 117 ? 50.457 29.882 -11.062 1.00 50.18 117 SER B N 1
ATOM 4418 C CA . SER B 2 117 ? 50.796 31.054 -11.861 1.00 65.90 117 SER B CA 1
ATOM 4419 C C . SER B 2 117 ? 51.059 30.660 -13.308 1.00 81.54 117 SER B C 1
ATOM 4420 O O . SER B 2 117 ? 52.032 29.970 -13.584 1.00 88.52 117 SER B O 1
ATOM 4423 N N . SER B 2 118 ? 50.220 31.142 -14.223 1.00 85.05 118 SER B N 1
ATOM 4424 C CA . SER B 2 118 ? 50.322 30.822 -15.650 1.00 86.73 118 SER B CA 1
ATOM 4425 C C . SER B 2 118 ? 51.604 31.332 -16.327 1.00 91.33 118 SER B C 1
ATOM 4426 O O . SER B 2 118 ? 52.525 31.823 -15.675 1.00 96.30 118 SER B O 1
ATOM 4429 N N . GLU B 2 119 ? 51.663 31.194 -17.645 1.00 90.70 119 GLU B N 1
ATOM 4430 C CA . GLU B 2 119 ? 52.814 31.678 -18.398 1.00 90.82 119 GLU B CA 1
ATOM 4431 C C . GLU B 2 119 ? 52.407 32.629 -19.518 1.00 89.41 119 GLU B C 1
ATOM 4432 O O . GLU B 2 119 ? 52.632 33.836 -19.431 1.00 89.60 119 GLU B O 1
#

Foldseek 3Di:
DADPLQAAFQFWFADDPHDTWTNHPQGWDKDAFDPWDAPPLGRLKIKAAQDPRRKMKTQADPVPQAWFLFWKKKKKKKKFWFADDDVLQAAFKWWFKAFADPLFDWTWIAGQQKIKIWGAANVNPIDMDMDGDDQAEADDPHHRAIKMWMWIDGSCFWIFIAILLHTDDIDTNVVHGIGGTHSMMMRHTGRRPPNGTMMIMGGITMHRHGDDSVRSNVNSLVVLPLQFDAFSRSHFDFAQAWFFKAFPVCRQWGWEWPDADQVTFIFTHGGQDWFDDPPRHIYRDGPDYWIKGWAACPPSGGHGAFGKTWIWTHDPNDTFTWWFALPDDDQWTTIHTYHVVPCPQTFTIWTAHQADPVRHGAQLGTFTAHPPPHTSAGWFWDDDPNTTTITGGCVRVVVVPPDRDRDRSGMHTHHDDPSDDGDDD/DKAKAKDWAEEDEAQAKIKIKIATDDDDPVDQQLQKKKWKWWDFPPDDCVRIDTAKIQHNVRDIDGDPVQVPFKDKDADRVRRMIMIIGGRDDQRVFTWMWMDIHNHIHPTDTHGYDYD

GO terms:
  GO:0004222 metalloendopeptidase activity (F, EXP)

B-factor: mean 36.4, std 17.15, range [10.03, 120.47]

InterPro domains:
  IPR000395 Botulinum/Tetanus toxin, catalytic chain [PF01742] (4-410)
  IPR000395 Botulinum/Tetanus toxin, catalytic chain [PR00760] (7-23)
  IPR000395 Botulinum/Tetanus toxin, catalytic chain [PR00760] (33-49)
  IPR000395 Botulinum/Tetanus toxin, catalytic chain [PR00760] (72-88)
  IPR000395 Botulinum/Tetanus toxin, catalytic chain [PR00760] (97-119)
  IPR000395 Botulinum/Tetanus toxin, catalytic chain [PR00760] (213-225)
  IPR000395 Botulinum/Tetanus toxin, catalytic chain [PR00760] (259-275)
  IPR011065 Kunitz inhibitor STI-like superfamily [SSF50386] (1080-1295)
  IPR012500 Clostridium neurotoxin, translocation [PF07952] (549-866)
  IPR012928 Clostridium neurotoxin, receptor binding N-terminal [PF07953] (886-1079)
  IPR013104 Clostridium neurotoxin, receptor-binding C-terminal [PF07951] (1088-1293)
  IPR013320 Concanavalin A-like lectin/glucanase domain superfamily [SSF49899] (873-1079)
  IPR036248 Clostridium neurotoxin, translocation domain [G3DSA:1.20.1120.10] (447-868)
  IPR036248 Clostridium neurotoxin, translocation domain [SSF58091] (549-874)

Organism: Clostridium botulinum (strain Hall / ATCC 3502 / NCTC 13319 / Type A) (NCBI:txid441771)

Nearest PDB structures (foldseek):
  5l21-assembly1_A  TM=1.002E+00  e=4.071E-89  Clostridium botulinum A str. Hall
  3fuo-assembly1_A  TM=9.863E-01  e=1.696E-77  Clostridium botulinum
  5jmc-assembly4_G  TM=9.891E-01  e=3.320E-77  Clostridium botulinum
  5jmc-assembly3_E  TM=9.867E-01  e=3.320E-77  Clostridium botulinum
  7qpu-assembly1_A  TM=9.828E-01  e=1.119E-70  Clostridium botulinum

Solvent-accessible surface area: 23344 Å² total; per-residue (Å²): 98,83,37,119,32,4,78,85,3,16,0,4,6,26,57,79,96,125,85,5,50,9,72,8,146,49,60,5,125,19,56,72,19,88,87,19,23,46,21,93,73,16,89,30,6,7,12,0,6,29,52,127,35,0,61,1,38,0,64,14,96,136,87,22,26,28,82,19,100,151,101,42,10,0,0,0,0,16,0,6,2,5,5,0,60,46,77,88,2,67,148,14,69,2,19,0,0,45,2,37,86,136,85,3,0,6,52,0,0,0,23,50,4,34,0,0,0,4,1,22,1,66,145,96,78,113,41,90,1,27,8,151,20,59,3,93,71,112,39,7,90,61,2,1,34,19,2,0,0,0,0,0,0,24,6,135,62,34,0,48,0,12,4,37,5,154,92,74,54,74,83,82,0,64,124,13,29,39,0,78,5,11,86,43,0,44,2,42,9,59,36,11,144,5,21,11,2,6,0,29,4,14,24,4,0,11,7,81,88,47,2,82,131,133,28,0,82,43,0,60,64,61,15,32,47,34,29,30,2,50,4,7,1,20,27,30,0,27,15,66,60,36,0,13,2,0,1,49,130,27,49,84,54,45,2,42,17,60,97,58,21,83,233,4,37,1,35,7,84,34,102,2,26,70,12,80,12,78,112,4,8,80,2,12,0,2,9,51,26,12,21,0,5,0,60,91,128,142,192,55,54,17,0,70,28,79,37,126,0,44,0,5,1,9,12,175,32,100,38,20,22,2,0,2,60,29,103,123,113,40,74,51,27,55,0,4,0,11,62,64,122,93,6,67,155,34,17,27,4,0,13,0,32,20,55,52,128,147,41,99,83,28,99,1,14,0,11,2,18,49,102,128,46,81,68,17,0,17,0,0,26,72,91,53,151,124,43,3,34,0,1,0,4,50,119,12,8,121,21,26,130,178,39,93,123,66,4,6,0,1,1,6,0,0,6,51,29,40,3,7,42,14,52,65,122,168,45,110,10,69,12,62,43,29,33,136,17,112,53,50,26,70,18,112,0,21,2,78,12,44,49,36,19,132,23,26,124,10,65,72,23,14,0,8,0,25,10,34,33,90,87,93,63,63,52,107,24,51,4,0,0,16,58,10,118,45,36,17,35,5,43,22,97,65,0,90,87,27,4,78,6,37,39,46,63,84,134,89,36,1,34,0,44,0,60,72,2,72,60,116,0,27,4,43,0,11,0,7,2,14,33,37,35,7,121,17,22,84,0,45,9,44,77,208

Sequence (544 aa):
GPMNIINTSILNLRYESNHLIDLSRYASKINIGSKVNFDPIDKNQIQLFNLESSKIEVILKNAIVYNSMYENFSTSFWIRIPKYFNSISLNNEYTIINCMENNSGWKVSLNYGEIIWTLQDTQEIKQRVVFKYSQMINISDYINRWIFVTITNNRLNNSKIYINGRLIDQKPISNLGNIHASNNIMFKLDGCRDTHRYIWIKYFNLFDKELNEKEIKDLYDNQSNSGILKDFWGDYLQYDKPYYMLNLYDPNKYVDVNNVGIRGYMYLKGPRGSVMTTNIYLNSSLYRGAKFIIKKYNKDNIVRNNDRVYINVVVKNKEYRLATNASQAGVEKILSALEIPDVGNLSQVVVMKSKNDQGITNKCKMNLQDNNGNDIGFIGFHQFNNIAKLVASNWYNRQIERSSRTLGCSWEFIPVDDGWGERPLQVQLVESGGGLAQPGGSLRLSCEASGFGTWFRFDENTVNWYRQPPGKSREFDELVARYPKSGIVTYLDSVKGRFTISRDNAKKMAFLQMDNLKPEDTAVYYCNVGEFWGQGTQVTISSE

Radius of gyration: 25.33 Å; Cα contacts (8 Å, |Δi|>4): 1411; chains: 2; bounding box: 60×55×74 Å

CATH classification: 2.60.120.200 (+1 more: 2.80.10.50)